Protein AF-0000000067827804 (afdb_homodimer)

Foldseek 3Di:
DLDQAFLQNLLLVQLCVLLVQLVVLLVVVLVVPDLVSLVSNLVSLVLNLLSCLLSVQWFDADPLDDSVVSVVLSVLSVQLNLLVVLLVCLVPVPLVPADPLCNVLSVLLNVVSVVSNVVSSVSSNCCSPDPSNVVVSVSSVVCSVPTGTDPRRRHRCLQCQLVSQVVLLVCLLPQCLLCQQKAFDPPDPPVDRAIAHHDDDLVVLVVSCVVCVVSLVVSLVSLVSNLSNLVSCVVQADDVSVVVSVLSVLSNVLSVQLNSLVVSLVSSCVSVVDDCCVSGVPSVVVSSVSNVVSVVSNRVSSSQSNDPVNSVVNSVRSNDTHPPPPDPPPDDD/DLDQAFLQNLLLVQLCVLLVQLVVLLVVLLVVPDLVSLVSNLVSLVLNLLSCLLSVQWFDADPLDDSVVSVVLSVLSVQLNLLVVLLCCLVPVPLVPADPLCNVLSVLLNVVSVVSNVVSSVSSNCVSPDPSNVVVSVSSVVCSVPTGTDPRRRHRCLQCQLVSQVVLLVCLLPQCLLCQQKDFDPPDPPVDRAIAHHDDDLVVLVVSCVVCVVSLVVSLVSLVSNLSNLVSCVVQADDVSVVVSVLSVLSNVLSVQLNSLVVSLVSSCVSVVDDCCVSGVPSVVVSSVSNVVSVVSNRVSSSQSNDPVNSVVNSVRSNDTHPPPPDPPPDDD

InterPro domains:
  IPR007899 CHAD domain [PF05235] (14-268)
  IPR007899 CHAD domain [PS51708] (4-303)
  IPR007899 CHAD domain [SM00880] (14-303)
  IPR038186 CHAD domain superfamily [G3DSA:1.40.20.10] (1-321)

pLDDT: mean 89.47, std 13.91, range [15.32, 98.38]

Secondary structure (DSSP, 8-state):
-----BHHHHHHHHHHHHHHHHHHHHHHHHHT--HHHHHHHHHHHHHHHHHHHHHGGGB---TT--HHHHHHHHHHHHHHHHHHHHHHIIIIIIGGGS-HHHHHHHHHHHHHHHHHHHHHHHHHHHHHHSHHHHHHHHHHHHHHHS--B-GGGGSBHHHHHHHHHHHHHHHHHT-GGGGTTEEE-TTS-TT---EEE----HHHHHHHHHHTHHHHHHHHHHHHHHHHHHHHTGGGS-HHHHHHHHHHHHHHHHHHHHHHHHHHHHHHHHHHTS-HHHH-HHHHHHHHHHHHHHHHHHHHHHHHHH-HHHHHHHHHHHT--------------/-----BHHHHHHHHHHHHHHHHHHHHHHHHHT--HHHHHHHHHHHHHHHHHHHHHGGGB---TT--HHHHHHHHHHHHHHHHHHHHHHIIIIIIGGGS-H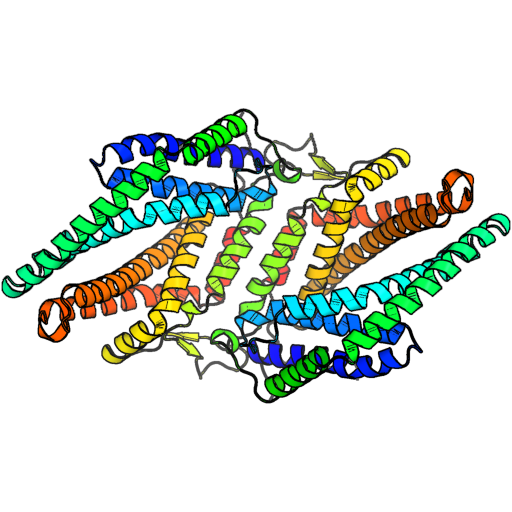HHHHHHHHHHHHHHHHHHHHHHHHHHHHHSHHHHHHHHHHHHHHHS--B-GGGGSBHHHHHHHHHHHHHHHHHT-GGGGTTEEE-TTS-TT---EEE----HHHHHHHHHHTHHHHHHHHHHHHHHHHHHHHTGGGS-HHHHHHHHHHHHHHHHHHHHHHHHHHHHHHHHHHTS-HHHH-HHHHHHHHHHHHHHHHHHHHHHHHHH-HHHHHHHHHHHT--------------

Nearest PDB structures (foldseek):
  3e0s-assembly2_B  TM=7.773E-01  e=2.937E-07  Chlorobaculum tepidum
  6qv7-assembly1_A  TM=6.862E-01  e=3.707E-08  Chlorobaculum tepidum TLS
  6rn5-assembly1_A-2  TM=7.219E-01  e=4.845E-06  Streptomyces chartreusis
  3e0s-assembly2_B  TM=7.773E-01  e=2.449E-07  Chlorobaculum tepidum
  6qv7-assembly1_A  TM=6.862E-01  e=3.684E-08  Chlorobaculum tepidum TLS

Solvent-accessible surface area (backbone atoms only — not comparable to full-atom values): 35340 Å² total; per-residue (Å²): 133,88,72,47,51,27,35,30,53,47,40,53,52,51,48,50,54,23,49,47,38,30,64,62,22,51,66,51,38,69,67,69,76,48,75,62,34,49,50,49,24,44,49,16,39,50,50,36,32,43,46,46,65,71,36,44,73,16,39,57,70,59,92,88,62,44,57,66,57,42,46,49,52,38,53,57,51,40,58,32,47,50,41,53,50,52,51,50,44,44,59,69,69,44,46,79,75,43,55,74,83,39,36,57,57,52,49,54,49,48,54,51,45,52,53,49,32,53,54,34,43,52,53,44,47,49,51,69,69,30,66,67,44,52,49,50,52,47,53,50,54,51,37,73,75,56,72,45,64,38,84,49,10,65,31,30,37,70,70,45,43,33,50,63,48,48,37,48,50,24,53,56,61,67,36,65,41,65,50,63,68,44,43,67,39,79,85,36,50,67,76,44,38,46,69,42,73,58,92,67,52,73,69,53,45,51,55,49,48,68,72,40,46,68,49,41,48,50,40,26,52,43,30,44,53,42,34,51,50,49,58,74,52,46,88,38,42,59,68,69,52,52,50,52,48,48,51,36,45,48,49,23,50,42,42,43,53,48,48,48,53,53,52,49,52,53,45,50,28,63,73,64,70,42,62,46,62,76,75,28,45,65,59,44,50,49,55,52,50,48,47,53,49,38,50,61,63,40,46,63,54,39,52,46,59,67,32,58,68,53,48,50,50,53,56,53,54,54,63,54,48,51,70,80,68,77,70,78,75,76,72,86,126,134,88,73,48,50,27,34,29,52,48,39,52,51,52,48,49,53,22,47,48,40,32,64,64,22,51,68,51,38,70,66,68,78,49,75,63,32,48,50,48,24,43,50,16,38,50,50,35,30,42,46,45,66,71,34,45,74,15,40,56,70,61,93,87,62,44,56,66,58,42,45,50,52,39,54,60,51,39,57,30,47,51,41,54,52,52,50,50,44,45,59,69,70,43,47,79,76,42,55,74,82,41,37,57,58,52,50,53,49,47,53,52,46,52,53,49,32,54,54,34,42,53,54,44,47,50,50,70,69,30,67,68,44,51,49,50,53,47,52,50,54,51,37,72,75,56,71,46,63,38,84,49,10,65,30,32,37,71,68,47,42,32,51,63,47,47,38,49,51,24,53,54,60,67,38,65,41,65,50,62,67,44,42,68,39,79,85,37,49,65,73,44,40,46,70,42,75,57,91,67,51,74,69,54,46,52,55,49,50,68,74,41,43,68,48,42,48,50,41,25,52,42,30,44,53,44,34,51,50,49,58,73,52,46,88,38,42,59,67,69,53,52,50,52,46,48,52,35,44,48,50,22,50,42,42,43,53,47,48,49,54,54,51,49,51,53,46,51,31,62,72,64,70,42,62,47,64,75,74,28,46,66,60,42,49,48,54,52,51,49,47,53,49,39,50,62,63,40,46,64,55,37,54,46,59,67,32,58,68,51,46,51,50,53,56,52,54,54,63,54,50,49,70,79,68,79,72,78,75,76,70,87,126

Sequence (666 aa):
METTHSFGDRAVFAFGKHTGKIFKYAPRVLKDQDPEDLHQLRVGVRRLRTAVIGFMPAVQLPQGITERKIGKIGQQLGVQRDNDVLQEILLHKYLPHLPTSEQGCLEKVLKRLQKERKQAFKATYKLLTHDKFTQFKQSWEIWLEHPHFTSLGGLAIADVLPDLLLPQLSQFFLHPGWLVGTEIDPDTNSSNRQRRCIDLSPTAIETLLDGEESILHDLRKEAKRTRYQMELFSDYFGEEYQQLLAQVKMTQEILGNLQDSFVLRAMVEQYLDVDLKQLCPQWSAIFHGDRLGYWDQWQPLQSQFIDPVYRHHCRQLVQNPLVNSDQPTSSNLMETTHSFGDRAVFAFGKHTGKIFKYAPRVLKDQDPEDLHQLRVGVRRLRTAVIGFMPAVQLPQGITERKIGKIGQQLGVQRDNDVLQEILLHKYLPHLPTSEQGCLEKVLKRLQKERKQAFKATYKLLTHDKFTQFKQSWEIWLEHPHFTSLGGLAIADVLPDLLLPQLSQFFLHPGWLVGTEIDPDTNSSNRQRRCIDLSPTAIETLLDGEESILHDLRKEAKRTRYQMELFSDYFGEEYQQLLAQVKMTQEILGNLQDSFVLRAMVEQYLDVDLKQLCPQWSAIFHGDRLGYWDQWQPLQSQFIDPVYRHHCRQLVQNPLVNSDQPTSSNL

Radius of gyration: 29.4 Å; Cα contacts (8 Å, |Δi|>4): 772; chains: 2; bounding box: 66×93×69 Å

Structure (mmCIF, N/CA/C/O backbone):
data_AF-0000000067827804-model_v1
#
loop_
_entity.id
_entity.type
_entity.pdbx_description
1 polymer 'Slr1444 protein'
#
loop_
_atom_site.group_PDB
_atom_site.id
_atom_site.type_symbol
_atom_site.label_atom_id
_atom_site.label_alt_id
_atom_site.label_comp_id
_atom_site.label_asym_id
_atom_site.label_entity_id
_atom_site.label_seq_id
_atom_site.pdbx_PDB_ins_code
_atom_site.Cartn_x
_atom_site.Cartn_y
_atom_site.Cartn_z
_atom_site.occupancy
_atom_site.B_iso_or_equiv
_atom_site.auth_seq_id
_atom_site.auth_comp_id
_atom_site.auth_asym_id
_atom_site.auth_atom_id
_atom_site.pdbx_PDB_model_num
ATOM 1 N N . MET A 1 1 ? -27.25 -11.258 23.016 1 25.34 1 MET A N 1
ATOM 2 C CA . MET A 1 1 ? -26.5 -12.008 22 1 25.34 1 MET A CA 1
ATOM 3 C C . MET A 1 1 ? -25.422 -11.133 21.375 1 25.34 1 MET A C 1
ATOM 5 O O . MET A 1 1 ? -25.719 -10.234 20.594 1 25.34 1 MET A O 1
ATOM 9 N N . GLU A 1 2 ? -24.344 -10.672 21.938 1 35.5 2 GLU A N 1
ATOM 10 C CA . GLU A 1 2 ? -23.312 -9.641 21.922 1 35.5 2 GLU A CA 1
ATOM 11 C C . GLU A 1 2 ? -22.422 -9.758 20.688 1 35.5 2 GLU A C 1
ATOM 13 O O . GLU A 1 2 ? -21.766 -10.781 20.484 1 35.5 2 GLU A O 1
ATOM 18 N N . THR A 1 3 ? -22.734 -9.445 19.391 1 43.72 3 THR A N 1
ATOM 19 C CA . THR A 1 3 ? -22.656 -9.867 18 1 43.72 3 THR A CA 1
ATOM 20 C C . THR A 1 3 ? -21.234 -9.688 17.453 1 43.72 3 THR A C 1
ATOM 22 O O . THR A 1 3 ? -20.703 -8.578 17.438 1 43.72 3 THR A O 1
ATOM 25 N N . THR A 1 4 ? -20.234 -10.477 17.781 1 53.69 4 THR A N 1
ATOM 26 C CA . THR A 1 4 ? -18.938 -10.602 17.125 1 53.69 4 THR A CA 1
ATOM 27 C C . THR A 1 4 ? -19.016 -10.164 15.672 1 53.69 4 THR A C 1
ATOM 29 O O . THR A 1 4 ? -19.875 -10.656 14.922 1 53.69 4 THR A O 1
ATOM 32 N N . HIS A 1 5 ? -18.562 -8.914 15.305 1 71.56 5 HIS A N 1
ATOM 33 C CA . HIS A 1 5 ? -18.812 -8.297 14 1 71.56 5 HIS A CA 1
ATOM 34 C C . HIS A 1 5 ? -17.828 -8.82 12.953 1 71.56 5 HIS A C 1
ATOM 36 O O . HIS A 1 5 ? -16.641 -9.016 13.25 1 71.56 5 HIS A O 1
ATOM 42 N N . SER A 1 6 ? -18.406 -9.445 12.008 1 85.38 6 SER A N 1
ATOM 43 C CA . SER A 1 6 ? -17.594 -9.797 10.852 1 85.38 6 SER A CA 1
ATOM 44 C C . SER A 1 6 ? -16.969 -8.555 10.219 1 85.38 6 SER A C 1
ATOM 46 O O . SER A 1 6 ? -17.359 -7.43 10.531 1 85.38 6 SER A O 1
ATOM 48 N N . PHE A 1 7 ? -15.922 -8.805 9.609 1 89.44 7 PHE A N 1
ATOM 49 C CA . PHE A 1 7 ? -15.273 -7.762 8.82 1 89.44 7 PHE A CA 1
ATOM 50 C C . PHE A 1 7 ? -16.281 -6.996 7.984 1 89.44 7 PHE A C 1
ATOM 52 O O . PHE A 1 7 ? -16.312 -5.766 7.992 1 89.44 7 PHE A O 1
ATOM 59 N N . GLY A 1 8 ? -17.219 -7.684 7.41 1 90.75 8 GLY A N 1
ATOM 60 C CA . GLY A 1 8 ? -18.281 -7.086 6.605 1 90.75 8 GLY A CA 1
ATOM 61 C C . GLY A 1 8 ? -19.281 -6.305 7.426 1 90.75 8 GLY A C 1
ATOM 62 O O . GLY A 1 8 ? -19.688 -5.207 7.035 1 90.75 8 GLY A O 1
ATOM 63 N N . ASP A 1 9 ? -19.625 -6.84 8.547 1 90.56 9 ASP A N 1
ATOM 64 C CA . ASP A 1 9 ? -20.578 -6.16 9.414 1 90.56 9 ASP A CA 1
ATOM 65 C C . ASP A 1 9 ? -20.031 -4.82 9.898 1 90.56 9 ASP A C 1
ATOM 67 O O . ASP A 1 9 ? -20.766 -3.836 9.992 1 90.56 9 ASP A O 1
ATOM 71 N N . ARG A 1 10 ? -18.812 -4.852 10.156 1 90.75 10 ARG A N 1
ATOM 72 C CA . ARG A 1 10 ? -18.188 -3.609 10.609 1 90.75 10 ARG A CA 1
ATOM 73 C C . ARG A 1 10 ? -18.156 -2.572 9.492 1 90.75 10 ARG A C 1
ATOM 75 O O . ARG A 1 10 ? -18.297 -1.374 9.742 1 90.75 10 ARG A O 1
ATOM 82 N N . ALA A 1 11 ? -18 -3.051 8.312 1 94.12 11 ALA A N 1
ATOM 83 C CA . ALA A 1 11 ? -18.047 -2.156 7.16 1 94.12 11 ALA A CA 1
ATOM 84 C C . ALA A 1 11 ? -19.406 -1.479 7.047 1 94.12 11 ALA A C 1
ATOM 86 O O . ALA A 1 11 ? -19.5 -0.258 6.902 1 94.12 11 ALA A O 1
ATOM 87 N N . VAL A 1 12 ? -20.453 -2.277 7.207 1 94.88 12 VAL A N 1
ATOM 88 C CA . VAL A 1 12 ? -21.812 -1.765 7.102 1 94.88 12 VAL A CA 1
ATOM 89 C C . VAL A 1 12 ? -22.062 -0.72 8.188 1 94.88 12 VAL A C 1
ATOM 91 O O . VAL A 1 12 ? -22.625 0.345 7.918 1 94.88 12 VAL A O 1
ATOM 94 N N . PHE A 1 13 ? -21.609 -1.041 9.312 1 93.12 13 PHE A N 1
ATOM 95 C CA . PHE A 1 13 ? -21.766 -0.124 10.438 1 93.12 13 PHE A CA 1
ATOM 96 C C . PHE A 1 13 ? -21.047 1.189 10.172 1 93.12 13 PHE A C 1
ATOM 98 O O . PHE A 1 13 ? -21.625 2.268 10.336 1 93.12 13 PHE A O 1
ATOM 105 N N . ALA A 1 14 ? -19.797 1.121 9.773 1 93.56 14 ALA A N 1
ATOM 106 C CA . ALA A 1 14 ? -18.984 2.311 9.508 1 93.56 14 ALA A CA 1
ATOM 107 C C . ALA A 1 14 ? -19.594 3.146 8.383 1 93.56 14 ALA A C 1
ATOM 109 O O . ALA A 1 14 ? -19.719 4.367 8.508 1 93.56 14 ALA A O 1
ATOM 110 N N . PHE A 1 15 ? -19.969 2.475 7.281 1 96.19 15 PHE A N 1
ATOM 111 C CA . PHE A 1 15 ? -20.578 3.178 6.152 1 96.19 15 PHE A CA 1
ATOM 112 C C . PHE A 1 15 ? -21.859 3.873 6.57 1 96.19 15 PHE A C 1
ATOM 114 O O . PHE A 1 15 ? -22.094 5.027 6.203 1 96.19 15 PHE A O 1
ATOM 121 N N . GLY A 1 16 ? -22.672 3.146 7.348 1 96.25 16 GLY A N 1
ATOM 122 C CA . GLY A 1 16 ? -23.906 3.73 7.824 1 96.25 16 GLY A CA 1
ATOM 123 C C . GLY A 1 16 ? -23.703 4.961 8.688 1 96.25 16 GLY A C 1
ATOM 124 O O . GLY A 1 16 ? -24.375 5.977 8.5 1 96.25 16 GLY A O 1
ATOM 125 N N . LYS A 1 17 ? -22.766 4.895 9.516 1 95.25 17 LYS A N 1
ATOM 126 C CA . LYS A 1 17 ? -22.453 5.996 10.43 1 95.25 17 LYS A CA 1
ATOM 127 C C . LYS A 1 17 ? -22 7.234 9.664 1 95.25 17 LYS A C 1
ATOM 129 O O . LYS A 1 17 ? -22.531 8.328 9.867 1 95.25 17 LYS A O 1
ATOM 134 N N . HIS A 1 18 ? -21.062 7.062 8.766 1 96.12 18 HIS A N 1
ATOM 135 C CA . HIS A 1 18 ? -20.453 8.203 8.094 1 96.12 18 HIS A CA 1
ATOM 136 C C . HIS A 1 18 ? -21.375 8.766 7.016 1 96.12 18 HIS A C 1
ATOM 138 O O . HIS A 1 18 ? -21.438 9.977 6.805 1 96.12 18 HIS A O 1
ATOM 144 N N . THR A 1 19 ? -22.141 7.871 6.336 1 96.81 19 THR A N 1
ATOM 145 C CA . THR A 1 19 ? -23.125 8.367 5.387 1 96.81 19 THR A CA 1
ATOM 146 C C . THR A 1 19 ? -24.25 9.094 6.113 1 96.81 19 THR A C 1
ATOM 148 O O . THR A 1 19 ? -24.766 10.102 5.617 1 96.81 19 THR A O 1
ATOM 151 N N . GLY A 1 20 ? -24.641 8.555 7.258 1 97.06 20 GLY A N 1
ATOM 152 C CA . GLY A 1 20 ? -25.641 9.234 8.07 1 97.06 20 GLY A CA 1
ATOM 153 C C . GLY A 1 20 ? -25.25 10.664 8.406 1 97.06 20 GLY A C 1
ATOM 154 O O . GLY A 1 20 ? -26.094 11.57 8.336 1 97.06 20 GLY A O 1
ATOM 155 N N . LYS A 1 21 ? -24.016 10.797 8.766 1 96.75 21 LYS A N 1
ATOM 156 C CA . LYS A 1 21 ? -23.516 12.141 9.062 1 96.75 21 LYS A CA 1
ATOM 157 C C . LYS A 1 21 ? -23.578 13.031 7.828 1 96.75 21 LYS A C 1
ATOM 159 O O . LYS A 1 21 ? -23.969 14.203 7.922 1 96.75 21 LYS A O 1
ATOM 164 N N . ILE A 1 22 ? -23.203 12.516 6.691 1 97.25 22 ILE A N 1
ATOM 165 C CA . ILE A 1 22 ? -23.219 13.258 5.438 1 97.25 22 ILE A CA 1
ATOM 166 C C . ILE A 1 22 ? -24.656 13.688 5.117 1 97.25 22 ILE A C 1
ATOM 168 O O . ILE A 1 22 ? -24.906 14.852 4.785 1 97.25 22 ILE A O 1
ATOM 172 N N . PHE A 1 23 ? -25.594 12.805 5.336 1 96.69 23 PHE A N 1
ATOM 173 C CA . PHE A 1 23 ? -27 13.07 5.027 1 96.69 23 PHE A CA 1
ATOM 174 C C . PHE A 1 23 ? -27.578 14.094 5.984 1 96.69 23 PHE A C 1
ATOM 176 O O . PHE A 1 23 ? -28.406 14.914 5.594 1 96.69 23 PHE A O 1
ATOM 183 N N . LYS A 1 24 ? -27.109 14.07 7.152 1 97.12 24 LYS A N 1
ATOM 184 C CA . LYS A 1 24 ? -27.594 14.969 8.188 1 97.12 24 LYS A CA 1
ATOM 185 C C . LYS A 1 24 ? -27.125 16.406 7.941 1 97.12 24 LYS A C 1
ATOM 187 O O . LYS A 1 24 ? -27.906 17.344 8.078 1 97.12 24 LYS A O 1
ATOM 192 N N . TYR A 1 25 ? -25.906 16.547 7.5 1 97.81 25 TYR A N 1
ATOM 193 C CA . TYR A 1 25 ? -25.312 17.891 7.516 1 97.81 25 TYR A CA 1
ATOM 194 C C . TYR A 1 25 ? -25.375 18.531 6.137 1 97.81 25 TYR A C 1
ATOM 196 O O . TYR A 1 25 ? -25.297 19.75 6.012 1 97.81 25 TYR A O 1
ATOM 204 N N . ALA A 1 26 ? -25.609 17.766 5.062 1 96.94 26 ALA A N 1
ATOM 205 C CA . ALA A 1 26 ? -25.641 18.312 3.713 1 96.94 26 ALA A CA 1
ATOM 206 C C . ALA A 1 26 ? -26.719 19.391 3.592 1 96.94 26 ALA A C 1
ATOM 208 O O . ALA A 1 26 ? -26.453 20.516 3.16 1 96.94 26 ALA A O 1
ATOM 209 N N . PRO A 1 27 ? -27.953 19.172 4.09 1 96.5 27 PRO A N 1
ATOM 210 C CA . PRO A 1 27 ? -28.969 20.219 3.982 1 96.5 27 PRO A CA 1
ATOM 211 C C . PRO A 1 27 ? -28.672 21.422 4.871 1 96.5 27 PRO A C 1
ATOM 213 O O . PRO A 1 27 ? -29.062 22.547 4.539 1 96.5 27 PRO A O 1
ATOM 216 N N . ARG A 1 28 ? -27.953 21.188 5.945 1 97.19 28 ARG A N 1
ATOM 217 C CA . ARG A 1 28 ? -27.625 22.281 6.852 1 97.19 28 ARG A CA 1
ATOM 218 C C . ARG A 1 28 ? -26.594 23.219 6.219 1 97.19 28 ARG A C 1
ATOM 220 O O . ARG A 1 28 ? -26.625 24.422 6.453 1 97.19 28 ARG A O 1
ATOM 227 N N . VAL A 1 29 ? -25.734 22.594 5.465 1 97.12 29 VAL A N 1
ATOM 228 C CA . VAL A 1 29 ? -24.688 23.375 4.812 1 97.12 29 VAL A CA 1
ATOM 229 C C . VAL A 1 29 ? -25.312 24.328 3.787 1 97.12 29 VAL A C 1
ATOM 231 O O . VAL A 1 29 ? -24.812 25.438 3.578 1 97.12 29 VAL A O 1
ATOM 234 N N . LEU A 1 30 ? -26.438 23.969 3.205 1 96.06 30 LEU A N 1
ATOM 235 C CA . LEU A 1 30 ? -27.109 24.766 2.168 1 96.06 30 LEU A CA 1
ATOM 236 C C . LEU A 1 30 ? -27.672 26.047 2.744 1 96.06 30 LEU A C 1
ATOM 238 O O . LEU A 1 30 ? -27.859 27.031 2.02 1 96.06 30 LEU A O 1
ATOM 242 N N . LYS A 1 31 ? -27.906 26.078 4.055 1 94.69 31 LYS A N 1
ATOM 243 C CA . LYS A 1 31 ? -28.438 27.266 4.711 1 94.69 31 LYS A CA 1
ATOM 244 C C . LYS A 1 31 ? -27.344 28.297 4.957 1 94.69 31 LYS A C 1
ATOM 246 O O . LYS A 1 31 ? -27.625 29.484 5.191 1 94.69 31 LYS A O 1
ATOM 251 N N . ASP A 1 32 ? -26.156 27.844 4.953 1 93.06 32 ASP A N 1
ATOM 252 C CA . ASP A 1 32 ? -24.969 28.672 5.129 1 93.06 32 ASP A CA 1
ATOM 253 C C . ASP A 1 32 ? -25.062 29.5 6.406 1 93.06 32 ASP A C 1
ATOM 255 O O . ASP A 1 32 ? -24.766 30.703 6.398 1 93.06 32 ASP A O 1
ATOM 259 N N . GLN A 1 33 ? -25.422 28.906 7.504 1 91.56 33 GLN A N 1
ATOM 260 C CA . GLN A 1 33 ? -25.625 29.625 8.75 1 91.56 33 GLN A CA 1
ATOM 261 C C . GLN A 1 33 ? -24.5 29.375 9.742 1 91.56 33 GLN A C 1
ATOM 263 O O . GLN A 1 33 ? -24.156 30.234 10.555 1 91.56 33 GLN A O 1
ATOM 268 N N . ASP A 1 34 ? -23.969 28.25 9.703 1 92.75 34 ASP A N 1
ATOM 269 C CA . ASP A 1 34 ? -22.953 27.828 10.664 1 92.75 34 ASP A CA 1
ATOM 270 C C . ASP A 1 34 ? -21.812 27.094 9.969 1 92.75 34 ASP A C 1
ATOM 272 O O . ASP A 1 34 ? -22 25.984 9.445 1 92.75 34 ASP A O 1
ATOM 276 N N . PRO A 1 35 ? -20.625 27.672 10.07 1 93.38 35 PRO A N 1
ATOM 277 C CA . PRO A 1 35 ? -19.484 27 9.453 1 93.38 35 PRO A CA 1
ATOM 278 C C . PRO A 1 35 ? -19.25 25.594 10 1 93.38 35 PRO A C 1
ATOM 280 O O . PRO A 1 35 ? -18.594 24.766 9.352 1 93.38 35 PRO A O 1
ATOM 283 N N . GLU A 1 36 ? -19.734 25.312 11.148 1 95.25 36 GLU A N 1
ATOM 284 C CA . GLU A 1 36 ? -19.562 24 11.773 1 95.25 36 GLU A CA 1
ATOM 285 C C . GLU A 1 36 ? -20.297 22.922 10.992 1 95.25 36 GLU A C 1
ATOM 287 O O . GLU A 1 36 ? -19.859 21.766 10.969 1 95.25 36 GLU A O 1
ATOM 292 N N . ASP A 1 37 ? -21.359 23.328 10.359 1 96.69 37 ASP A N 1
ATOM 293 C CA . ASP A 1 37 ? -22.094 22.359 9.547 1 96.69 37 ASP A CA 1
ATOM 294 C C . ASP A 1 37 ? -21.219 21.828 8.414 1 96.69 37 ASP A C 1
ATOM 296 O O . ASP A 1 37 ? -21.156 20.609 8.188 1 96.69 37 ASP A O 1
ATOM 300 N N . LEU A 1 38 ? -20.578 22.75 7.699 1 97 38 LEU A N 1
ATOM 301 C CA . LEU A 1 38 ? -19.672 22.328 6.641 1 97 38 LEU A CA 1
ATOM 302 C C . LEU A 1 38 ? -18.531 21.469 7.199 1 97 38 LEU A C 1
ATOM 304 O O . LEU A 1 38 ? -18.141 20.484 6.578 1 97 38 LEU A O 1
ATOM 308 N N . HIS A 1 39 ? -18.047 21.828 8.336 1 95.38 39 HIS A N 1
ATOM 309 C CA . HIS A 1 39 ? -16.984 21.062 8.992 1 95.38 39 HIS A CA 1
ATOM 310 C C . HIS A 1 39 ? -17.438 19.625 9.242 1 95.38 39 HIS A C 1
ATOM 312 O O . HIS A 1 39 ? -16.734 18.688 8.875 1 95.38 39 HIS A O 1
ATOM 318 N N . GLN A 1 40 ? -18.594 19.469 9.758 1 96.44 40 GLN A N 1
ATOM 319 C CA . GLN A 1 40 ? -19.109 18.141 10.078 1 96.44 40 GLN A CA 1
ATOM 320 C C . GLN A 1 40 ? -19.391 17.344 8.812 1 96.44 40 GLN A C 1
ATOM 322 O O . GLN A 1 40 ? -19.156 16.125 8.781 1 96.44 40 GLN A O 1
ATOM 327 N N . LEU A 1 41 ? -19.875 18.016 7.836 1 97.5 41 LEU A N 1
ATOM 328 C CA . LEU A 1 41 ? -20.078 17.344 6.551 1 97.5 41 LEU A CA 1
ATOM 329 C C . LEU A 1 41 ? -18.75 16.828 6.008 1 97.5 41 LEU A C 1
ATOM 331 O O . LEU A 1 41 ? -18.656 15.664 5.594 1 97.5 41 LEU A O 1
ATOM 335 N N . ARG A 1 42 ? -17.688 17.625 6.055 1 95.5 42 ARG A N 1
ATOM 336 C CA . ARG A 1 42 ? -16.375 17.219 5.574 1 95.5 42 ARG A CA 1
ATOM 337 C C . ARG A 1 42 ? -15.82 16.062 6.395 1 95.5 42 ARG A C 1
ATOM 339 O O . ARG A 1 42 ? -15.211 15.141 5.844 1 95.5 42 ARG A O 1
ATOM 346 N N . VAL A 1 43 ? -16.016 16.125 7.637 1 93.56 43 VAL A N 1
ATOM 347 C CA . VAL A 1 43 ? -15.586 15.031 8.5 1 93.56 43 VAL A CA 1
ATOM 348 C C . VAL A 1 43 ? -16.281 13.742 8.07 1 93.56 43 VAL A C 1
ATOM 350 O O . VAL A 1 43 ? -15.625 12.695 7.949 1 93.56 43 VAL A O 1
ATOM 353 N N . GLY A 1 44 ? -17.562 13.859 7.863 1 95.88 44 GLY A N 1
ATOM 354 C CA . GLY A 1 44 ? -18.297 12.695 7.395 1 95.88 44 GLY A CA 1
ATOM 355 C C . GLY A 1 44 ? -17.75 12.133 6.094 1 95.88 44 GLY A C 1
ATOM 356 O O . GLY A 1 44 ? -17.578 10.922 5.961 1 95.88 44 GLY A O 1
ATOM 357 N N . VAL A 1 45 ? -17.469 13 5.16 1 96.56 45 VAL A N 1
ATOM 358 C CA . VAL A 1 45 ? -16.953 12.609 3.854 1 96.56 45 VAL A CA 1
ATOM 359 C C . VAL A 1 45 ? -15.578 11.969 4.008 1 96.56 45 VAL A C 1
ATOM 361 O O . VAL A 1 45 ? -15.312 10.914 3.439 1 96.56 45 VAL A O 1
ATOM 364 N N . ARG A 1 46 ? -14.727 12.57 4.793 1 93.31 46 ARG A N 1
ATOM 365 C CA . ARG A 1 46 ? -13.367 12.078 4.984 1 93.31 46 ARG A CA 1
ATOM 366 C C . ARG A 1 46 ? -13.367 10.719 5.664 1 93.31 46 ARG A C 1
ATOM 368 O O . ARG A 1 46 ? -12.617 9.82 5.273 1 93.31 46 ARG A O 1
ATOM 375 N N . ARG A 1 47 ? -14.172 10.602 6.609 1 94 47 ARG A N 1
ATOM 376 C CA . ARG A 1 47 ? -14.25 9.328 7.328 1 94 47 ARG A CA 1
ATOM 377 C C . ARG A 1 47 ? -14.852 8.242 6.445 1 94 47 ARG A C 1
ATOM 379 O O . ARG A 1 47 ? -14.453 7.074 6.531 1 94 47 ARG A O 1
ATOM 386 N N . LEU A 1 48 ? -15.852 8.617 5.648 1 96.5 48 LEU A N 1
ATOM 387 C CA . LEU A 1 48 ? -16.391 7.66 4.695 1 96.5 48 LEU A CA 1
ATOM 388 C C . LEU A 1 48 ? -15.32 7.176 3.73 1 96.5 48 LEU A C 1
ATOM 390 O O . LEU A 1 48 ? -15.219 5.98 3.453 1 96.5 48 LEU A O 1
ATOM 394 N N . ARG A 1 49 ? -14.492 8.102 3.268 1 95.56 49 ARG A N 1
ATOM 395 C CA . ARG A 1 49 ? -13.414 7.746 2.355 1 95.56 49 ARG A CA 1
ATOM 396 C C . ARG A 1 49 ? -12.453 6.754 3.004 1 95.56 49 ARG A C 1
ATOM 398 O O . ARG A 1 49 ? -12.086 5.746 2.395 1 95.56 49 ARG A O 1
ATOM 405 N N . THR A 1 50 ? -12.102 7.035 4.23 1 94.06 50 THR A N 1
ATOM 406 C CA . THR A 1 50 ? -11.195 6.172 4.98 1 94.06 50 THR A CA 1
ATOM 407 C C . THR A 1 50 ? -11.82 4.793 5.195 1 94.06 50 THR A C 1
ATOM 409 O O . THR A 1 50 ? -11.133 3.773 5.074 1 94.06 50 THR A O 1
ATOM 412 N N . ALA A 1 51 ? -13.055 4.84 5.504 1 94.88 51 ALA A N 1
ATOM 413 C CA . ALA A 1 51 ? -13.758 3.574 5.711 1 94.88 51 ALA A CA 1
ATOM 414 C C . ALA A 1 51 ? -13.773 2.742 4.43 1 94.88 51 ALA A C 1
ATOM 416 O O . ALA A 1 51 ? -13.57 1.526 4.469 1 94.88 51 ALA A O 1
ATOM 417 N N . VAL A 1 52 ? -14.031 3.408 3.355 1 95.62 52 VAL A N 1
ATOM 418 C CA . VAL A 1 52 ? -14.062 2.707 2.078 1 95.62 52 VAL A CA 1
ATOM 419 C C . VAL A 1 52 ? -12.703 2.074 1.799 1 95.62 52 VAL A C 1
ATOM 421 O O . VAL A 1 52 ? -12.617 0.903 1.42 1 95.62 52 VAL A O 1
ATOM 424 N N . ILE A 1 53 ? -11.664 2.762 2.08 1 91.56 53 ILE A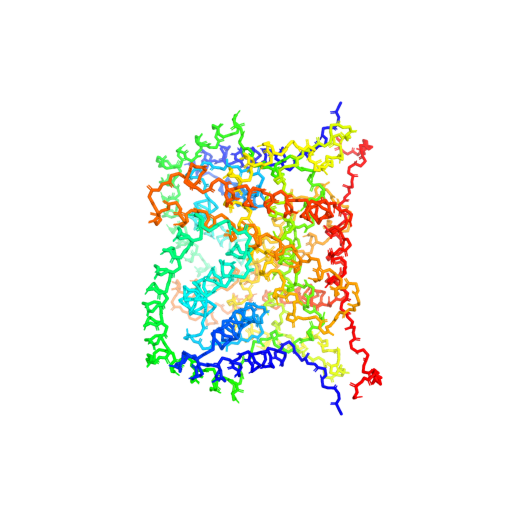 N 1
ATOM 425 C CA . ILE A 1 53 ? -10.312 2.244 1.872 1 91.56 53 ILE A CA 1
ATOM 426 C C . ILE A 1 53 ? -10.062 1.069 2.814 1 91.56 53 ILE A C 1
ATOM 428 O O . ILE A 1 53 ? -9.578 0.017 2.389 1 91.56 53 ILE A O 1
ATOM 432 N N . GLY A 1 54 ? -10.43 1.237 4 1 90.44 54 GLY A N 1
ATOM 433 C CA . GLY A 1 54 ? -10.148 0.236 5.02 1 90.44 54 GLY A CA 1
ATOM 434 C C . GLY A 1 54 ? -10.961 -1.032 4.844 1 90.44 54 GLY A C 1
ATOM 435 O O . GLY A 1 54 ? -10.484 -2.129 5.141 1 90.44 54 GLY A O 1
ATOM 436 N N . PHE A 1 55 ? -12.188 -0.911 4.293 1 94 55 PHE A N 1
ATOM 437 C CA . PHE A 1 55 ? -13.094 -2.059 4.277 1 94 55 PHE A CA 1
ATOM 438 C C . PHE A 1 55 ? -13.289 -2.574 2.857 1 94 55 PHE A C 1
ATOM 440 O O . PHE A 1 55 ? -14.047 -3.523 2.637 1 94 55 PHE A O 1
ATOM 447 N N . MET A 1 56 ? -12.617 -2.018 1.932 1 91.62 56 MET A N 1
ATOM 448 C CA . MET A 1 56 ? -12.758 -2.371 0.522 1 91.62 56 MET A CA 1
ATOM 449 C C . MET A 1 56 ? -12.562 -3.867 0.313 1 91.62 56 MET A C 1
ATOM 451 O O . MET A 1 56 ? -13.297 -4.492 -0.455 1 91.62 56 MET A O 1
ATOM 455 N N . PRO A 1 57 ? -11.664 -4.531 1.012 1 90.5 57 PRO A N 1
ATOM 456 C CA . PRO A 1 57 ? -11.484 -5.969 0.796 1 90.5 57 PRO A CA 1
ATOM 457 C C . PRO A 1 57 ? -12.703 -6.785 1.2 1 90.5 57 PRO A C 1
ATOM 459 O O . PRO A 1 57 ? -12.906 -7.895 0.695 1 90.5 57 PRO A O 1
ATOM 462 N N . ALA A 1 58 ? -13.539 -6.238 1.995 1 93.62 58 ALA A N 1
ATOM 463 C CA . ALA A 1 58 ? -14.625 -7.016 2.592 1 93.62 58 ALA A CA 1
ATOM 464 C C . ALA A 1 58 ? -15.93 -6.805 1.837 1 93.62 58 ALA A C 1
ATOM 466 O O . ALA A 1 58 ? -16.891 -7.555 2.029 1 93.62 58 ALA A O 1
ATOM 467 N N . VAL A 1 59 ? -15.984 -5.773 0.993 1 94.94 59 VAL A N 1
ATOM 468 C CA . VAL A 1 59 ? -17.281 -5.395 0.458 1 94.94 59 VAL A CA 1
ATOM 469 C C . VAL A 1 59 ? -17.188 -5.199 -1.053 1 94.94 59 VAL A C 1
ATOM 471 O O . VAL A 1 59 ? -16.094 -4.973 -1.587 1 94.94 59 VAL A O 1
ATOM 474 N N . GLN A 1 60 ? -18.281 -5.41 -1.692 1 94.56 60 GLN A N 1
ATOM 475 C CA . GLN A 1 60 ? -18.453 -5.043 -3.094 1 94.56 60 GLN A CA 1
ATOM 476 C C . GLN A 1 60 ? -19.328 -3.795 -3.229 1 94.56 60 GLN A C 1
ATOM 478 O O . GLN A 1 60 ? -20.531 -3.832 -2.949 1 94.56 60 GLN A O 1
ATOM 483 N N . LEU A 1 61 ? -18.734 -2.785 -3.629 1 94.06 61 LEU A N 1
ATOM 484 C CA . LEU A 1 61 ? -19.453 -1.527 -3.783 1 94.06 61 LEU A CA 1
ATOM 485 C C . LEU A 1 61 ? -19.906 -1.339 -5.227 1 94.06 61 LEU A C 1
ATOM 487 O O . LEU A 1 61 ? -19.297 -1.879 -6.152 1 94.06 61 LEU A O 1
ATOM 491 N N . PRO A 1 62 ? -20.953 -0.638 -5.387 1 89 62 PRO A N 1
ATOM 492 C CA . PRO A 1 62 ? -21.406 -0.386 -6.754 1 89 62 PRO A CA 1
ATOM 493 C C . PRO A 1 62 ? -20.422 0.443 -7.57 1 89 62 PRO A C 1
ATOM 495 O O . PRO A 1 62 ? -19.578 1.14 -7 1 89 62 PRO A O 1
ATOM 498 N N . GLN A 1 63 ? -20.375 0.408 -8.883 1 81.88 63 GLN A N 1
ATOM 499 C CA . GLN A 1 63 ? -19.453 1.043 -9.812 1 81.88 63 GLN A CA 1
ATOM 500 C C . GLN A 1 63 ? -19.406 2.555 -9.602 1 81.88 63 GLN A C 1
ATOM 502 O O . GLN A 1 63 ? -18.375 3.184 -9.773 1 81.88 63 GLN A O 1
ATOM 507 N N . GLY A 1 64 ? -20.391 3.17 -9.086 1 80.56 64 GLY A N 1
ATOM 508 C CA . GLY A 1 64 ? -20.422 4.617 -8.938 1 80.56 64 GLY A CA 1
ATOM 509 C C . GLY A 1 64 ? -19.859 5.094 -7.613 1 80.56 64 GLY A C 1
ATOM 510 O O . GLY A 1 64 ? -19.625 6.289 -7.426 1 80.56 64 GLY A O 1
ATOM 511 N N . ILE A 1 65 ? -19.453 4.219 -6.785 1 88.38 65 ILE A N 1
ATOM 512 C CA . ILE A 1 65 ? -18.906 4.578 -5.48 1 88.38 65 ILE A CA 1
ATOM 513 C C . ILE A 1 65 ? -17.453 4.156 -5.402 1 88.38 65 ILE A C 1
ATOM 515 O O . ILE A 1 65 ? -17.141 2.967 -5.27 1 88.38 65 ILE A O 1
ATOM 519 N N . THR A 1 66 ? -16.594 5.129 -5.531 1 91.12 66 THR A N 1
ATOM 520 C CA . THR A 1 66 ? -15.156 4.883 -5.422 1 91.12 66 THR A CA 1
ATOM 521 C C . THR A 1 66 ? -14.508 5.855 -4.441 1 91.12 66 THR A C 1
ATOM 523 O O . THR A 1 66 ? -15.047 6.938 -4.184 1 91.12 66 THR A O 1
ATOM 526 N N . GLU A 1 67 ? -13.438 5.363 -3.877 1 92.94 67 GLU A N 1
ATOM 527 C CA . GLU A 1 67 ? -12.68 6.23 -2.98 1 92.94 67 GLU A CA 1
ATOM 528 C C . GLU A 1 67 ? -12.305 7.543 -3.668 1 92.94 67 GLU A C 1
ATOM 530 O O . GLU A 1 67 ? -12.32 8.602 -3.043 1 92.94 67 GLU A O 1
ATOM 535 N N . ARG A 1 68 ? -11.992 7.516 -4.965 1 92.5 68 ARG A N 1
ATOM 536 C CA . ARG A 1 68 ? -11.602 8.695 -5.734 1 92.5 68 ARG A CA 1
ATOM 537 C C . ARG A 1 68 ? -12.75 9.695 -5.816 1 92.5 68 ARG A C 1
ATOM 539 O O . ARG A 1 68 ? -12.547 10.898 -5.641 1 92.5 68 ARG A O 1
ATOM 546 N N . LYS A 1 69 ? -13.914 9.188 -6.043 1 93.69 69 LYS A N 1
ATOM 547 C CA . LYS A 1 69 ? -15.078 10.055 -6.148 1 93.69 69 LYS A CA 1
ATOM 548 C C . LYS A 1 69 ? -15.406 10.711 -4.805 1 93.69 69 LYS A C 1
ATOM 550 O O . LYS A 1 69 ? -15.727 11.898 -4.746 1 93.69 69 LYS A O 1
ATOM 555 N N . ILE A 1 70 ? -15.32 9.93 -3.758 1 96.19 70 ILE A N 1
ATOM 556 C CA . ILE A 1 70 ? -15.555 10.469 -2.422 1 96.19 70 ILE A CA 1
ATOM 557 C C . ILE A 1 70 ? -14.508 11.523 -2.098 1 96.19 70 ILE A C 1
ATOM 559 O O . ILE A 1 70 ? -14.828 12.578 -1.541 1 96.19 70 ILE A O 1
ATOM 563 N N . GLY A 1 71 ? -13.305 11.203 -2.502 1 95.44 71 GLY A N 1
ATOM 564 C CA . GLY A 1 71 ? -12.219 12.156 -2.316 1 95.44 71 GLY A CA 1
ATOM 565 C C . GLY A 1 71 ? -12.453 13.469 -3.043 1 95.44 71 GLY A C 1
ATOM 566 O O . GLY A 1 71 ? -12.141 14.539 -2.518 1 95.44 71 GLY A O 1
ATOM 567 N N . LYS A 1 72 ? -12.977 13.43 -4.223 1 95.19 72 LYS A N 1
ATOM 568 C CA . LYS A 1 72 ? -13.266 14.625 -5.004 1 95.19 72 LYS A CA 1
ATOM 569 C C . LYS A 1 72 ? -14.32 15.492 -4.309 1 95.19 72 LYS A C 1
ATOM 571 O O . LYS A 1 72 ? -14.211 16.719 -4.305 1 95.19 72 LYS A O 1
ATOM 576 N N . ILE A 1 73 ? -15.289 14.836 -3.74 1 95.94 73 ILE A N 1
ATOM 577 C CA . ILE A 1 73 ? -16.297 15.562 -2.982 1 95.94 73 ILE A CA 1
ATOM 578 C C . ILE A 1 73 ? -15.641 16.297 -1.812 1 95.94 73 ILE A C 1
ATOM 580 O O . ILE A 1 73 ? -15.898 17.484 -1.596 1 95.94 73 ILE A O 1
ATOM 584 N N . GLY A 1 74 ? -14.789 15.57 -1.117 1 96 74 GLY A N 1
ATOM 585 C CA . GLY A 1 74 ? -14.078 16.172 -0.002 1 96 74 GLY A CA 1
ATOM 586 C C . GLY A 1 74 ? -13.227 17.359 -0.41 1 96 74 GLY A C 1
ATOM 587 O O . GLY A 1 74 ? -13.188 18.375 0.292 1 96 74 GLY A O 1
ATOM 588 N N . GLN A 1 75 ? -12.617 17.219 -1.534 1 95.19 75 GLN A N 1
ATOM 589 C CA . GLN A 1 75 ? -11.75 18.281 -2.039 1 95.19 75 GLN A CA 1
ATOM 590 C C . GLN A 1 75 ? -12.555 19.531 -2.375 1 95.19 75 GLN A C 1
ATOM 592 O O . GLN A 1 75 ? -12.141 20.641 -2.051 1 95.19 75 GLN A O 1
ATOM 597 N N . GLN A 1 76 ? -13.625 19.344 -2.982 1 95.25 76 GLN A N 1
ATOM 598 C CA . GLN A 1 76 ? -14.469 20.469 -3.367 1 95.25 76 GLN A CA 1
ATOM 599 C C . GLN A 1 76 ? -15.031 21.188 -2.141 1 95.25 76 GLN A C 1
ATOM 601 O O . GLN A 1 76 ? -15.07 22.406 -2.088 1 95.25 76 GLN A O 1
ATOM 606 N N . LEU A 1 77 ? -15.414 20.422 -1.16 1 96.19 77 LEU A N 1
ATOM 607 C CA . LEU A 1 77 ? -15.922 21 0.079 1 96.19 77 LEU A CA 1
ATOM 608 C C . LEU A 1 77 ? -14.805 21.703 0.847 1 96.19 77 LEU A C 1
ATOM 610 O O . LEU A 1 77 ? -15.07 22.594 1.654 1 96.19 77 LEU A O 1
ATOM 614 N N . GLY A 1 78 ? -13.617 21.297 0.575 1 95.25 78 GLY A N 1
ATOM 615 C CA . GLY A 1 78 ? -12.461 21.781 1.303 1 95.25 78 GLY A CA 1
ATOM 616 C C . GLY A 1 78 ? -12.125 23.234 0.99 1 95.25 78 GLY A C 1
ATOM 617 O O . GLY A 1 78 ? -11.609 23.953 1.846 1 95.25 78 GLY A O 1
ATOM 618 N N . VAL A 1 79 ? -12.484 23.672 -0.158 1 92.69 79 VAL A N 1
ATOM 619 C CA . VAL A 1 79 ? -12.172 25.031 -0.582 1 92.69 79 VAL A CA 1
ATOM 620 C C . VAL A 1 79 ? -12.891 26.031 0.313 1 92.69 79 VAL A C 1
ATOM 622 O O . VAL A 1 79 ? -12.281 26.969 0.824 1 92.69 79 VAL A O 1
ATOM 625 N N . GLN A 1 80 ? -14.109 25.828 0.508 1 94.38 80 GLN A N 1
ATOM 626 C CA . GLN A 1 80 ? -14.883 26.703 1.389 1 94.38 80 GLN A CA 1
ATOM 627 C C . GLN A 1 80 ? -14.414 26.578 2.834 1 94.38 80 GLN A C 1
ATOM 629 O O . GLN A 1 80 ? -14.25 27.594 3.523 1 94.38 80 GLN A O 1
ATOM 634 N N . ARG A 1 81 ? -14.141 25.328 3.174 1 93.12 81 ARG A N 1
ATOM 635 C CA . ARG A 1 81 ? -13.75 25.094 4.559 1 93.12 81 ARG A CA 1
ATOM 636 C C . ARG A 1 81 ? -12.414 25.766 4.871 1 93.12 81 ARG A C 1
ATOM 638 O O . ARG A 1 81 ? -12.219 26.281 5.973 1 93.12 81 ARG A O 1
ATOM 645 N N . ASP A 1 82 ? -11.578 25.734 3.982 1 91.81 82 ASP A N 1
ATOM 646 C CA . ASP A 1 82 ? -10.273 26.375 4.176 1 91.81 82 ASP A CA 1
ATOM 647 C C . ASP A 1 82 ? -10.422 27.859 4.434 1 91.81 82 ASP A C 1
ATOM 649 O O . ASP A 1 82 ? -9.742 28.422 5.293 1 91.81 82 ASP A O 1
ATOM 653 N N . ASN A 1 83 ? -11.312 28.469 3.699 1 92 83 ASN A N 1
ATOM 654 C CA . ASN A 1 83 ? -11.594 29.891 3.912 1 92 83 ASN A CA 1
ATOM 655 C C . ASN A 1 83 ? -12.141 30.141 5.312 1 92 83 ASN A C 1
ATOM 657 O O . ASN A 1 83 ? -11.719 31.078 5.988 1 92 83 ASN A O 1
ATOM 661 N N . ASP A 1 84 ? -13 29.266 5.75 1 93.81 84 ASP A N 1
ATOM 662 C CA . ASP A 1 84 ? -13.578 29.391 7.082 1 93.81 84 ASP A CA 1
ATOM 663 C C . ASP A 1 84 ? -12.5 29.328 8.164 1 93.81 84 ASP A C 1
ATOM 665 O O . ASP A 1 84 ? -12.5 30.125 9.102 1 93.81 84 ASP A O 1
ATOM 669 N N . VAL A 1 85 ? -11.633 28.422 7.965 1 91.75 85 VAL A N 1
ATOM 670 C CA . VAL A 1 85 ? -10.586 28.188 8.953 1 91.75 85 VAL A CA 1
ATOM 671 C C . VAL A 1 85 ? -9.633 29.375 8.977 1 91.75 85 VAL A C 1
ATOM 673 O O . VAL A 1 85 ? -9.258 29.859 10.047 1 91.75 85 VAL A O 1
ATOM 676 N N . LEU A 1 86 ? -9.258 29.891 7.852 1 91.38 86 LEU A N 1
ATOM 677 C CA . LEU A 1 86 ? -8.336 31.016 7.77 1 91.38 86 LEU A CA 1
ATOM 678 C C . LEU A 1 86 ? -8.945 32.281 8.391 1 91.38 86 LEU A C 1
ATOM 680 O O . LEU A 1 86 ? -8.266 33.031 9.102 1 91.38 86 LEU A O 1
ATOM 684 N N . GLN A 1 87 ? -10.203 32.469 8.109 1 92.31 87 GLN A N 1
ATOM 685 C CA . GLN A 1 87 ? -10.891 33.625 8.695 1 92.31 87 GLN A CA 1
ATOM 686 C C . GLN A 1 87 ? -10.922 33.531 10.219 1 92.31 87 GLN A C 1
ATOM 688 O O . GLN A 1 87 ? -10.68 34.531 10.914 1 92.31 87 GLN A O 1
ATOM 693 N N . GLU A 1 88 ? -11.211 32.312 10.641 1 93.12 88 GLU A N 1
ATOM 694 C CA . GLU A 1 88 ? -11.266 32.094 12.086 1 93.12 88 GLU A CA 1
ATOM 695 C C . GLU A 1 88 ? -9.914 32.375 12.734 1 93.12 88 GLU A C 1
ATOM 697 O O . GLU A 1 88 ? -9.852 33.031 13.789 1 93.12 88 GLU A O 1
ATOM 702 N N . ILE A 1 89 ? -8.867 31.953 12.125 1 92.19 89 ILE A N 1
ATOM 703 C CA . ILE A 1 89 ? -7.52 32.156 12.648 1 92.19 89 ILE A CA 1
ATOM 704 C C . ILE A 1 89 ? -7.18 33.625 12.664 1 92.19 89 ILE A C 1
ATOM 706 O O . ILE A 1 89 ? -6.668 34.156 13.656 1 92.19 89 ILE A O 1
ATOM 710 N N . LEU A 1 90 ? -7.504 34.375 11.609 1 91.69 90 LEU A N 1
ATOM 711 C CA . LEU A 1 90 ? -7.215 35.781 11.5 1 91.69 90 LEU A CA 1
ATOM 712 C C . LEU A 1 90 ? -7.965 36.594 12.562 1 91.69 90 LEU A C 1
ATOM 714 O O . LEU A 1 90 ? -7.383 37.438 13.227 1 91.69 90 LEU A O 1
ATOM 718 N N . LEU A 1 91 ? -9.164 36.219 12.773 1 92.69 91 LEU A N 1
ATOM 719 C CA . LEU A 1 91 ? -10.039 36.969 13.656 1 92.69 91 LEU A CA 1
ATOM 720 C C . LEU A 1 91 ? -9.695 36.719 15.117 1 92.69 91 LEU A C 1
ATOM 722 O O . LEU A 1 91 ? -9.688 37.656 15.93 1 92.69 91 LEU A O 1
ATOM 726 N N . HIS A 1 92 ? -9.383 35.469 15.445 1 92.25 92 HIS A N 1
ATOM 727 C CA . HIS A 1 92 ? -9.297 35.125 16.859 1 92.25 92 HIS A CA 1
ATOM 728 C C . HIS A 1 92 ? -7.848 35 17.312 1 92.25 92 HIS A C 1
ATOM 730 O O . HIS A 1 92 ? -7.531 35.312 18.469 1 92.25 92 HIS A O 1
ATOM 736 N N . LYS A 1 93 ? -7.02 34.625 16.438 1 90.25 93 LYS A N 1
ATOM 737 C CA . LYS A 1 93 ? -5.641 34.375 16.844 1 90.25 93 LYS A CA 1
ATOM 738 C C . LYS A 1 93 ? -4.773 35.625 16.578 1 90.25 93 LYS A C 1
ATOM 740 O O . LYS A 1 93 ? -3.855 35.906 17.359 1 90.25 93 LYS A O 1
ATOM 745 N N . TYR A 1 94 ? -5.047 36.438 15.5 1 90.19 94 TYR A N 1
ATOM 746 C CA . TYR A 1 94 ? -4.082 37.469 15.102 1 90.19 94 TYR A CA 1
ATOM 747 C C . TYR A 1 94 ? -4.633 38.875 15.352 1 90.19 94 TYR A C 1
ATOM 749 O O . TYR A 1 94 ? -3.949 39.719 15.93 1 90.19 94 TYR A O 1
ATOM 757 N N . LEU A 1 95 ? -5.84 39.125 15.023 1 90.88 95 LEU A N 1
ATOM 758 C CA . LEU A 1 95 ? -6.414 40.469 15.039 1 90.88 95 LEU A CA 1
ATOM 759 C C . LEU A 1 95 ? -6.27 41.094 16.422 1 90.88 95 LEU A C 1
ATOM 761 O O . LEU A 1 95 ? -5.797 42.219 16.547 1 90.88 95 LEU A O 1
ATOM 765 N N . PRO A 1 96 ? -6.566 40.281 17.469 1 91.5 96 PRO A N 1
ATOM 766 C CA . PRO A 1 96 ? -6.516 40.906 18.797 1 91.5 96 PRO A CA 1
ATOM 767 C C . PRO A 1 96 ? -5.094 41.281 19.234 1 91.5 96 PRO A C 1
ATOM 769 O O . PRO A 1 96 ? -4.91 42.062 20.156 1 91.5 96 PRO A O 1
ATOM 772 N N . HIS A 1 97 ? -4.102 40.781 18.594 1 91.06 97 HIS A N 1
ATOM 773 C CA . HIS A 1 97 ? -2.725 40.938 19.031 1 91.06 97 HIS A CA 1
ATOM 774 C C . HIS A 1 97 ? -1.974 41.906 18.141 1 91.06 97 HIS A C 1
ATOM 776 O O . HIS A 1 97 ? -0.778 42.156 18.328 1 91.06 97 HIS A O 1
ATOM 782 N N . LEU A 1 98 ? -2.66 42.469 17.203 1 91.69 98 LEU A N 1
ATOM 783 C CA . LEU A 1 98 ? -2.027 43.406 16.266 1 91.69 98 LEU A CA 1
ATOM 784 C C . LEU A 1 98 ? -2.33 44.844 16.656 1 91.69 98 LEU A C 1
ATOM 786 O O . LEU A 1 98 ? -3.428 45.156 17.141 1 91.69 98 LEU A O 1
ATOM 790 N N . PRO A 1 99 ? -1.348 45.688 16.438 1 92.25 99 PRO A N 1
ATOM 791 C CA . PRO A 1 99 ? -1.617 47.094 16.641 1 92.25 99 PRO A CA 1
ATOM 792 C C . PRO A 1 99 ? -2.623 47.656 15.633 1 92.25 99 PRO A C 1
ATOM 794 O O . PRO A 1 99 ? -2.836 47.062 14.57 1 92.25 99 PRO A O 1
ATOM 797 N N . THR A 1 100 ? -3.209 48.75 16.016 1 89.5 100 THR A N 1
ATOM 798 C CA . THR A 1 100 ? -4.262 49.375 15.219 1 89.5 100 THR A CA 1
ATOM 799 C C . THR A 1 100 ? -3.781 49.625 13.789 1 89.5 100 THR A C 1
ATOM 801 O O . THR A 1 100 ? -4.543 49.469 12.836 1 89.5 100 THR A O 1
ATOM 804 N N . SER A 1 101 ? -2.533 49.969 13.656 1 85.25 101 SER A N 1
ATOM 805 C CA . SER A 1 101 ? -1.975 50.281 12.352 1 85.25 101 SER A CA 1
ATOM 806 C C . SER A 1 101 ? -1.953 49.062 11.445 1 85.25 101 SER A C 1
ATOM 808 O O . SER A 1 101 ? -2.068 49.156 10.227 1 85.25 101 SER A O 1
ATOM 810 N N . GLU A 1 102 ? -1.868 47.938 12.039 1 90.25 102 GLU A N 1
ATOM 811 C CA . GLU A 1 102 ? -1.769 46.719 11.266 1 90.25 102 GLU A CA 1
ATOM 812 C C . GLU A 1 102 ? -3.119 46 11.172 1 90.25 102 GLU A C 1
ATOM 814 O O . GLU A 1 102 ? -3.316 45.125 10.32 1 90.25 102 GLU A O 1
ATOM 819 N N . GLN A 1 103 ? -4.047 46.375 12.016 1 91.56 103 GLN A N 1
ATOM 820 C CA . GLN A 1 103 ? -5.387 45.781 11.977 1 91.56 103 GLN A CA 1
ATOM 821 C C . GLN A 1 103 ? -6.094 46.125 10.664 1 91.56 103 GLN A C 1
ATOM 823 O O . GLN A 1 103 ? -6.867 45.312 10.148 1 91.56 103 GLN A O 1
ATOM 828 N N . GLY A 1 104 ? -5.789 47.312 10.234 1 87.81 104 GLY A N 1
ATOM 829 C CA . GLY A 1 104 ? -6.363 47.688 8.961 1 87.81 104 GLY A CA 1
ATOM 830 C C . GLY A 1 104 ? -5.977 46.781 7.824 1 87.81 104 GLY A C 1
ATOM 831 O O . GLY A 1 104 ? -6.809 46.438 6.977 1 87.81 104 GLY A O 1
ATOM 832 N N . CYS A 1 105 ? -4.738 46.406 7.797 1 86.81 105 CYS A N 1
ATOM 833 C CA . CYS A 1 105 ? -4.254 45.469 6.777 1 86.81 105 CYS A CA 1
ATOM 834 C C . CYS A 1 105 ? -4.949 44.125 6.891 1 86.81 105 CYS A C 1
ATOM 836 O O . CYS A 1 105 ? -5.344 43.531 5.879 1 86.81 105 CYS A O 1
ATOM 838 N N . LEU A 1 106 ? -5.07 43.625 8.102 1 89.75 106 LEU A N 1
ATOM 839 C CA . LEU A 1 106 ? -5.73 42.344 8.344 1 89.75 106 LEU A CA 1
ATOM 840 C C . LEU A 1 106 ? -7.195 42.406 7.91 1 89.75 106 LEU A C 1
ATOM 842 O O . LEU A 1 106 ? -7.715 41.438 7.344 1 89.75 106 LEU A O 1
ATOM 846 N N . GLU A 1 107 ? -7.809 43.531 8.133 1 90.5 107 GLU A N 1
ATOM 847 C CA . GLU A 1 107 ? -9.211 43.688 7.758 1 90.5 107 GLU A CA 1
ATOM 848 C C . GLU A 1 107 ? -9.383 43.625 6.246 1 90.5 107 GLU A C 1
ATOM 850 O O . GLU A 1 107 ? -10.391 43.125 5.754 1 90.5 107 GLU A O 1
ATOM 855 N N . LYS A 1 108 ? -8.438 44.156 5.574 1 89.19 108 LYS A N 1
ATOM 856 C CA . LYS A 1 108 ? -8.469 44.062 4.117 1 89.19 108 LYS A CA 1
ATOM 857 C C . LYS A 1 108 ? -8.383 42.625 3.652 1 89.19 108 LYS A C 1
ATOM 859 O O . LYS A 1 108 ? -9.086 42.219 2.723 1 89.19 108 LYS A O 1
ATOM 864 N N . VAL A 1 109 ? -7.531 41.906 4.262 1 90.5 109 VAL A N 1
ATOM 865 C CA . VAL A 1 109 ? -7.375 40.469 3.938 1 90.5 109 VAL A CA 1
ATOM 866 C C . VAL A 1 109 ? -8.672 39.75 4.246 1 90.5 109 VAL A C 1
ATOM 868 O O . VAL A 1 109 ? -9.117 38.906 3.453 1 90.5 109 VAL A O 1
ATOM 871 N N . LEU A 1 110 ? -9.266 40.062 5.352 1 92.44 110 LEU A N 1
ATOM 872 C CA . LEU A 1 110 ? -10.508 39.438 5.773 1 92.44 110 LEU A CA 1
ATOM 873 C C . LEU A 1 110 ? -11.625 39.688 4.766 1 92.44 110 LEU A C 1
ATOM 875 O O . LEU A 1 110 ? -12.414 38.781 4.461 1 92.44 110 LEU A O 1
ATOM 879 N N . LYS A 1 111 ? -11.688 40.844 4.289 1 92.56 111 LYS A N 1
ATOM 880 C CA . LYS A 1 111 ? -12.703 41.219 3.303 1 92.56 111 LYS A CA 1
ATOM 881 C C . LYS A 1 111 ? -12.531 40.406 2.021 1 92.56 111 LYS A C 1
ATOM 883 O O . LYS A 1 111 ? -13.516 39.969 1.417 1 92.56 111 LYS A O 1
ATOM 888 N N . ARG A 1 112 ? -11.367 40.25 1.668 1 91.25 112 ARG A N 1
ATOM 889 C CA . ARG A 1 112 ? -11.086 39.438 0.473 1 91.25 112 ARG A CA 1
ATOM 890 C C . ARG A 1 112 ? -11.469 38 0.686 1 91.25 112 ARG A C 1
ATOM 892 O O . ARG A 1 112 ? -12.039 37.344 -0.203 1 91.25 112 ARG A O 1
ATOM 899 N N . LEU A 1 113 ? -11.094 37.469 1.842 1 92.38 113 LEU A N 1
ATOM 900 C CA . LEU A 1 113 ? -11.43 36.094 2.176 1 92.38 113 LEU A CA 1
ATOM 901 C C . LEU A 1 113 ? -12.938 35.875 2.197 1 92.38 113 LEU A C 1
ATOM 903 O O . LEU A 1 113 ? -13.43 34.812 1.794 1 92.38 113 LEU A O 1
ATOM 907 N N . GLN A 1 114 ? -13.633 36.844 2.652 1 92.69 114 GLN A N 1
ATOM 908 C CA . GLN A 1 114 ? -15.086 36.781 2.709 1 92.69 114 GLN A CA 1
ATOM 909 C C . GLN A 1 114 ? -15.688 36.719 1.307 1 92.69 114 GLN A C 1
ATOM 911 O O . GLN A 1 114 ? -16.656 36 1.071 1 92.69 114 GLN A O 1
ATOM 916 N N . LYS A 1 115 ? -15.102 37.438 0.431 1 93.25 115 LYS A N 1
ATOM 917 C CA . LYS A 1 115 ? -15.547 37.406 -0.96 1 93.25 115 LYS A CA 1
ATOM 918 C C . LYS A 1 115 ? -15.289 36.062 -1.588 1 93.25 115 LYS A C 1
ATOM 920 O O . LYS A 1 115 ? -16.141 35.5 -2.285 1 93.25 115 LYS A O 1
ATOM 925 N N . GLU A 1 116 ? -14.156 35.562 -1.32 1 93 116 GLU A N 1
ATOM 926 C CA . GLU A 1 116 ? -13.797 34.25 -1.843 1 93 116 GLU A CA 1
ATOM 927 C C . GLU A 1 116 ? -14.688 33.156 -1.25 1 93 116 GLU A C 1
ATOM 929 O O . GLU A 1 116 ? -15.031 32.188 -1.934 1 93 116 GLU A O 1
ATOM 934 N N . ARG A 1 117 ? -14.961 33.281 0.037 1 94 117 ARG A N 1
ATOM 935 C CA . ARG A 1 117 ? -15.82 32.344 0.716 1 94 117 ARG A CA 1
ATOM 936 C C . ARG A 1 117 ? -17.203 32.25 0.061 1 94 117 ARG A C 1
ATOM 938 O O . ARG A 1 117 ? -17.766 31.188 -0.079 1 94 117 ARG A O 1
ATOM 945 N N . LYS A 1 118 ? -17.703 33.406 -0.344 1 93.69 118 LYS A N 1
ATOM 946 C CA . LYS A 1 118 ? -19 33.469 -1.018 1 93.69 118 LYS A CA 1
ATOM 947 C C . LYS A 1 118 ? -18.969 32.719 -2.348 1 93.69 118 LYS A C 1
ATOM 949 O O . LYS A 1 118 ? -19.922 32.031 -2.701 1 93.69 118 LYS A O 1
ATOM 954 N N . GLN A 1 119 ? -17.906 32.906 -3.01 1 95 119 GLN A N 1
ATOM 955 C CA . GLN A 1 119 ? -17.734 32.188 -4.27 1 95 119 GLN A CA 1
ATOM 956 C C . GLN A 1 119 ? -17.609 30.672 -4.031 1 95 119 GLN A C 1
ATOM 958 O O . GLN A 1 119 ? -18.188 29.875 -4.773 1 95 119 GLN A O 1
ATOM 963 N N . ALA A 1 120 ? -16.828 30.328 -3.057 1 95.44 120 ALA A N 1
ATOM 964 C CA . ALA A 1 120 ? -16.641 28.922 -2.711 1 95.44 120 ALA A CA 1
ATOM 965 C C . ALA A 1 120 ? -17.969 28.281 -2.297 1 95.44 120 ALA A C 1
ATOM 967 O O . ALA A 1 120 ? -18.219 27.109 -2.596 1 95.44 120 ALA A O 1
ATOM 968 N N . PHE A 1 121 ? -18.797 29.062 -1.639 1 96.12 121 PHE A N 1
ATOM 969 C CA . PHE A 1 121 ? -20.109 28.547 -1.222 1 96.12 121 PHE A CA 1
ATOM 970 C C . PHE A 1 121 ? -20.984 28.25 -2.432 1 96.12 121 PHE A C 1
ATOM 972 O O . PHE A 1 121 ? -21.734 27.266 -2.43 1 96.12 121 PHE A O 1
ATOM 979 N N . LYS A 1 122 ? -20.875 29.031 -3.432 1 96.44 122 LYS A N 1
ATOM 980 C CA . LYS A 1 122 ? -21.641 28.781 -4.648 1 96.44 122 LYS A CA 1
ATOM 981 C C . LYS A 1 122 ? -21.281 27.422 -5.246 1 96.44 122 LYS A C 1
ATOM 983 O O . LYS A 1 122 ? -22.156 26.672 -5.695 1 96.44 122 LYS A O 1
ATOM 988 N N . ALA A 1 123 ? -20.031 27.156 -5.219 1 96.19 123 ALA A N 1
ATOM 989 C CA . ALA A 1 123 ? -19.578 25.875 -5.723 1 96.19 123 ALA A CA 1
ATOM 990 C C . ALA A 1 123 ? -20.062 24.734 -4.836 1 96.19 123 ALA A C 1
ATOM 992 O O . ALA A 1 123 ? -20.469 23.672 -5.34 1 96.19 123 ALA A O 1
ATOM 993 N N . THR A 1 124 ? -19.984 24.938 -3.527 1 97.06 124 THR A N 1
ATOM 994 C CA . THR A 1 124 ? -20.484 23.953 -2.572 1 97.06 124 THR A CA 1
ATOM 995 C C . THR A 1 124 ? -21.969 23.719 -2.764 1 97.06 124 THR A C 1
ATOM 997 O O . THR A 1 124 ? -22.422 22.578 -2.785 1 97.06 124 THR A O 1
ATOM 1000 N N . TYR A 1 125 ? -22.672 24.797 -2.975 1 96.75 125 TYR A N 1
ATOM 1001 C CA . TYR A 1 125 ? -24.109 24.734 -3.197 1 96.75 125 TYR A CA 1
ATOM 1002 C C . TYR A 1 125 ? -24.438 23.922 -4.453 1 96.75 125 TYR A C 1
ATOM 1004 O O . TYR A 1 125 ? -25.312 23.047 -4.434 1 96.75 125 TYR A O 1
ATOM 1012 N N . LYS A 1 126 ? -23.719 24.172 -5.484 1 97.12 126 LYS A N 1
ATOM 1013 C CA . LYS A 1 126 ? -23.906 23.453 -6.742 1 97.12 126 LYS A CA 1
ATOM 1014 C C . LYS A 1 126 ? -23.609 21.969 -6.586 1 97.12 126 LYS A C 1
ATOM 1016 O O . LYS A 1 126 ? -24.328 21.125 -7.113 1 97.12 126 LYS A O 1
ATOM 1021 N N . LEU A 1 127 ? -22.578 21.656 -5.883 1 96.69 127 LEU A N 1
ATOM 1022 C CA . LEU A 1 127 ? -22.172 20.266 -5.648 1 96.69 127 LEU A CA 1
ATOM 1023 C C . LEU A 1 127 ? -23.266 19.5 -4.914 1 96.69 127 LEU A C 1
ATOM 1025 O O . LEU A 1 127 ? -23.656 18.406 -5.328 1 96.69 127 LEU A O 1
ATOM 1029 N N . LEU A 1 128 ? -23.859 20.125 -3.879 1 97.06 128 LEU A N 1
ATOM 1030 C CA . LEU A 1 128 ? -24.766 19.438 -2.979 1 97.06 128 LEU A CA 1
ATOM 1031 C C . LEU A 1 128 ? -26.172 19.375 -3.576 1 97.06 128 LEU A C 1
ATOM 1033 O O . LEU A 1 128 ? -27 18.578 -3.127 1 97.06 128 LEU A O 1
ATOM 1037 N N . THR A 1 129 ? -26.422 20.203 -4.574 1 96.44 129 THR A N 1
ATOM 1038 C CA . THR A 1 129 ? -27.734 20.203 -5.188 1 96.44 129 THR A CA 1
ATOM 1039 C C . THR A 1 129 ? -27.703 19.516 -6.551 1 96.44 129 THR A C 1
ATOM 1041 O O . THR A 1 129 ? -28.75 19.359 -7.195 1 96.44 129 THR A O 1
ATOM 1044 N N . HIS A 1 130 ? -26.547 19.156 -6.949 1 94.5 130 HIS A N 1
ATOM 1045 C CA . HIS A 1 130 ? -26.391 18.5 -8.234 1 94.5 130 HIS A CA 1
ATOM 1046 C C . HIS A 1 130 ? -26.953 17.078 -8.203 1 94.5 130 HIS A C 1
ATOM 1048 O O . HIS A 1 130 ? -26.969 16.438 -7.148 1 94.5 130 HIS A O 1
ATOM 1054 N N . ASP A 1 131 ? -27.203 16.531 -9.344 1 93.19 131 ASP A N 1
ATOM 1055 C CA . ASP A 1 131 ? -27.766 15.188 -9.484 1 93.19 131 ASP A CA 1
ATOM 1056 C C . ASP A 1 131 ? -26.766 14.117 -9.062 1 93.19 131 ASP A C 1
ATOM 1058 O O . ASP A 1 131 ? -27.156 13.094 -8.492 1 93.19 131 ASP A O 1
ATOM 1062 N N . LYS A 1 132 ? -25.594 14.406 -9.328 1 92.06 132 LYS A N 1
ATOM 1063 C CA . LYS A 1 132 ? -24.547 13.43 -9.008 1 92.06 132 LYS A CA 1
ATOM 1064 C C . LYS A 1 132 ? -24.469 13.195 -7.5 1 92.06 132 LYS A C 1
ATOM 1066 O O . LYS A 1 132 ? -24.203 12.07 -7.059 1 92.06 132 LYS A O 1
ATOM 1071 N N . PHE A 1 133 ? -24.688 14.258 -6.746 1 94.94 133 PHE A N 1
ATOM 1072 C CA . PHE A 1 133 ? -24.656 14.109 -5.297 1 94.94 133 PHE A CA 1
ATOM 1073 C C . PHE A 1 133 ? -25.891 13.359 -4.801 1 94.94 133 PHE A C 1
ATOM 1075 O O . PHE A 1 133 ? -25.797 12.547 -3.881 1 94.94 133 PHE A O 1
ATOM 1082 N N . THR A 1 134 ? -27 13.586 -5.41 1 94.19 134 THR A N 1
ATOM 1083 C CA . THR A 1 134 ? -28.219 12.859 -5.086 1 94.19 134 THR A CA 1
ATOM 1084 C C . THR A 1 134 ? -28.062 11.375 -5.406 1 94.19 134 THR A C 1
ATOM 1086 O O . THR A 1 134 ? -28.469 10.523 -4.617 1 94.19 134 THR A O 1
ATOM 1089 N N . GLN A 1 135 ? -27.5 11.141 -6.523 1 94.38 135 GLN A N 1
ATOM 1090 C CA . GLN A 1 135 ? -27.25 9.758 -6.914 1 94.38 135 GLN A CA 1
ATOM 1091 C C . GLN A 1 135 ? -26.281 9.086 -5.953 1 94.38 135 GLN A C 1
ATOM 1093 O O . GLN A 1 135 ? -26.438 7.906 -5.629 1 94.38 135 GLN A O 1
ATOM 1098 N N . PHE A 1 136 ? -25.344 9.859 -5.598 1 94.75 136 PHE A N 1
ATOM 1099 C CA . PHE A 1 136 ? -24.375 9.391 -4.617 1 94.75 136 PHE A CA 1
ATOM 1100 C C . PHE A 1 136 ? -25.062 8.961 -3.328 1 94.75 136 PHE A C 1
ATOM 1102 O O . PHE A 1 136 ? -24.828 7.863 -2.824 1 94.75 136 PHE A O 1
ATOM 1109 N N . LYS A 1 137 ? -25.953 9.758 -2.822 1 94.38 137 LYS A N 1
ATOM 1110 C CA . LYS A 1 137 ? -26.703 9.461 -1.601 1 94.38 137 LYS A CA 1
ATOM 1111 C C . LYS A 1 137 ? -27.594 8.234 -1.785 1 94.38 137 LYS A C 1
ATOM 1113 O O . LYS A 1 137 ? -27.609 7.34 -0.934 1 94.38 137 LYS A O 1
ATOM 1118 N N . GLN A 1 138 ? -28.172 8.125 -2.918 1 94.75 138 GLN A N 1
ATOM 1119 C CA . GLN A 1 138 ? -29.094 7.023 -3.205 1 94.75 138 GLN A CA 1
ATOM 1120 C C . GLN A 1 138 ? -28.344 5.695 -3.307 1 94.75 138 GLN A C 1
ATOM 1122 O O . GLN A 1 138 ? -28.828 4.668 -2.836 1 94.75 138 GLN A O 1
ATOM 1127 N N . SER A 1 139 ? -27.219 5.77 -3.924 1 95.38 139 SER A N 1
ATOM 1128 C CA . SER A 1 139 ? -26.422 4.559 -4.078 1 95.38 139 SER A CA 1
ATOM 1129 C C . SER A 1 139 ? -26.031 3.98 -2.723 1 95.38 139 SER A C 1
ATOM 1131 O O . SER A 1 139 ? -26.031 2.762 -2.537 1 95.38 139 SER A O 1
ATOM 1133 N N . TRP A 1 140 ? -25.703 4.871 -1.806 1 95.5 140 TRP A N 1
ATOM 1134 C CA . TRP A 1 140 ? -25.344 4.414 -0.469 1 95.5 140 TRP A CA 1
ATOM 1135 C C . TRP A 1 140 ? -26.547 3.863 0.27 1 95.5 140 TRP A C 1
ATOM 1137 O O . TRP A 1 140 ? -26.453 2.846 0.959 1 95.5 140 TRP A O 1
ATOM 1147 N N . GLU A 1 141 ? -27.703 4.523 0.114 1 95.06 141 GLU A N 1
ATOM 1148 C CA . GLU A 1 141 ? -28.922 4.055 0.755 1 95.06 141 GLU A CA 1
ATOM 1149 C C . GLU A 1 141 ? -29.297 2.65 0.282 1 95.06 141 GLU A C 1
ATOM 1151 O O . GLU A 1 141 ? -29.609 1.778 1.095 1 95.06 141 GLU A O 1
ATOM 1156 N N . ILE A 1 142 ? -29.172 2.449 -0.962 1 95.44 142 ILE A N 1
ATOM 1157 C CA . ILE A 1 142 ? -29.5 1.155 -1.548 1 95.44 142 ILE A CA 1
ATOM 1158 C C . ILE A 1 142 ? -28.516 0.099 -1.063 1 95.44 142 ILE A C 1
ATOM 1160 O O . ILE A 1 142 ? -28.906 -1.002 -0.674 1 95.44 142 ILE A O 1
ATOM 1164 N N . TRP A 1 143 ? -27.25 0.451 -1.12 1 96 143 TRP A N 1
ATOM 1165 C CA . TRP A 1 143 ? -26.234 -0.514 -0.713 1 96 143 TRP A CA 1
ATOM 1166 C C . TRP A 1 143 ? -26.406 -0.887 0.757 1 96 143 TRP A C 1
ATOM 1168 O O . TRP A 1 143 ? -26.25 -2.055 1.128 1 96 143 TRP A O 1
ATOM 1178 N N . LEU A 1 144 ? -26.703 0.111 1.627 1 95.56 144 LEU A N 1
ATOM 1179 C CA . LEU A 1 144 ? -26.828 -0.13 3.061 1 95.56 144 LEU A CA 1
ATOM 1180 C C . LEU A 1 144 ? -28.047 -1.011 3.355 1 95.56 144 LEU A C 1
ATOM 1182 O O . LEU A 1 144 ? -28.047 -1.743 4.348 1 95.56 144 LEU A O 1
ATOM 1186 N N . GLU A 1 145 ? -29 -1.021 2.49 1 95.56 145 GLU A N 1
ATOM 1187 C CA . GLU A 1 145 ? -30.172 -1.886 2.623 1 95.56 145 GLU A CA 1
ATOM 1188 C C . GLU A 1 145 ? -29.844 -3.312 2.188 1 95.56 145 GLU A C 1
ATOM 1190 O O . GLU A 1 145 ? -30.406 -4.273 2.732 1 95.56 145 GLU A O 1
ATOM 1195 N N . HIS A 1 146 ? -28.969 -3.357 1.196 1 95.69 146 HIS A N 1
ATOM 1196 C CA . HIS A 1 146 ? -28.594 -4.66 0.663 1 95.69 146 HIS A CA 1
ATOM 1197 C C . HIS A 1 146 ? -27.078 -4.758 0.487 1 95.69 146 HIS A C 1
ATOM 1199 O O . HIS A 1 146 ? -26.578 -4.863 -0.639 1 95.69 146 HIS A O 1
ATOM 1205 N N . PRO A 1 147 ? -26.406 -4.875 1.607 1 95.56 147 PRO A N 1
ATOM 1206 C CA . PRO A 1 147 ? -24.953 -4.906 1.493 1 95.56 147 PRO A CA 1
ATOM 1207 C C . PRO A 1 147 ? -24.438 -6.152 0.774 1 95.56 147 PRO A C 1
ATOM 1209 O O . PRO A 1 147 ? -25.047 -7.223 0.886 1 95.56 147 PRO A O 1
ATOM 1212 N N . HIS A 1 148 ? -23.484 -5.961 -0.033 1 95.06 148 HIS A N 1
ATOM 1213 C CA . HIS A 1 148 ? -22.812 -7.059 -0.722 1 95.06 148 HIS A CA 1
ATOM 1214 C C . HIS A 1 148 ? -21.391 -7.25 -0.201 1 95.06 148 HIS A C 1
ATOM 1216 O O . HIS A 1 148 ? -20.609 -6.297 -0.147 1 95.06 148 HIS A O 1
ATOM 1222 N N . PHE A 1 149 ? -21.078 -8.508 0.138 1 93.38 149 PHE A N 1
ATOM 1223 C CA . PHE A 1 149 ? -19.797 -8.797 0.761 1 93.38 149 PHE A CA 1
ATOM 1224 C C . PHE A 1 149 ? -18.922 -9.641 -0.157 1 93.38 149 PHE A C 1
ATOM 1226 O O . PHE A 1 149 ? -19.438 -10.352 -1.026 1 93.38 149 PHE A O 1
ATOM 1233 N N . THR A 1 150 ? -17.609 -9.445 -0.031 1 92.38 150 THR A N 1
ATOM 1234 C CA . THR A 1 150 ? -16.672 -10.398 -0.607 1 92.38 150 THR A CA 1
ATOM 1235 C C . THR A 1 150 ? -16.484 -11.602 0.319 1 92.38 150 THR A C 1
ATOM 1237 O O . THR A 1 150 ? -17.094 -11.664 1.391 1 92.38 150 THR A O 1
ATOM 1240 N N . SER A 1 151 ? -15.648 -12.508 -0.086 1 88.44 151 SER A N 1
ATOM 1241 C CA . SER A 1 151 ? -15.359 -13.68 0.741 1 88.44 151 SER A CA 1
ATOM 1242 C C . SER A 1 151 ? -14.672 -13.273 2.043 1 88.44 151 SER A C 1
ATOM 1244 O O . SER A 1 151 ? -14.828 -13.945 3.064 1 88.44 151 SER A O 1
ATOM 1246 N N . LEU A 1 152 ? -14.047 -12.117 2.027 1 90.62 152 LEU A N 1
ATOM 1247 C CA . LEU A 1 152 ? -13.312 -11.664 3.205 1 90.62 152 LEU A CA 1
ATOM 1248 C C . LEU A 1 152 ? -14.266 -11.062 4.238 1 90.62 152 LEU A C 1
ATOM 1250 O O . LEU A 1 152 ? -13.906 -10.922 5.41 1 90.62 152 LEU A O 1
ATOM 1254 N N . GLY A 1 153 ? -15.43 -10.688 3.746 1 90.44 153 GLY A N 1
ATOM 1255 C CA . GLY A 1 153 ? -16.391 -10.055 4.625 1 90.44 153 GLY A CA 1
ATOM 1256 C C . GLY A 1 153 ? -16.797 -10.922 5.805 1 90.44 153 GLY A C 1
ATOM 1257 O O . GLY A 1 153 ? -17.172 -10.414 6.859 1 90.44 153 GLY A O 1
ATOM 1258 N N . GLY A 1 154 ? -16.641 -12.227 5.664 1 86.88 154 GLY A N 1
ATOM 1259 C CA . GLY A 1 154 ? -17.047 -13.156 6.699 1 86.88 154 GLY A CA 1
ATOM 1260 C C . GLY A 1 154 ? -15.977 -13.398 7.75 1 86.88 154 GLY A C 1
ATOM 1261 O O . GLY A 1 154 ? -16.234 -14.039 8.766 1 86.88 154 GLY A O 1
ATOM 1262 N N . LEU A 1 155 ? -14.828 -12.867 7.609 1 87.25 155 LEU A N 1
ATOM 1263 C CA . LEU A 1 155 ? -13.734 -13.062 8.555 1 87.25 155 LEU A CA 1
ATOM 1264 C C . LEU A 1 155 ? -13.969 -12.25 9.828 1 87.25 155 LEU A C 1
ATOM 1266 O O . LEU A 1 155 ? -14.688 -11.25 9.805 1 87.25 155 LEU A O 1
ATOM 1270 N N . ALA A 1 156 ? -13.344 -12.758 10.891 1 86.56 156 ALA A N 1
ATOM 1271 C CA . ALA A 1 156 ? -13.359 -11.969 12.125 1 86.56 156 ALA A CA 1
ATOM 1272 C C . ALA A 1 156 ? -12.523 -10.703 11.969 1 86.56 156 ALA A C 1
ATOM 1274 O O . ALA A 1 156 ? -11.383 -10.766 11.508 1 86.56 156 ALA A O 1
ATOM 1275 N N . ILE A 1 157 ? -13.078 -9.633 12.367 1 87.44 157 ILE A N 1
ATOM 1276 C CA . ILE A 1 157 ? -12.414 -8.344 12.18 1 87.44 157 ILE A CA 1
ATOM 1277 C C . ILE A 1 157 ? -11.078 -8.344 12.922 1 87.44 157 ILE A C 1
ATOM 1279 O O . ILE A 1 157 ? -10.094 -7.793 12.438 1 87.44 157 ILE A O 1
ATOM 1283 N N . ALA A 1 158 ? -10.938 -8.922 14.078 1 85.5 158 ALA A N 1
ATOM 1284 C CA . ALA A 1 158 ? -9.727 -8.938 14.891 1 85.5 158 ALA A CA 1
ATOM 1285 C C . ALA A 1 158 ? -8.578 -9.617 14.156 1 85.5 158 ALA A C 1
ATOM 1287 O O . ALA A 1 158 ? -7.414 -9.242 14.328 1 85.5 158 ALA A O 1
ATOM 1288 N N . ASP A 1 159 ? -8.953 -10.578 13.273 1 87.12 159 ASP A N 1
ATOM 1289 C CA . ASP A 1 159 ? -7.941 -11.367 12.578 1 87.12 159 ASP A CA 1
ATOM 1290 C C . ASP A 1 159 ? -7.371 -10.594 11.383 1 87.12 159 ASP A C 1
ATOM 1292 O O . ASP A 1 159 ? -6.297 -10.93 10.883 1 87.12 159 ASP A O 1
ATOM 1296 N N . VAL A 1 160 ? -8.094 -9.594 10.977 1 90.69 160 VAL A N 1
ATOM 1297 C CA . VAL A 1 160 ? -7.672 -8.906 9.758 1 90.69 160 VAL A CA 1
ATOM 1298 C C . VAL A 1 160 ? -7.098 -7.539 10.117 1 90.69 160 VAL A C 1
ATOM 1300 O O . VAL A 1 160 ? -6.418 -6.914 9.297 1 90.69 160 VAL A O 1
ATOM 1303 N N . LEU A 1 161 ? -7.297 -7.051 11.328 1 92.69 161 LEU A N 1
ATOM 1304 C CA . LEU A 1 161 ? -6.969 -5.691 11.75 1 92.69 161 LEU A CA 1
ATOM 1305 C C . LEU A 1 161 ? -5.48 -5.414 11.57 1 92.69 161 LEU A C 1
ATOM 1307 O O . LEU A 1 161 ? -5.102 -4.363 11.055 1 92.69 161 LEU A O 1
ATOM 1311 N N . PRO A 1 162 ? -4.59 -6.402 11.969 1 94.69 162 PRO A N 1
ATOM 1312 C CA . PRO A 1 162 ? -3.162 -6.117 11.789 1 94.69 162 PRO A CA 1
ATOM 1313 C C . PRO A 1 162 ? -2.793 -5.832 10.336 1 94.69 162 PRO A C 1
ATOM 1315 O O . PRO A 1 162 ? -2.045 -4.891 10.062 1 94.69 162 PRO A O 1
ATOM 1318 N N . ASP A 1 163 ? -3.416 -6.559 9.477 1 95.12 163 ASP A N 1
ATOM 1319 C CA . ASP A 1 163 ? -3.072 -6.438 8.062 1 95.12 163 ASP A CA 1
ATOM 1320 C C . ASP A 1 163 ? -3.699 -5.188 7.445 1 95.12 163 ASP A C 1
ATOM 1322 O O . ASP A 1 163 ? -3.285 -4.742 6.375 1 95.12 163 ASP A O 1
ATOM 1326 N N . LEU A 1 164 ? -4.668 -4.617 8.094 1 93.88 164 LEU A N 1
ATOM 1327 C CA . LEU A 1 164 ? -5.289 -3.379 7.633 1 93.88 164 LEU A CA 1
ATOM 1328 C C . LEU A 1 164 ? -4.508 -2.166 8.125 1 93.88 164 LEU A C 1
ATOM 1330 O O . LEU A 1 164 ? -4.438 -1.146 7.438 1 93.88 164 LEU A O 1
ATOM 1334 N N . LEU A 1 165 ? -3.889 -2.27 9.281 1 96.31 165 LEU A N 1
ATOM 1335 C CA . LEU A 1 165 ? -3.309 -1.105 9.938 1 96.31 165 LEU A CA 1
ATOM 1336 C C . LEU A 1 165 ? -1.812 -1.016 9.664 1 96.31 165 LEU A C 1
ATOM 1338 O O . LEU A 1 165 ? -1.266 0.082 9.523 1 96.31 165 LEU A O 1
ATOM 1342 N N . LEU A 1 166 ? -1.121 -2.16 9.531 1 96.81 166 LEU A N 1
ATOM 1343 C CA . LEU A 1 166 ? 0.335 -2.188 9.445 1 96.81 166 LEU A CA 1
ATOM 1344 C C . LEU A 1 166 ? 0.82 -1.466 8.195 1 96.81 166 LEU A C 1
ATOM 1346 O O . LEU A 1 166 ? 1.784 -0.7 8.25 1 96.81 166 LEU A O 1
ATOM 1350 N N . PRO A 1 167 ? 0.143 -1.661 7.07 1 95.94 167 PRO A N 1
ATOM 1351 C CA . PRO A 1 167 ? 0.625 -0.965 5.875 1 95.94 167 PRO A CA 1
ATOM 1352 C C . PRO A 1 167 ? 0.584 0.554 6.02 1 95.94 167 PRO A C 1
ATOM 1354 O O . PRO A 1 167 ? 1.523 1.242 5.609 1 95.94 167 PRO A O 1
ATOM 1357 N N . GLN A 1 168 ? -0.472 1.035 6.586 1 95.56 168 GLN A N 1
ATOM 1358 C CA . GLN A 1 168 ? -0.587 2.477 6.781 1 95.56 168 GLN A CA 1
ATOM 1359 C C . GLN A 1 168 ? 0.463 2.984 7.766 1 95.56 168 GLN A C 1
ATOM 1361 O O . GLN A 1 168 ? 1.06 4.043 7.555 1 95.56 168 GLN A O 1
ATOM 1366 N N . LEU A 1 169 ? 0.691 2.275 8.828 1 96.81 169 LEU A N 1
ATOM 1367 C CA . LEU A 1 169 ? 1.709 2.65 9.805 1 96.81 169 LEU A CA 1
ATOM 1368 C C . LEU A 1 169 ? 3.092 2.676 9.164 1 96.81 169 LEU A C 1
ATOM 1370 O O . LEU A 1 169 ? 3.893 3.572 9.445 1 96.81 169 LEU A O 1
ATOM 1374 N N . SER A 1 170 ? 3.314 1.692 8.352 1 96.31 170 SER A N 1
ATOM 1375 C CA . SER A 1 170 ? 4.594 1.626 7.656 1 96.31 170 SER A CA 1
ATOM 1376 C C . SER A 1 170 ? 4.816 2.861 6.793 1 96.31 170 SER A C 1
ATOM 1378 O O . SER A 1 170 ? 5.902 3.443 6.801 1 96.31 170 SER A O 1
ATOM 1380 N N . GLN A 1 171 ? 3.793 3.246 6.059 1 95.31 171 GLN A N 1
ATOM 1381 C CA . GLN A 1 171 ? 3.879 4.445 5.23 1 95.31 171 GLN A CA 1
ATOM 1382 C C . GLN A 1 171 ? 4.141 5.684 6.082 1 95.31 171 GLN A C 1
ATOM 1384 O O . GLN A 1 171 ? 4.949 6.535 5.715 1 95.31 171 GLN A O 1
ATOM 1389 N N . PHE A 1 172 ? 3.473 5.734 7.223 1 97.94 172 PHE A N 1
ATOM 1390 C CA . PHE A 1 172 ? 3.635 6.848 8.148 1 97.94 172 PHE A CA 1
ATOM 1391 C C . PHE A 1 172 ? 5.066 6.914 8.672 1 97.94 172 PHE A C 1
ATOM 1393 O O . PHE A 1 172 ? 5.672 7.988 8.703 1 97.94 172 PHE A O 1
ATOM 1400 N N . PHE A 1 173 ? 5.656 5.77 8.961 1 96.69 173 PHE A N 1
ATOM 1401 C CA . PHE A 1 173 ? 6.984 5.707 9.562 1 96.69 173 PHE A CA 1
ATOM 1402 C C . PHE A 1 173 ? 8.062 6.023 8.531 1 96.69 173 PHE A C 1
ATOM 1404 O O . PHE A 1 173 ? 9.07 6.652 8.852 1 96.69 173 PHE A O 1
ATOM 1411 N N . LEU A 1 174 ? 7.828 5.656 7.293 1 94.56 174 LEU A N 1
ATOM 1412 C CA . LEU A 1 174 ? 8.859 5.793 6.273 1 94.56 174 LEU A CA 1
ATOM 1413 C C . LEU A 1 174 ? 8.75 7.137 5.562 1 94.56 174 LEU A C 1
ATOM 1415 O O . LEU A 1 174 ? 9.477 7.402 4.602 1 94.56 174 LEU A O 1
ATOM 1419 N N . HIS A 1 175 ? 7.832 7.965 5.953 1 96.69 175 HIS A N 1
ATOM 1420 C CA . HIS A 1 175 ? 7.699 9.266 5.312 1 96.69 175 HIS A CA 1
ATOM 1421 C C . HIS A 1 175 ? 8.945 10.125 5.531 1 96.69 175 HIS A C 1
ATOM 1423 O O . HIS A 1 175 ? 9.391 10.289 6.668 1 96.69 175 HIS A O 1
ATOM 1429 N N . PRO A 1 176 ? 9.461 10.719 4.5 1 95.19 176 PRO A N 1
ATOM 1430 C CA . PRO A 1 176 ? 10.727 11.445 4.617 1 95.19 176 PRO A CA 1
ATOM 1431 C C . PRO A 1 176 ? 10.602 12.703 5.477 1 95.19 176 PRO A C 1
ATOM 1433 O O . PRO A 1 176 ? 11.609 13.211 5.98 1 95.19 176 PRO A O 1
ATOM 1436 N N . GLY A 1 177 ? 9.359 13.172 5.645 1 96.88 177 GLY A N 1
ATOM 1437 C CA . GLY A 1 177 ? 9.141 14.359 6.457 1 96.88 177 GLY A CA 1
ATOM 1438 C C . GLY A 1 177 ? 9.641 14.203 7.883 1 96.88 177 GLY A C 1
ATOM 1439 O O . GLY A 1 177 ? 9.961 15.195 8.547 1 96.88 177 GLY A O 1
ATOM 1440 N N . TRP A 1 178 ? 9.711 12.984 8.375 1 96.69 178 TRP A N 1
ATOM 1441 C CA . TRP A 1 178 ? 10.172 12.727 9.734 1 96.69 178 TRP A CA 1
ATOM 1442 C C . TRP A 1 178 ? 11.641 13.102 9.891 1 96.69 178 TRP A C 1
ATOM 1444 O O . TRP A 1 178 ? 12.125 13.289 11.008 1 96.69 178 TRP A O 1
ATOM 1454 N N . LEU A 1 179 ? 12.312 13.195 8.789 1 94.62 179 LEU A N 1
ATOM 1455 C CA . LEU A 1 179 ? 13.758 13.344 8.875 1 94.62 179 LEU A CA 1
ATOM 1456 C C . LEU A 1 179 ? 14.172 14.797 8.672 1 94.62 179 LEU A C 1
ATOM 1458 O O . LEU A 1 179 ? 15.367 15.117 8.703 1 94.62 179 LEU A O 1
ATOM 1462 N N . VAL A 1 180 ? 13.195 15.664 8.492 1 96.06 180 VAL A N 1
ATOM 1463 C CA . VAL A 1 180 ? 13.484 17.094 8.359 1 96.06 180 VAL A CA 1
ATOM 1464 C C . VAL A 1 180 ? 14.172 17.594 9.625 1 96.06 180 VAL A C 1
ATOM 1466 O O . VAL A 1 180 ? 13.688 17.375 10.734 1 96.06 180 VAL A O 1
ATOM 1469 N N . GLY A 1 181 ? 15.266 18.297 9.477 1 95.12 181 GLY A N 1
ATOM 1470 C CA . GLY A 1 181 ? 15.984 18.859 10.609 1 95.12 181 GLY A CA 1
ATOM 1471 C C . GLY A 1 181 ? 16.641 17.797 11.484 1 95.12 181 GLY A C 1
ATOM 1472 O O . GLY A 1 181 ? 16.719 17.969 12.703 1 95.12 181 GLY A O 1
ATOM 1473 N N . THR A 1 182 ? 16.938 16.625 10.898 1 93.56 182 THR A N 1
ATOM 1474 C CA . THR A 1 182 ? 17.609 15.555 11.625 1 93.56 182 THR A CA 1
ATOM 1475 C C . THR A 1 182 ? 18.953 15.219 10.977 1 93.56 182 THR A C 1
ATOM 1477 O O . THR A 1 182 ? 19.203 15.617 9.836 1 93.56 182 THR A O 1
ATOM 1480 N N . GLU A 1 183 ? 19.766 14.625 11.742 1 88.19 183 GLU A N 1
ATOM 1481 C CA . GLU A 1 183 ? 21.062 14.148 11.25 1 88.19 183 GLU A CA 1
ATOM 1482 C C . GLU A 1 183 ? 21.406 12.781 11.836 1 88.19 183 GLU A C 1
ATOM 1484 O O . GLU A 1 183 ? 20.828 12.375 12.852 1 88.19 183 GLU A O 1
ATOM 1489 N N . ILE A 1 184 ? 22.219 12.039 11.094 1 81.56 184 ILE A N 1
ATOM 1490 C CA . ILE A 1 184 ? 22.719 10.766 11.609 1 81.56 184 ILE A CA 1
ATOM 1491 C C . ILE A 1 184 ? 23.734 11.023 12.711 1 81.56 184 ILE A C 1
ATOM 1493 O O . ILE A 1 184 ? 24.656 11.836 12.539 1 81.56 184 ILE A O 1
ATOM 1497 N N . ASP A 1 185 ? 23.469 10.391 13.844 1 75.88 185 ASP A N 1
ATOM 1498 C CA . ASP A 1 185 ? 24.406 10.531 14.961 1 75.88 185 ASP A CA 1
ATOM 1499 C C . ASP A 1 185 ? 25.766 9.953 14.602 1 75.88 185 ASP A C 1
ATOM 1501 O O . ASP A 1 185 ? 25.906 8.758 14.336 1 75.88 185 ASP A O 1
ATOM 1505 N N . PRO A 1 186 ? 26.625 10.891 14.516 1 63.38 186 PRO A N 1
ATOM 1506 C CA . PRO A 1 186 ? 27.969 10.453 14.125 1 63.38 186 PRO A CA 1
ATOM 1507 C C . PRO A 1 186 ? 28.562 9.414 15.086 1 63.38 186 PRO A C 1
ATOM 1509 O O . PRO A 1 186 ? 29.484 8.68 14.719 1 63.38 186 PRO A O 1
ATOM 1512 N N . ASP A 1 187 ? 28.094 9.484 16.312 1 62.94 187 ASP A N 1
ATOM 1513 C CA . ASP A 1 187 ? 28.672 8.609 17.328 1 62.94 187 ASP A CA 1
ATOM 1514 C C . ASP A 1 187 ? 28.125 7.188 17.203 1 62.94 187 ASP A C 1
ATOM 1516 O O . ASP A 1 187 ? 28.547 6.289 17.922 1 62.94 187 ASP A O 1
ATOM 1520 N N . THR A 1 188 ? 27.188 7.117 16.391 1 61 188 THR A N 1
ATOM 1521 C CA . THR A 1 188 ? 26.625 5.777 16.25 1 61 188 THR A CA 1
ATOM 1522 C C . THR A 1 188 ? 27.422 4.969 15.227 1 61 188 THR A C 1
ATOM 1524 O O . THR A 1 188 ? 28.047 5.535 14.328 1 61 188 THR A O 1
ATOM 1527 N N . ASN A 1 189 ? 27.734 3.795 15.695 1 57.19 189 ASN A N 1
ATOM 1528 C CA . ASN A 1 189 ? 28.453 2.898 14.789 1 57.19 189 ASN A CA 1
ATOM 1529 C C . ASN A 1 189 ? 27.609 2.539 13.57 1 57.19 189 ASN A C 1
ATOM 1531 O O . ASN A 1 189 ? 26.406 2.828 13.531 1 57.19 189 ASN A O 1
ATOM 1535 N N . SER A 1 190 ? 28.375 2.219 12.555 1 52.59 190 SER A N 1
ATOM 1536 C CA . SER A 1 190 ? 27.828 1.944 11.227 1 52.59 190 SER A CA 1
ATOM 1537 C C . SER A 1 190 ? 26.594 1.066 11.305 1 52.59 190 SER A C 1
ATOM 1539 O O . SER A 1 190 ? 25.719 1.141 10.438 1 52.59 190 SER A O 1
ATOM 1541 N N . SER A 1 191 ? 26.531 0.351 12.477 1 55.34 191 SER A N 1
ATOM 1542 C CA . SER A 1 191 ? 25.453 -0.639 12.562 1 55.34 191 SER A CA 1
ATOM 1543 C C . SER A 1 191 ? 24.172 -0.023 13.117 1 55.34 191 SER A C 1
ATOM 1545 O O . SER A 1 191 ? 23.078 -0.555 12.906 1 55.34 191 SER A O 1
ATOM 1547 N N . ASN A 1 192 ? 24.5 1.147 13.797 1 62.31 192 ASN A N 1
ATOM 1548 C CA . ASN A 1 192 ? 23.359 1.812 14.406 1 62.31 192 ASN A CA 1
ATOM 1549 C C . ASN A 1 192 ? 23.266 3.271 13.977 1 62.31 192 ASN A C 1
ATOM 1551 O O . ASN A 1 192 ? 23.781 4.16 14.648 1 62.31 192 ASN A O 1
ATOM 1555 N N . ARG A 1 193 ? 22.891 3.504 12.82 1 69.25 193 ARG A N 1
ATOM 1556 C CA . ARG A 1 193 ? 22.75 4.855 12.281 1 69.25 193 ARG A CA 1
ATOM 1557 C C . ARG A 1 193 ? 21.5 5.539 12.828 1 69.25 193 ARG A C 1
ATOM 1559 O O . ARG A 1 193 ? 20.562 5.82 12.078 1 69.25 193 ARG A O 1
ATOM 1566 N N . GLN A 1 194 ? 21.656 5.816 14.125 1 76 194 GLN A N 1
ATOM 1567 C CA . GLN A 1 194 ? 20.5 6.449 14.766 1 76 194 GLN A CA 1
ATOM 1568 C C . GLN A 1 194 ? 20.406 7.922 14.391 1 76 194 GLN A C 1
ATOM 1570 O O . GLN A 1 194 ? 21.422 8.617 14.281 1 76 194 GLN A O 1
ATOM 1575 N N . ARG A 1 195 ? 19.25 8.336 14.062 1 84.69 195 ARG A N 1
ATOM 1576 C CA . ARG A 1 195 ? 18.984 9.734 13.727 1 84.69 195 ARG A CA 1
ATOM 1577 C C . ARG A 1 195 ? 18.547 10.516 14.961 1 84.69 195 ARG A C 1
ATOM 1579 O O . ARG A 1 195 ? 17.875 9.977 15.836 1 84.69 195 ARG A O 1
ATOM 1586 N N . ARG A 1 196 ? 19.016 11.75 15.016 1 87.12 196 ARG A N 1
ATOM 1587 C CA . ARG A 1 196 ? 18.594 12.656 16.078 1 87.12 196 ARG A CA 1
ATOM 1588 C C . ARG A 1 196 ? 18.234 14.031 15.531 1 87.12 196 ARG A C 1
ATOM 1590 O O . ARG A 1 196 ? 18.719 14.422 14.469 1 87.12 196 ARG A O 1
ATOM 1597 N N . CYS A 1 197 ? 17.344 14.742 16.25 1 91.5 197 CYS A N 1
ATOM 1598 C CA . CYS A 1 197 ? 17 16.109 15.875 1 91.5 197 CYS A CA 1
ATOM 1599 C C . CYS A 1 197 ? 18.172 17.047 16.094 1 91.5 197 CYS A C 1
ATOM 1601 O O . CYS A 1 197 ? 18.875 16.953 17.094 1 91.5 197 CYS A O 1
ATOM 1603 N N . ILE A 1 198 ? 18.297 17.922 15.164 1 89.69 198 ILE A N 1
ATOM 1604 C CA . ILE A 1 198 ? 19.391 18.875 15.234 1 89.69 198 ILE A CA 1
ATOM 1605 C C . ILE A 1 198 ? 18.953 20.109 16.031 1 89.69 198 ILE A C 1
ATOM 1607 O O . ILE A 1 198 ? 17.812 20.547 15.922 1 89.69 198 ILE A O 1
ATOM 1611 N N . ASP A 1 199 ? 19.891 20.578 16.828 1 90.75 199 ASP A N 1
ATOM 1612 C CA . ASP A 1 199 ? 19.672 21.859 17.484 1 90.75 199 ASP A CA 1
ATOM 1613 C C . ASP A 1 199 ? 19.922 23.031 16.531 1 90.75 199 ASP A C 1
ATOM 1615 O O . ASP A 1 199 ? 21.062 23.266 16.109 1 90.75 199 ASP A O 1
ATOM 1619 N N . LEU A 1 200 ? 18.906 23.688 16.203 1 93.5 200 LEU A N 1
ATOM 1620 C CA . LEU A 1 200 ? 19.016 24.766 15.211 1 93.5 200 LEU A CA 1
ATOM 1621 C C . LEU A 1 200 ? 18.688 26.109 15.844 1 93.5 200 LEU A C 1
ATOM 1623 O O . LEU A 1 200 ? 17.875 26.188 16.766 1 93.5 200 LEU A O 1
ATOM 1627 N N . SER A 1 201 ? 19.328 27.141 15.289 1 94.62 201 SER A N 1
ATOM 1628 C CA . SER A 1 201 ? 18.953 28.5 15.664 1 94.62 201 SER A CA 1
ATOM 1629 C C . SER A 1 201 ? 17.594 28.891 15.094 1 94.62 201 SER A C 1
ATOM 1631 O O . SER A 1 201 ? 17.125 28.281 14.133 1 94.62 201 SER A O 1
ATOM 1633 N N . PRO A 1 202 ? 17 29.875 15.695 1 93.81 202 PRO A N 1
ATOM 1634 C CA . PRO A 1 202 ? 15.703 30.328 15.188 1 93.81 202 PRO A CA 1
ATOM 1635 C C . PRO A 1 202 ? 15.742 30.688 13.711 1 93.81 202 PRO A C 1
ATOM 1637 O O . PRO A 1 202 ? 14.828 30.328 12.961 1 93.81 202 PRO A O 1
ATOM 1640 N N . THR A 1 203 ? 16.797 31.328 13.297 1 93.06 203 THR A N 1
ATOM 1641 C CA . THR A 1 203 ? 16.922 31.719 11.898 1 93.06 203 THR A CA 1
ATOM 1642 C C . THR A 1 203 ? 17.078 30.5 11 1 93.06 203 THR A C 1
ATOM 1644 O O . THR A 1 203 ? 16.531 30.453 9.898 1 93.06 203 THR A O 1
ATOM 1647 N N . ALA A 1 204 ? 17.797 29.562 11.477 1 94.81 204 ALA A N 1
ATOM 1648 C CA . ALA A 1 204 ? 18.016 28.328 10.711 1 94.81 204 ALA A CA 1
ATOM 1649 C C . ALA A 1 204 ? 16.719 27.531 10.602 1 94.81 204 ALA A C 1
ATOM 1651 O O . ALA A 1 204 ? 16.453 26.906 9.57 1 94.81 204 ALA A O 1
ATOM 1652 N N . ILE A 1 205 ? 15.961 27.562 11.664 1 95.12 205 ILE A N 1
ATOM 1653 C CA . ILE A 1 205 ? 14.68 26.859 11.68 1 95.12 205 ILE A CA 1
ATOM 1654 C C . ILE A 1 205 ? 13.75 27.469 10.625 1 95.12 205 ILE A C 1
ATOM 1656 O O . ILE A 1 205 ? 13.117 26.75 9.859 1 95.12 205 ILE A O 1
ATOM 1660 N N . GLU A 1 206 ? 13.734 28.719 10.594 1 91.56 206 GLU A N 1
ATOM 1661 C CA . GLU A 1 206 ? 12.891 29.422 9.625 1 91.56 206 GLU A CA 1
ATOM 1662 C C . GLU A 1 206 ? 13.273 29.062 8.195 1 91.56 206 GLU A C 1
ATOM 1664 O O . GLU A 1 206 ? 12.406 28.781 7.363 1 91.56 206 GLU A O 1
ATOM 1669 N N . THR A 1 207 ? 14.562 29.141 7.922 1 93.75 207 THR A N 1
ATOM 1670 C CA . THR A 1 207 ? 15.062 28.812 6.594 1 93.75 207 THR A CA 1
ATOM 1671 C C . THR A 1 207 ? 14.719 27.359 6.234 1 93.75 207 THR A C 1
ATOM 1673 O O . THR A 1 207 ? 14.297 27.078 5.109 1 93.75 207 THR A O 1
ATOM 1676 N N . LEU A 1 208 ? 14.898 26.5 7.18 1 95.38 208 LEU A N 1
ATOM 1677 C CA . LEU A 1 208 ? 14.602 25.094 6.98 1 95.38 208 LEU A CA 1
ATOM 1678 C C . LEU A 1 208 ? 13.117 24.891 6.699 1 95.38 208 LEU A C 1
ATOM 1680 O O . LEU A 1 208 ? 12.75 24.172 5.758 1 95.38 208 LEU A O 1
ATOM 1684 N N . LEU A 1 209 ? 12.266 25.5 7.484 1 94.44 209 LEU A N 1
ATOM 1685 C CA . LEU A 1 209 ? 10.828 25.344 7.344 1 94.44 209 LEU A CA 1
ATOM 1686 C C . LEU A 1 209 ? 10.352 25.859 5.992 1 94.44 209 LEU A C 1
ATOM 1688 O O . LEU A 1 209 ? 9.5 25.25 5.348 1 94.44 209 LEU A O 1
ATOM 1692 N N . ASP A 1 210 ? 10.898 26.938 5.555 1 92.19 210 ASP A N 1
ATOM 1693 C CA . ASP A 1 210 ? 10.539 27.5 4.254 1 92.19 210 ASP A CA 1
ATOM 1694 C C . ASP A 1 210 ? 10.93 26.547 3.125 1 92.19 210 ASP A C 1
ATOM 1696 O O . ASP A 1 210 ? 10.18 26.375 2.16 1 92.19 210 ASP A O 1
ATOM 1700 N N . GLY A 1 211 ? 12.047 25.953 3.287 1 93.56 211 GLY A N 1
ATOM 1701 C CA . GLY A 1 211 ? 12.539 25.047 2.264 1 93.56 211 GLY A CA 1
ATOM 1702 C C . GLY A 1 211 ? 11.852 23.688 2.271 1 93.56 211 GLY A C 1
ATOM 1703 O O . GLY A 1 211 ? 11.82 23 1.254 1 93.56 211 GLY A O 1
ATOM 1704 N N . GLU A 1 212 ? 11.281 23.312 3.404 1 95.19 212 GLU A N 1
ATOM 1705 C CA . GLU A 1 212 ? 10.727 21.969 3.57 1 95.19 212 GLU A CA 1
ATOM 1706 C C . GLU A 1 212 ? 9.211 22.016 3.719 1 95.19 212 GLU A C 1
ATOM 1708 O O . GLU A 1 212 ? 8.602 21.078 4.23 1 95.19 212 GLU A O 1
ATOM 1713 N N . GLU A 1 213 ? 8.602 23.078 3.307 1 94.44 213 GLU A N 1
ATOM 1714 C CA . GLU A 1 213 ? 7.164 23.25 3.463 1 94.44 213 GLU A CA 1
ATOM 1715 C C . GLU A 1 213 ? 6.395 22.125 2.795 1 94.44 213 GLU A C 1
ATOM 1717 O O . GLU A 1 213 ? 5.484 21.547 3.395 1 94.44 213 GLU A O 1
ATOM 1722 N N . SER A 1 214 ? 6.785 21.766 1.615 1 95.12 214 SER A N 1
ATOM 1723 C CA . SER A 1 214 ? 6.066 20.766 0.83 1 95.12 214 SER A CA 1
ATOM 1724 C C . SER A 1 214 ? 6.129 19.391 1.489 1 95.12 214 SER A C 1
ATOM 1726 O O . SER A 1 214 ? 5.117 18.703 1.592 1 95.12 214 SER A O 1
ATOM 1728 N N . ILE A 1 215 ? 7.266 18.953 1.913 1 96.06 215 ILE A N 1
ATOM 1729 C CA . ILE A 1 215 ? 7.441 17.625 2.498 1 96.06 215 ILE A CA 1
ATOM 1730 C C . ILE A 1 215 ? 6.73 17.562 3.85 1 96.06 215 ILE A C 1
ATOM 1732 O O . ILE A 1 215 ? 6.168 16.531 4.211 1 96.06 215 ILE A O 1
ATOM 1736 N N . LEU A 1 216 ? 6.758 18.641 4.598 1 97.06 216 LEU A N 1
ATOM 1737 C CA . LEU A 1 216 ? 6.062 18.672 5.879 1 97.06 216 LEU A CA 1
ATOM 1738 C C . LEU A 1 216 ? 4.555 18.656 5.68 1 97.06 216 LEU A C 1
ATOM 1740 O O . LEU A 1 216 ? 3.826 18.031 6.453 1 97.06 216 LEU A O 1
ATOM 1744 N N . HIS A 1 217 ? 4.176 19.344 4.703 1 95.25 217 HIS A N 1
ATOM 1745 C CA . HIS A 1 217 ? 2.762 19.281 4.348 1 95.25 217 HIS A CA 1
ATOM 1746 C C . HIS A 1 217 ? 2.336 17.859 3.984 1 95.25 217 HIS A C 1
ATOM 1748 O O . HIS A 1 217 ? 1.25 17.422 4.363 1 95.25 217 HIS A O 1
ATOM 1754 N N . ASP A 1 218 ? 3.145 17.219 3.246 1 97 218 ASP A N 1
ATOM 1755 C CA . ASP A 1 218 ? 2.869 15.844 2.857 1 97 218 ASP A CA 1
ATOM 1756 C C . ASP A 1 218 ? 2.846 14.922 4.078 1 97 218 ASP A C 1
ATOM 1758 O O . ASP A 1 218 ? 2.025 14.008 4.156 1 97 218 ASP A O 1
ATOM 1762 N N . LEU A 1 219 ? 3.732 15.133 4.992 1 97.88 219 LEU A N 1
ATOM 1763 C CA . LEU A 1 219 ? 3.723 14.375 6.234 1 97.88 219 LEU A CA 1
ATOM 1764 C C . LEU A 1 219 ? 2.428 14.602 7.008 1 97.88 219 LEU A C 1
ATOM 1766 O O . LEU A 1 219 ? 1.863 13.672 7.578 1 97.88 219 LEU A O 1
ATOM 1770 N N . ARG A 1 220 ? 1.995 15.82 7.043 1 96.88 220 ARG A N 1
ATOM 1771 C CA . ARG A 1 220 ? 0.716 16.125 7.676 1 96.88 220 ARG A CA 1
ATOM 1772 C C . ARG A 1 220 ? -0.412 15.312 7.047 1 96.88 220 ARG A C 1
ATOM 1774 O O . ARG A 1 220 ? -1.252 14.758 7.758 1 96.88 220 ARG A O 1
ATOM 1781 N N . LYS A 1 221 ? -0.455 15.234 5.777 1 93.88 221 LYS A N 1
ATOM 1782 C CA . LYS A 1 221 ? -1.478 14.453 5.086 1 93.88 221 LYS A CA 1
ATOM 1783 C C . LYS A 1 221 ? -1.404 12.984 5.477 1 93.88 221 LYS A C 1
ATOM 1785 O O . LYS A 1 221 ? -2.436 12.336 5.688 1 93.88 221 LYS A O 1
ATOM 1790 N N . GLU A 1 222 ? -0.198 12.492 5.52 1 96.94 222 GLU A N 1
ATOM 1791 C CA . GLU A 1 222 ? -0.003 11.102 5.922 1 96.94 222 GLU A CA 1
ATOM 1792 C C . GLU A 1 222 ? -0.457 10.875 7.363 1 96.94 222 GLU A C 1
ATOM 1794 O O . GLU A 1 222 ? -1.05 9.844 7.676 1 96.94 222 GLU A O 1
ATOM 1799 N N . ALA A 1 223 ? -0.128 11.812 8.242 1 97.81 223 ALA A N 1
ATOM 1800 C CA . ALA A 1 223 ? -0.57 11.734 9.625 1 97.81 223 ALA A CA 1
ATOM 1801 C C . ALA A 1 223 ? -2.094 11.711 9.719 1 97.81 223 ALA A C 1
ATOM 1803 O O . ALA A 1 223 ? -2.664 10.938 10.5 1 97.81 223 ALA A O 1
ATOM 1804 N N . LYS A 1 224 ? -2.67 12.492 8.93 1 93.25 224 LYS A N 1
ATOM 1805 C CA . LYS A 1 224 ? -4.129 12.539 8.883 1 93.25 224 LYS A CA 1
ATOM 1806 C C . LYS A 1 224 ? -4.703 11.195 8.43 1 93.25 224 LYS A C 1
ATOM 1808 O O . LYS A 1 224 ? -5.617 10.664 9.055 1 93.25 224 LYS A O 1
ATOM 1813 N N . ARG A 1 225 ? -4.227 10.695 7.363 1 93.19 225 ARG A N 1
ATOM 1814 C CA . ARG A 1 225 ? -4.672 9.406 6.859 1 93.19 225 ARG A CA 1
ATOM 1815 C C . ARG A 1 225 ? -4.5 8.312 7.91 1 93.19 225 ARG A C 1
ATOM 1817 O O . ARG A 1 225 ? -5.402 7.5 8.125 1 93.19 225 ARG A O 1
ATOM 1824 N N . THR A 1 226 ? -3.344 8.344 8.523 1 97.12 226 THR A N 1
ATOM 1825 C CA . THR A 1 226 ? -3.049 7.359 9.562 1 97.12 226 THR A CA 1
ATOM 1826 C C . THR A 1 226 ? -4.02 7.496 10.727 1 97.12 226 THR A C 1
ATOM 1828 O O . THR A 1 226 ? -4.574 6.5 11.203 1 97.12 226 THR A O 1
ATOM 1831 N N . ARG A 1 227 ? -4.258 8.727 11.141 1 96.62 227 ARG A N 1
ATOM 1832 C CA . ARG A 1 227 ? -5.18 8.984 12.242 1 96.62 227 ARG A CA 1
ATOM 1833 C C . ARG A 1 227 ? -6.562 8.414 11.945 1 96.62 227 ARG A C 1
ATOM 1835 O O . ARG A 1 227 ? -7.133 7.688 12.758 1 96.62 227 ARG A O 1
ATOM 1842 N N . TYR A 1 228 ? -7.031 8.695 10.781 1 91.94 228 TYR A N 1
ATOM 1843 C CA . TYR A 1 228 ? -8.391 8.312 10.438 1 91.94 228 TYR A CA 1
ATOM 1844 C C . TYR A 1 228 ? -8.523 6.797 10.352 1 91.94 228 TYR A C 1
ATOM 1846 O O . TYR A 1 228 ? -9.531 6.227 10.789 1 91.94 228 TYR A O 1
ATOM 1854 N N . GLN A 1 229 ? -7.59 6.254 9.797 1 93.44 229 GLN A N 1
ATOM 1855 C CA . GLN A 1 229 ? -7.633 4.797 9.734 1 93.44 229 GLN A CA 1
ATOM 1856 C C . GLN A 1 229 ? -7.578 4.176 11.125 1 93.44 229 GLN A C 1
ATOM 1858 O O . GLN A 1 229 ? -8.328 3.246 11.43 1 93.44 229 GLN A O 1
ATOM 1863 N N . MET A 1 230 ? -6.711 4.711 11.93 1 95.69 230 MET A N 1
ATOM 1864 C CA . MET A 1 230 ? -6.59 4.203 13.297 1 95.69 230 MET A CA 1
ATOM 1865 C C . MET A 1 230 ? -7.875 4.445 14.078 1 95.69 230 MET A C 1
ATOM 1867 O O . MET A 1 230 ? -8.305 3.588 14.852 1 95.69 230 MET A O 1
ATOM 1871 N N . GLU A 1 231 ? -8.438 5.574 13.867 1 94 231 GLU A N 1
ATOM 1872 C CA . GLU A 1 231 ? -9.672 5.91 14.57 1 94 231 GLU A CA 1
ATOM 1873 C C . GLU A 1 231 ? -10.797 4.949 14.203 1 94 231 GLU A C 1
ATOM 1875 O O . GLU A 1 231 ? -11.641 4.609 15.047 1 94 231 GLU A O 1
ATOM 1880 N N . LEU A 1 232 ? -10.812 4.566 12.969 1 89.88 232 LEU A N 1
ATOM 1881 C CA . LEU A 1 232 ? -11.844 3.664 12.461 1 89.88 232 LEU A CA 1
ATOM 1882 C C . LEU A 1 232 ? -11.906 2.387 13.297 1 89.88 232 LEU A C 1
ATOM 1884 O O . LEU A 1 232 ? -12.977 1.808 13.469 1 89.88 232 LEU A O 1
ATOM 1888 N N . PHE A 1 233 ? -10.812 1.95 13.906 1 91 233 PHE A N 1
ATOM 1889 C CA . PHE A 1 233 ? -10.758 0.65 14.562 1 91 233 PHE A CA 1
ATOM 1890 C C . PHE A 1 233 ? -10.367 0.801 16.031 1 91 233 PHE A C 1
ATOM 1892 O O . PHE A 1 233 ? -9.953 -0.167 16.672 1 91 233 PHE A O 1
ATOM 1899 N N . SER A 1 234 ? -10.469 1.985 16.562 1 91.88 234 SER A N 1
ATOM 1900 C CA . SER A 1 234 ? -9.977 2.301 17.906 1 91.88 234 SER A CA 1
ATOM 1901 C C . SER A 1 234 ? -10.672 1.453 18.969 1 91.88 234 SER A C 1
ATOM 1903 O O . SER A 1 234 ? -10.078 1.118 19.984 1 91.88 234 SER A O 1
ATOM 1905 N N . ASP A 1 235 ? -11.883 0.929 18.672 1 88.38 235 ASP A N 1
ATOM 1906 C CA . ASP A 1 235 ? -12.68 0.168 19.641 1 88.38 235 ASP A CA 1
ATOM 1907 C C . ASP A 1 235 ? -12.07 -1.211 19.891 1 88.38 235 ASP A C 1
ATOM 1909 O O . ASP A 1 235 ? -12.414 -1.884 20.859 1 88.38 235 ASP A O 1
ATOM 1913 N N . TYR A 1 236 ? -11.18 -1.589 19.078 1 90.06 236 TYR A N 1
ATOM 1914 C CA . TYR A 1 236 ? -10.633 -2.938 19.172 1 90.06 236 TYR A CA 1
ATOM 1915 C C . TYR A 1 236 ? -9.281 -2.932 19.891 1 90.06 236 TYR A C 1
ATOM 1917 O O . TYR A 1 236 ? -8.602 -3.955 19.938 1 90.06 236 TYR A O 1
ATOM 1925 N N . PHE A 1 237 ? -8.898 -1.782 20.422 1 94.06 237 PHE A N 1
ATOM 1926 C CA . PHE A 1 237 ? -7.582 -1.673 21.047 1 94.06 237 PHE A CA 1
ATOM 1927 C C . PHE A 1 237 ? -7.676 -0.978 22.406 1 94.06 237 PHE A C 1
ATOM 1929 O O . PHE A 1 237 ? -8.688 -0.344 22.703 1 94.06 237 PHE A O 1
ATOM 1936 N N . GLY A 1 238 ? -6.66 -1.146 23.219 1 93.31 238 GLY A N 1
ATOM 1937 C CA . GLY A 1 238 ? -6.652 -0.631 24.578 1 93.31 238 GLY A CA 1
ATOM 1938 C C . GLY A 1 238 ? -6.012 0.738 24.703 1 93.31 238 GLY A C 1
ATOM 1939 O O . GLY A 1 238 ? -5.957 1.49 23.734 1 93.31 238 GLY A O 1
ATOM 1940 N N . GLU A 1 239 ? -5.551 1.039 25.859 1 94.88 239 GLU A N 1
ATOM 1941 C CA . GLU A 1 239 ? -5.094 2.377 26.219 1 94.88 239 GLU A CA 1
ATOM 1942 C C . GLU A 1 239 ? -3.84 2.768 25.453 1 94.88 239 GLU A C 1
ATOM 1944 O O . GLU A 1 239 ? -3.688 3.922 25.047 1 94.88 239 GLU A O 1
ATOM 1949 N N . GLU A 1 240 ? -2.949 1.852 25.281 1 96.06 240 GLU A N 1
ATOM 1950 C CA . GLU A 1 240 ? -1.704 2.162 24.594 1 96.06 240 GLU A CA 1
ATOM 1951 C C . GLU A 1 240 ? -1.972 2.588 23.141 1 96.06 240 GLU A C 1
ATOM 1953 O O . GLU A 1 240 ? -1.292 3.471 22.625 1 96.06 240 GLU A O 1
ATOM 1958 N N . TYR A 1 241 ? -2.914 1.945 22.578 1 96.25 241 TYR A N 1
ATOM 1959 C CA . TYR A 1 241 ? -3.328 2.324 21.219 1 96.25 241 TYR A CA 1
ATOM 1960 C C . TYR A 1 241 ? -3.922 3.729 21.203 1 96.25 241 TYR A C 1
ATOM 1962 O O . TYR A 1 241 ? -3.631 4.523 20.312 1 96.25 241 TYR A O 1
ATOM 1970 N N . GLN A 1 242 ? -4.688 4.031 22.203 1 96.31 242 GLN A N 1
ATOM 1971 C CA . GLN A 1 242 ? -5.277 5.359 22.297 1 96.31 242 GLN A CA 1
ATOM 1972 C C . GLN A 1 242 ? -4.203 6.43 22.469 1 96.31 242 GLN A C 1
ATOM 1974 O O . GLN A 1 242 ? -4.328 7.531 21.938 1 96.31 242 GLN A O 1
ATOM 1979 N N . GLN A 1 243 ? -3.242 6.059 23.188 1 97.5 243 GLN A N 1
ATOM 1980 C CA . GLN A 1 243 ? -2.131 6.988 23.359 1 97.5 243 GLN A CA 1
ATOM 1981 C C . GLN A 1 243 ? -1.4 7.227 22.031 1 97.5 243 GLN A C 1
ATOM 1983 O O . GLN A 1 243 ? -1.058 8.367 21.703 1 97.5 243 GLN A O 1
ATOM 1988 N N . LEU A 1 244 ? -1.116 6.121 21.312 1 97.75 244 LEU A N 1
ATOM 1989 C CA . LEU A 1 244 ? -0.496 6.258 20 1 97.75 244 LEU A CA 1
ATOM 1990 C C . LEU A 1 244 ? -1.356 7.117 19.078 1 97.75 244 LEU A C 1
ATOM 1992 O O . LEU A 1 244 ? -0.845 8.008 18.406 1 97.75 244 LEU A O 1
ATOM 1996 N N . LEU A 1 245 ? -2.631 6.895 19.062 1 97.81 245 LEU A N 1
ATOM 1997 C CA . LEU A 1 245 ? -3.578 7.66 18.266 1 97.81 245 LEU A CA 1
ATOM 1998 C C . LEU A 1 245 ? -3.525 9.141 18.625 1 97.81 245 LEU A C 1
ATOM 2000 O O . LEU A 1 245 ? -3.539 10 17.75 1 97.81 245 LEU A O 1
ATOM 2004 N N . ALA A 1 246 ? -3.412 9.43 19.875 1 98 246 ALA A N 1
ATOM 2005 C CA . ALA A 1 246 ? -3.32 10.805 20.359 1 98 246 ALA A CA 1
ATOM 2006 C C . ALA A 1 246 ? -2.049 11.477 19.844 1 98 246 ALA A C 1
ATOM 2008 O O . ALA A 1 246 ? -2.066 12.656 19.469 1 98 246 ALA A O 1
ATOM 2009 N N . GLN A 1 247 ? -1.008 10.719 19.844 1 98.19 247 GLN A N 1
ATOM 2010 C CA . GLN A 1 247 ? 0.25 11.258 19.344 1 98.19 247 GLN A CA 1
ATOM 2011 C C . GLN A 1 247 ? 0.173 11.539 17.844 1 98.19 247 GLN A C 1
ATOM 2013 O O . GLN A 1 247 ? 0.694 12.555 17.375 1 98.19 247 GLN A O 1
ATOM 2018 N N . VAL A 1 248 ? -0.432 10.648 17.094 1 98.38 248 VAL A N 1
ATOM 2019 C CA . VAL A 1 248 ? -0.621 10.852 15.672 1 98.38 248 VAL A CA 1
ATOM 2020 C C . VAL A 1 248 ? -1.493 12.086 15.43 1 98.38 248 VAL A C 1
ATOM 2022 O O . VAL A 1 248 ? -1.188 12.914 14.57 1 98.38 248 VAL A O 1
ATOM 2025 N N . LYS A 1 249 ? -2.494 12.25 16.234 1 97.62 249 LYS A N 1
ATOM 2026 C CA . LYS A 1 249 ? -3.377 13.406 16.156 1 97.62 249 LYS A CA 1
ATOM 2027 C C . LYS A 1 249 ? -2.617 14.695 16.453 1 97.62 249 LYS A C 1
ATOM 2029 O O . LYS A 1 249 ? -2.785 15.695 15.75 1 97.62 249 LYS A O 1
ATOM 2034 N N . MET A 1 250 ? -1.871 14.625 17.469 1 98.12 250 MET A N 1
ATOM 2035 C CA . MET A 1 250 ? -1.074 15.789 17.828 1 98.12 250 MET A CA 1
ATOM 2036 C C . MET A 1 250 ? -0.127 16.172 16.688 1 98.12 250 MET A C 1
ATOM 2038 O O . MET A 1 250 ? 0.037 17.359 16.391 1 98.12 250 MET A O 1
ATOM 2042 N N . THR A 1 251 ? 0.503 15.164 16.078 1 98.25 251 THR A N 1
ATOM 2043 C CA . THR A 1 251 ? 1.377 15.414 14.945 1 98.25 251 THR A CA 1
ATOM 2044 C C . THR A 1 251 ? 0.617 16.109 13.82 1 98.25 251 THR A C 1
ATOM 2046 O O . THR A 1 251 ? 1.074 17.125 13.297 1 98.25 251 THR A O 1
ATOM 2049 N N . GLN A 1 252 ? -0.528 15.609 13.508 1 97.25 252 GLN A N 1
ATOM 2050 C CA . GLN A 1 252 ? -1.368 16.188 12.469 1 97.25 252 GLN A CA 1
ATOM 2051 C C . GLN A 1 252 ? -1.736 17.625 12.797 1 97.25 252 GLN A C 1
ATOM 2053 O O . GLN A 1 252 ? -1.693 18.5 11.922 1 97.25 252 GLN A O 1
ATOM 2058 N N . GLU A 1 253 ? -2.07 17.906 14.008 1 96.94 253 GLU A N 1
ATOM 2059 C CA . GLU A 1 253 ? -2.508 19.234 14.438 1 96.94 253 GLU A CA 1
ATOM 2060 C C . GLU A 1 253 ? -1.36 20.234 14.375 1 96.94 253 GLU A C 1
ATOM 2062 O O . GLU A 1 253 ? -1.519 21.344 13.844 1 96.94 253 GLU A O 1
ATOM 2067 N N . ILE A 1 254 ? -0.269 19.844 14.906 1 97.94 254 ILE A N 1
ATOM 2068 C CA . ILE A 1 254 ? 0.885 20.734 14.93 1 97.94 254 ILE A CA 1
ATOM 2069 C C . ILE A 1 254 ? 1.319 21.062 13.5 1 97.94 254 ILE A C 1
ATOM 2071 O O . ILE A 1 254 ? 1.512 22.234 13.156 1 97.94 254 ILE A O 1
ATOM 2075 N N . LEU A 1 255 ? 1.475 20.016 12.672 1 97.56 255 LEU A N 1
ATOM 2076 C CA . LEU A 1 255 ? 1.872 20.234 11.289 1 97.56 255 LEU A CA 1
ATOM 2077 C C . LEU A 1 255 ? 0.792 20.984 10.523 1 97.56 255 LEU A C 1
ATOM 2079 O O . LEU A 1 255 ? 1.096 21.734 9.594 1 97.56 255 LEU A O 1
ATOM 2083 N N . GLY A 1 256 ? -0.44 20.797 10.938 1 95.69 256 GLY A N 1
ATOM 2084 C CA . GLY A 1 256 ? -1.535 21.562 10.375 1 95.69 256 GLY A CA 1
ATOM 2085 C C . GLY A 1 256 ? -1.441 23.047 10.68 1 95.69 256 GLY A C 1
ATOM 2086 O O . GLY A 1 256 ? -1.635 23.875 9.797 1 95.69 256 GLY A O 1
ATOM 2087 N N . ASN A 1 257 ? -1.165 23.344 11.922 1 94.69 257 ASN A N 1
ATOM 2088 C CA . ASN A 1 257 ? -0.972 24.734 12.32 1 94.69 257 ASN A CA 1
ATOM 2089 C C . ASN A 1 257 ? 0.196 25.375 11.57 1 94.69 257 ASN A C 1
ATOM 2091 O O . ASN A 1 257 ? 0.11 26.516 11.148 1 94.69 257 ASN A O 1
ATOM 2095 N N . LEU A 1 258 ? 1.202 24.594 11.438 1 95 258 LEU A N 1
ATOM 2096 C CA . LEU A 1 258 ? 2.355 25.062 10.68 1 95 258 LEU A CA 1
ATOM 2097 C C . LEU A 1 258 ? 1.971 25.359 9.234 1 95 258 LEU A C 1
ATOM 2099 O O . LEU A 1 258 ? 2.326 26.422 8.695 1 95 258 LEU A O 1
ATOM 2103 N N . GLN A 1 259 ? 1.25 24.469 8.648 1 92.56 259 GLN A N 1
ATOM 2104 C CA . GLN A 1 259 ? 0.789 24.656 7.273 1 92.56 259 GLN A CA 1
ATOM 2105 C C . GLN A 1 259 ? -0.095 25.891 7.145 1 92.56 259 GLN A C 1
ATOM 2107 O O . GLN A 1 259 ? 0.03 26.641 6.18 1 92.56 259 GLN A O 1
ATOM 2112 N N . ASP A 1 260 ? -0.941 26.109 8.094 1 91.06 260 ASP A N 1
ATOM 2113 C CA . ASP A 1 260 ? -1.809 27.281 8.094 1 91.06 260 ASP A CA 1
ATOM 2114 C C . ASP A 1 260 ? -0.99 28.578 8.117 1 91.06 260 ASP A C 1
ATOM 2116 O O . ASP A 1 260 ? -1.343 29.547 7.457 1 91.06 260 ASP A O 1
ATOM 2120 N N . SER A 1 261 ? 0.01 28.562 8.883 1 90.25 261 SER A N 1
ATOM 2121 C CA . SER A 1 261 ? 0.865 29.734 8.969 1 90.25 261 SER A CA 1
ATOM 2122 C C . SER A 1 261 ? 1.501 30.062 7.621 1 90.25 261 SER A C 1
ATOM 2124 O O . SER A 1 261 ? 1.624 31.219 7.25 1 90.25 261 SER A O 1
ATOM 2126 N N . PHE A 1 262 ? 1.895 29.016 6.844 1 89.75 262 PHE A N 1
ATOM 2127 C CA . PHE A 1 262 ? 2.465 29.219 5.516 1 89.75 262 PHE A CA 1
ATOM 2128 C C . PHE A 1 262 ? 1.423 29.781 4.559 1 89.75 262 PHE A C 1
ATOM 2130 O O . PHE A 1 262 ? 1.691 30.75 3.84 1 89.75 262 PHE A O 1
ATOM 2137 N N . VAL A 1 263 ? 0.314 29.219 4.625 1 89.06 263 VAL A N 1
ATOM 2138 C CA . VAL A 1 263 ? -0.753 29.594 3.707 1 89.06 263 VAL A CA 1
ATOM 2139 C C . VAL A 1 263 ? -1.19 31.031 3.99 1 89.06 263 VAL A C 1
ATOM 2141 O O . VAL A 1 263 ? -1.358 31.828 3.064 1 89.06 263 VAL A O 1
ATOM 2144 N N . LEU A 1 264 ? -1.317 31.375 5.242 1 88.06 264 LEU A N 1
ATOM 2145 C CA . LEU A 1 264 ? -1.755 32.719 5.641 1 88.06 264 LEU A CA 1
ATOM 2146 C C . LEU A 1 264 ? -0.729 33.75 5.234 1 88.06 264 LEU A C 1
ATOM 2148 O O . LEU A 1 264 ? -1.09 34.812 4.711 1 88.06 264 LEU A O 1
ATOM 2152 N N . ARG A 1 265 ? 0.451 33.438 5.484 1 85.81 265 ARG A N 1
ATOM 2153 C CA . ARG A 1 265 ? 1.497 34.375 5.109 1 85.81 265 ARG A CA 1
ATOM 2154 C C . ARG A 1 265 ? 1.505 34.625 3.604 1 85.81 265 ARG A C 1
ATOM 2156 O O . ARG A 1 265 ? 1.561 35.781 3.154 1 85.81 265 ARG A O 1
ATOM 2163 N N . ALA A 1 266 ? 1.462 33.562 2.885 1 86.12 266 ALA A N 1
ATOM 2164 C CA . ALA A 1 266 ? 1.455 33.656 1.428 1 86.12 266 ALA A CA 1
ATOM 2165 C C . ALA A 1 266 ? 0.237 34.438 0.942 1 86.12 266 ALA A C 1
ATOM 2167 O O . ALA A 1 266 ? 0.342 35.25 0.025 1 86.12 266 ALA A O 1
ATOM 2168 N N . MET A 1 267 ? -0.83 34.25 1.542 1 86.19 267 MET A N 1
ATOM 2169 C CA . MET A 1 267 ? -2.078 34.906 1.173 1 86.19 267 MET A CA 1
ATOM 2170 C C . MET A 1 267 ? -2.018 36.375 1.487 1 86.19 267 MET A C 1
ATOM 2172 O O . MET A 1 267 ? -2.445 37.219 0.68 1 86.19 267 MET A O 1
ATOM 2176 N N . VAL A 1 268 ? -1.544 36.719 2.645 1 84.12 268 VAL A N 1
ATOM 2177 C CA . VAL A 1 268 ? -1.441 38.094 3.062 1 84.12 268 VAL A CA 1
ATOM 2178 C C . VAL A 1 268 ? -0.51 38.875 2.117 1 84.12 268 VAL A C 1
ATOM 2180 O O . VAL A 1 268 ? -0.826 39.969 1.68 1 84.12 268 VAL A O 1
ATOM 2183 N N . GLU A 1 269 ? 0.523 38.219 1.771 1 85.75 269 GLU A N 1
ATOM 2184 C CA . GLU A 1 269 ? 1.476 38.844 0.864 1 85.75 269 GLU A CA 1
ATOM 2185 C C . GLU A 1 269 ? 0.879 39.031 -0.531 1 85.75 269 GLU A C 1
ATOM 2187 O O . GLU A 1 269 ? 1.115 40.031 -1.192 1 85.75 269 GLU A O 1
ATOM 2192 N N . GLN A 1 270 ? 0.164 38.062 -0.908 1 85.94 270 GLN A N 1
ATOM 2193 C CA . GLN A 1 270 ? -0.475 38.125 -2.219 1 85.94 270 GLN A CA 1
ATOM 2194 C C . GLN A 1 270 ? -1.562 39.188 -2.256 1 85.94 270 GLN A C 1
ATOM 2196 O O . GLN A 1 270 ? -1.651 39.969 -3.217 1 85.94 270 GLN A O 1
ATOM 2201 N N . TYR A 1 271 ? -2.338 39.281 -1.209 1 84.81 271 TYR A N 1
ATOM 2202 C CA . TYR A 1 271 ? -3.502 40.156 -1.198 1 84.81 271 TYR A CA 1
ATOM 2203 C C . TYR A 1 271 ? -3.09 41.625 -0.96 1 84.81 271 TYR A C 1
ATOM 2205 O O . TYR A 1 271 ? -3.717 42.531 -1.481 1 84.81 271 TYR A O 1
ATOM 2213 N N . LEU A 1 272 ? -2.09 41.781 -0.215 1 82.19 272 LEU A N 1
ATOM 2214 C CA . LEU A 1 272 ? -1.669 43.156 0.11 1 82.19 272 LEU A CA 1
ATOM 2215 C C . LEU A 1 272 ? -0.577 43.625 -0.844 1 82.19 272 LEU A C 1
ATOM 2217 O O . LEU A 1 272 ? -0.237 44.812 -0.867 1 82.19 272 LEU A O 1
ATOM 2221 N N . ASP A 1 273 ? -0.132 42.719 -1.697 1 78.25 273 ASP A N 1
ATOM 2222 C CA . ASP A 1 273 ? 0.917 43 -2.668 1 78.25 273 ASP A CA 1
ATOM 2223 C C . ASP A 1 273 ? 2.111 43.688 -1.999 1 78.25 273 ASP A C 1
ATOM 2225 O O . ASP A 1 273 ? 2.566 44.75 -2.451 1 78.25 273 ASP A O 1
ATOM 2229 N N . VAL A 1 274 ? 2.381 43.375 -0.774 1 74.75 274 VAL A N 1
ATOM 2230 C CA . VAL A 1 274 ? 3.49 43.969 -0.044 1 74.75 274 VAL A CA 1
ATOM 2231 C C . VAL A 1 274 ? 4.27 42.906 0.7 1 74.75 274 VAL A C 1
ATOM 2233 O O . VAL A 1 274 ? 3.775 41.781 0.88 1 74.75 274 VAL A O 1
ATOM 2236 N N . ASP A 1 275 ? 5.504 43.312 0.961 1 77.38 275 ASP A N 1
ATOM 2237 C CA . ASP A 1 275 ? 6.289 42.5 1.889 1 77.38 275 ASP A CA 1
ATOM 2238 C C . ASP A 1 275 ? 5.797 42.688 3.322 1 77.38 275 ASP A C 1
ATOM 2240 O O . ASP A 1 275 ? 5.812 43.781 3.859 1 77.38 275 ASP A O 1
ATOM 2244 N N . LEU A 1 276 ? 5.305 41.656 3.896 1 79.06 276 LEU A N 1
ATOM 2245 C CA . LEU A 1 276 ? 4.668 41.688 5.207 1 79.06 276 LEU A CA 1
ATOM 2246 C C . LEU A 1 276 ? 5.613 42.25 6.258 1 79.06 276 LEU A C 1
ATOM 2248 O O . LEU A 1 276 ? 5.18 42.969 7.164 1 79.06 276 LEU A O 1
ATOM 2252 N N . LYS A 1 277 ? 6.867 41.906 6.125 1 80.12 277 LYS A N 1
ATOM 2253 C CA . LYS A 1 277 ? 7.844 42.344 7.109 1 80.12 277 LYS A CA 1
ATOM 2254 C C . LYS A 1 277 ? 7.906 43.875 7.164 1 80.12 277 LYS A C 1
ATOM 2256 O O . LYS A 1 277 ? 8.125 44.469 8.234 1 80.12 277 LYS A O 1
ATOM 2261 N N . GLN A 1 278 ? 7.66 44.438 6.121 1 82.88 278 GLN A N 1
ATOM 2262 C CA . GLN A 1 278 ? 7.758 45.906 6.043 1 82.88 278 GLN A CA 1
ATOM 2263 C C . GLN A 1 278 ? 6.445 46.562 6.438 1 82.88 278 GLN A C 1
ATOM 2265 O O . GLN A 1 278 ? 6.434 47.531 7.195 1 82.88 278 GLN A O 1
ATOM 2270 N N . LEU A 1 279 ? 5.402 46.031 6.012 1 82.5 279 LEU A N 1
ATOM 2271 C CA . LEU A 1 279 ? 4.105 46.688 6.191 1 82.5 279 LEU A CA 1
ATOM 2272 C C . LEU A 1 279 ? 3.502 46.344 7.547 1 82.5 279 LEU A C 1
ATOM 2274 O O . LEU A 1 279 ? 2.848 47.156 8.172 1 82.5 279 LEU A O 1
ATOM 2278 N N . CYS A 1 280 ? 3.752 45.125 7.93 1 87.5 280 CYS A N 1
ATOM 2279 C CA . CYS A 1 280 ? 3.178 44.625 9.18 1 87.5 280 CYS A CA 1
ATOM 2280 C C . CYS A 1 280 ? 4.219 43.875 10 1 87.5 280 CYS A C 1
ATOM 2282 O O . CYS A 1 280 ? 4.125 42.656 10.164 1 87.5 280 CYS A O 1
ATOM 2284 N N . PRO A 1 281 ? 5.145 44.594 10.531 1 88.62 281 PRO A N 1
ATOM 2285 C CA . PRO A 1 281 ? 6.254 43.969 11.242 1 88.62 281 PRO A CA 1
ATOM 2286 C C . PRO A 1 281 ? 5.793 43.156 12.445 1 88.62 281 PRO A C 1
ATOM 2288 O O . PRO A 1 281 ? 6.375 42.094 12.742 1 88.62 281 PRO A O 1
ATOM 2291 N N . GLN A 1 282 ? 4.859 43.594 13.148 1 90.31 282 GLN A N 1
ATOM 2292 C CA . GLN A 1 282 ? 4.379 42.844 14.297 1 90.31 282 GLN A CA 1
ATOM 2293 C C . GLN A 1 282 ? 3.719 41.531 13.867 1 90.31 282 GLN A C 1
ATOM 2295 O O . GLN A 1 282 ? 3.92 40.5 14.492 1 90.31 282 GLN A O 1
ATOM 2300 N N . TRP A 1 283 ? 2.904 41.656 12.883 1 88.5 283 TRP A N 1
ATOM 2301 C CA . TRP A 1 283 ? 2.275 40.438 12.352 1 88.5 283 TRP A CA 1
ATOM 2302 C C . TRP A 1 283 ? 3.326 39.438 11.898 1 88.5 283 TRP A C 1
ATOM 2304 O O . TRP A 1 283 ? 3.215 38.25 12.188 1 88.5 283 TRP A O 1
ATOM 2314 N N . SER A 1 284 ? 4.312 39.875 11.211 1 88.38 284 SER A N 1
ATOM 2315 C CA . SER A 1 284 ? 5.418 39.031 10.766 1 88.38 284 SER A CA 1
ATOM 2316 C C . SER A 1 284 ? 6.129 38.375 11.945 1 88.38 284 SER A C 1
ATOM 2318 O O . SER A 1 284 ? 6.496 37.219 11.883 1 88.38 284 SER A O 1
ATOM 2320 N N . ALA A 1 285 ? 6.309 39.156 12.953 1 89.69 285 ALA A N 1
ATOM 2321 C CA . ALA A 1 285 ? 6.969 38.656 14.148 1 89.69 285 ALA A CA 1
ATOM 2322 C C . ALA A 1 285 ? 6.133 37.562 14.812 1 89.69 285 ALA A C 1
ATOM 2324 O O . ALA A 1 285 ? 6.676 36.562 15.336 1 89.69 285 ALA A O 1
ATOM 2325 N N . ILE A 1 286 ? 4.863 37.719 14.812 1 89.69 286 ILE A N 1
ATOM 2326 C CA . ILE A 1 286 ? 3.969 36.719 15.398 1 89.69 286 ILE A CA 1
ATOM 2327 C C . ILE A 1 286 ? 4.031 35.438 14.586 1 89.69 286 ILE A C 1
ATOM 2329 O O . ILE A 1 286 ? 4.105 34.344 15.148 1 89.69 286 ILE A O 1
ATOM 2333 N N . PHE A 1 287 ? 4.016 35.531 13.25 1 88.62 287 PHE A N 1
ATOM 2334 C CA . PHE A 1 287 ? 4.152 34.375 12.391 1 88.62 287 PHE A CA 1
ATOM 2335 C C . PHE A 1 287 ? 5.43 33.625 12.719 1 88.62 287 PHE A C 1
ATOM 2337 O O . PHE A 1 287 ? 5.418 32.375 12.82 1 88.62 287 PHE A O 1
ATOM 2344 N N . HIS A 1 288 ? 6.48 34.344 12.844 1 89.62 288 HIS A N 1
ATOM 2345 C CA . HIS A 1 288 ? 7.773 33.75 13.141 1 89.62 288 HIS A CA 1
ATOM 2346 C C . HIS A 1 288 ? 7.758 33.031 14.492 1 89.62 288 HIS A C 1
ATOM 2348 O O . HIS A 1 288 ? 8.242 31.922 14.609 1 89.62 288 HIS A O 1
ATOM 2354 N N . GLY A 1 289 ? 7.23 33.719 15.477 1 92.56 289 GLY A N 1
ATOM 2355 C CA . GLY A 1 289 ? 7.121 33.125 16.797 1 92.56 289 GLY A CA 1
ATOM 2356 C C . GLY A 1 289 ? 6.27 31.859 16.812 1 92.56 289 GLY A C 1
ATOM 2357 O O . GLY A 1 289 ? 6.605 30.875 17.469 1 92.56 289 GLY A O 1
ATOM 2358 N N . ASP A 1 290 ? 5.164 31.891 16.125 1 92.75 290 ASP A N 1
ATOM 2359 C CA . ASP A 1 290 ? 4.281 30.734 16.016 1 92.75 290 ASP A CA 1
ATOM 2360 C C . ASP A 1 290 ? 5.02 29.531 15.43 1 92.75 290 ASP A C 1
ATOM 2362 O O . ASP A 1 290 ? 4.922 28.422 15.953 1 92.75 290 ASP A O 1
ATOM 2366 N N . ARG A 1 291 ? 5.684 29.75 14.359 1 93.94 291 ARG A N 1
ATOM 2367 C CA . ARG A 1 291 ? 6.383 28.688 13.664 1 93.94 291 ARG A CA 1
ATOM 2368 C C . ARG A 1 2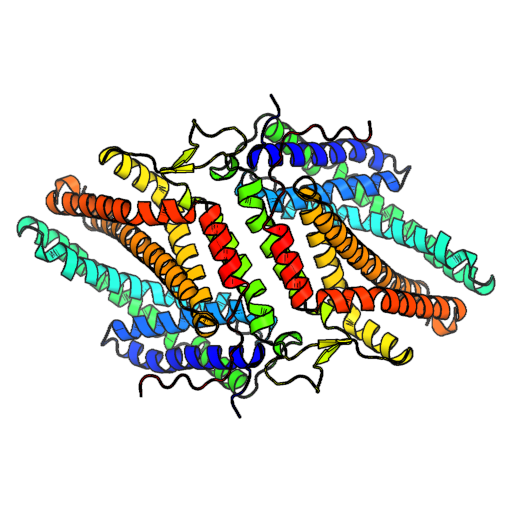91 ? 7.438 28.047 14.555 1 93.94 291 ARG A C 1
ATOM 2370 O O . ARG A 1 291 ? 7.578 26.812 14.578 1 93.94 291 ARG A O 1
ATOM 2377 N N . LEU A 1 292 ? 8.172 28.906 15.258 1 95.31 292 LEU A N 1
ATOM 2378 C CA . LEU A 1 292 ? 9.156 28.391 16.203 1 95.31 292 LEU A CA 1
ATOM 2379 C C . LEU A 1 292 ? 8.484 27.562 17.281 1 95.31 292 LEU A C 1
ATOM 2381 O O . LEU A 1 292 ? 9.008 26.516 17.688 1 95.31 292 LEU A O 1
ATOM 2385 N N . GLY A 1 293 ? 7.352 28.062 17.734 1 95.94 293 GLY A N 1
ATOM 2386 C CA . GLY A 1 293 ? 6.59 27.312 18.719 1 95.94 293 GLY A CA 1
ATOM 2387 C C . GLY A 1 293 ? 6.117 25.969 18.219 1 95.94 293 GLY A C 1
ATOM 2388 O O . GLY A 1 293 ? 6.215 24.953 18.938 1 95.94 293 GLY A O 1
ATOM 2389 N N . TYR A 1 294 ? 5.547 25.922 17.047 1 96.31 294 TYR A N 1
ATOM 2390 C CA . TYR A 1 294 ? 5.098 24.672 16.453 1 96.31 294 TYR A CA 1
ATOM 2391 C C . TYR A 1 294 ? 6.262 23.703 16.266 1 96.31 294 TYR A C 1
ATOM 2393 O O . TYR A 1 294 ? 6.121 22.5 16.516 1 96.31 294 TYR A O 1
ATOM 2401 N N . TRP A 1 295 ? 7.395 24.234 15.789 1 96 295 TRP A N 1
ATOM 2402 C CA . TRP A 1 295 ? 8.594 23.422 15.633 1 96 295 TRP A CA 1
ATOM 2403 C C . TRP A 1 295 ? 8.992 22.781 16.953 1 96 295 TRP A C 1
ATOM 2405 O O . TRP A 1 295 ? 9.25 21.562 17.016 1 96 295 TRP A O 1
ATOM 2415 N N . ASP A 1 296 ? 8.953 23.562 18 1 96.12 296 ASP A N 1
ATOM 2416 C CA . ASP A 1 296 ? 9.336 23.094 19.328 1 96.12 296 ASP A CA 1
ATOM 2417 C C . ASP A 1 296 ? 8.375 22 19.812 1 96.12 296 ASP A C 1
ATOM 2419 O O . ASP A 1 296 ? 8.789 21.062 20.484 1 96.12 296 ASP A O 1
ATOM 2423 N N . GLN A 1 297 ? 7.16 22.203 19.516 1 96.88 297 GLN A N 1
ATOM 2424 C CA . GLN A 1 297 ? 6.152 21.234 19.922 1 96.88 297 GLN A CA 1
ATOM 2425 C C . GLN A 1 297 ? 6.281 19.938 19.109 1 96.88 297 GLN A C 1
ATOM 2427 O O . GLN A 1 297 ? 5.965 18.859 19.609 1 96.88 297 GLN A O 1
ATOM 2432 N N . TRP A 1 298 ? 6.723 20.031 17.891 1 96.69 298 TRP A N 1
ATOM 2433 C CA . TRP A 1 298 ? 6.781 18.906 16.953 1 96.69 298 TRP A CA 1
ATOM 2434 C C . TRP A 1 298 ? 7.988 18.031 17.25 1 96.69 298 TRP A C 1
ATOM 2436 O O . TRP A 1 298 ? 7.91 16.797 17.109 1 96.69 298 TRP A O 1
ATOM 2446 N N . GLN A 1 299 ? 9.102 18.547 17.688 1 95.81 299 GLN A N 1
ATOM 2447 C CA . GLN A 1 299 ? 10.391 17.859 17.75 1 95.81 299 GLN A CA 1
ATOM 2448 C C . GLN A 1 299 ? 10.32 16.656 18.672 1 95.81 299 GLN A C 1
ATOM 2450 O O . GLN A 1 299 ? 10.852 15.586 18.359 1 95.81 299 GLN A O 1
ATOM 2455 N N . PRO A 1 300 ? 9.625 16.844 19.891 1 96.44 300 PRO A N 1
ATOM 2456 C CA . PRO A 1 300 ? 9.531 15.641 20.734 1 96.44 300 PRO A CA 1
ATOM 2457 C C . PRO A 1 300 ? 8.789 14.5 20.047 1 96.44 300 PRO A C 1
ATOM 2459 O O . PRO A 1 300 ? 9.164 13.336 20.188 1 96.44 300 PRO A O 1
ATOM 2462 N N . LEU A 1 301 ? 7.75 14.797 19.328 1 97.38 301 LEU A N 1
ATOM 2463 C CA . LEU A 1 301 ? 7.02 13.781 18.578 1 97.38 301 LEU A CA 1
ATOM 2464 C C . LEU A 1 301 ? 7.875 13.211 17.453 1 97.38 301 LEU A C 1
ATOM 2466 O O . LEU A 1 301 ? 7.891 11.992 17.234 1 97.38 301 LEU A O 1
ATOM 2470 N N . GLN A 1 302 ? 8.555 14.125 16.734 1 96.94 302 GLN A N 1
ATOM 2471 C CA . GLN A 1 302 ? 9.477 13.703 15.688 1 96.94 302 GLN A CA 1
ATOM 2472 C C . GLN A 1 302 ? 10.508 12.719 16.219 1 96.94 302 GLN A C 1
ATOM 2474 O O . GLN A 1 302 ? 10.711 11.648 15.633 1 96.94 302 GLN A O 1
ATOM 2479 N N . SER A 1 303 ? 11.148 13.07 17.328 1 95.5 303 SER A N 1
ATOM 2480 C CA . SER A 1 303 ? 12.164 12.219 17.953 1 95.5 303 SER A CA 1
ATOM 2481 C C . SER A 1 303 ? 11.586 10.852 18.312 1 95.5 303 SER A C 1
ATOM 2483 O O . SER A 1 303 ? 12.258 9.828 18.141 1 95.5 303 SER A O 1
ATOM 2485 N N . GLN A 1 304 ? 10.406 10.852 18.781 1 96 304 GLN A N 1
ATOM 2486 C CA . GLN A 1 304 ? 9.75 9.609 19.156 1 96 304 GLN A CA 1
ATOM 2487 C C . GLN A 1 304 ? 9.484 8.727 17.938 1 96 304 GLN A C 1
ATOM 2489 O O . GLN A 1 304 ? 9.773 7.531 17.953 1 96 304 GLN A O 1
ATOM 2494 N N . PHE A 1 305 ? 9.008 9.289 16.844 1 96.62 305 PHE A N 1
ATOM 2495 C CA . PHE A 1 305 ? 8.555 8.508 15.703 1 96.62 305 PHE A CA 1
ATOM 2496 C C . PHE A 1 305 ? 9.727 8.109 14.812 1 96.62 305 PHE A C 1
ATOM 2498 O O . PHE A 1 305 ? 9.586 7.266 13.93 1 96.62 305 PHE A O 1
ATOM 2505 N N . ILE A 1 306 ? 10.914 8.719 14.992 1 93.88 306 ILE A N 1
ATOM 2506 C CA . ILE A 1 306 ? 12.07 8.289 14.219 1 93.88 306 ILE A CA 1
ATOM 2507 C C . ILE A 1 306 ? 12.828 7.199 14.984 1 93.88 306 ILE A C 1
ATOM 2509 O O . ILE A 1 306 ? 13.719 6.547 14.438 1 93.88 306 ILE A O 1
ATOM 2513 N N . ASP A 1 307 ? 12.5 7 16.266 1 92.81 307 ASP A N 1
ATOM 2514 C CA . ASP A 1 307 ? 13.117 5.977 17.109 1 92.81 307 ASP A CA 1
ATOM 2515 C C . ASP A 1 307 ? 12.648 4.582 16.703 1 92.81 307 ASP A C 1
ATOM 2517 O O . ASP A 1 307 ? 11.469 4.254 16.828 1 92.81 307 ASP A O 1
ATOM 2521 N N . PRO A 1 308 ? 13.578 3.709 16.25 1 90.19 308 PRO A N 1
ATOM 2522 C CA . PRO A 1 308 ? 13.203 2.369 15.805 1 90.19 308 PRO A CA 1
ATOM 2523 C C . PRO A 1 308 ? 12.547 1.537 16.906 1 90.19 308 PRO A C 1
ATOM 2525 O O . PRO A 1 308 ? 11.688 0.698 16.625 1 90.19 308 PRO A O 1
ATOM 2528 N N . VAL A 1 309 ? 12.938 1.763 18.141 1 92.56 309 VAL A N 1
ATOM 2529 C CA . VAL A 1 309 ? 12.375 1.01 19.25 1 92.56 309 VAL A CA 1
ATOM 2530 C C . VAL A 1 309 ? 10.906 1.379 19.438 1 92.56 309 VAL A C 1
ATOM 2532 O O . VAL A 1 309 ? 10.055 0.503 19.625 1 92.56 309 VAL A O 1
ATOM 2535 N N . TYR A 1 310 ? 10.656 2.646 19.391 1 95.44 310 TYR A N 1
ATOM 2536 C CA . TYR A 1 310 ? 9.273 3.09 19.5 1 95.44 310 TYR A CA 1
ATOM 2537 C C . TYR A 1 310 ? 8.43 2.582 18.344 1 95.44 310 TYR A C 1
ATOM 2539 O O . TYR A 1 310 ? 7.289 2.152 18.531 1 95.44 310 TYR A O 1
ATOM 2547 N N . ARG A 1 311 ? 8.961 2.619 17.125 1 95.5 311 ARG A N 1
ATOM 2548 C CA . ARG A 1 311 ? 8.25 2.119 15.953 1 95.5 311 ARG A CA 1
ATOM 2549 C C . ARG A 1 311 ? 7.914 0.64 16.109 1 95.5 311 ARG A C 1
ATOM 2551 O O . ARG A 1 311 ? 6.82 0.204 15.734 1 95.5 311 ARG A O 1
ATOM 2558 N N . HIS A 1 312 ? 8.875 -0.088 16.609 1 94.88 312 HIS A N 1
ATOM 2559 C CA . HIS A 1 312 ? 8.633 -1.505 16.859 1 94.88 312 HIS A CA 1
ATOM 2560 C C . HIS A 1 312 ? 7.469 -1.707 17.828 1 94.88 312 HIS A C 1
ATOM 2562 O O . HIS A 1 312 ? 6.598 -2.545 17.578 1 94.88 312 HIS A O 1
ATOM 2568 N N . HIS A 1 313 ? 7.484 -0.937 18.875 1 95.75 313 HIS A N 1
ATOM 2569 C CA . HIS A 1 313 ? 6.406 -1.001 19.844 1 95.75 313 HIS A CA 1
ATOM 2570 C C . HIS A 1 313 ? 5.059 -0.701 19.203 1 95.75 313 HIS A C 1
ATOM 2572 O O . HIS A 1 313 ? 4.074 -1.402 19.453 1 95.75 313 HIS A O 1
ATOM 2578 N N . CYS A 1 314 ? 5.008 0.304 18.375 1 97.19 314 CYS A N 1
ATOM 2579 C CA . CYS A 1 314 ? 3.773 0.682 17.703 1 97.19 314 CYS A CA 1
ATOM 2580 C C . CYS A 1 314 ? 3.271 -0.449 16.812 1 97.19 314 CYS A C 1
ATOM 2582 O O . CYS A 1 314 ? 2.076 -0.748 16.797 1 97.19 314 CYS A O 1
ATOM 2584 N N . ARG A 1 315 ? 4.18 -1.079 16.062 1 96.12 315 ARG A N 1
ATOM 2585 C CA . ARG A 1 315 ? 3.803 -2.197 15.203 1 96.12 315 ARG A CA 1
ATOM 2586 C C . ARG A 1 315 ? 3.227 -3.346 16.016 1 96.12 315 ARG A C 1
ATOM 2588 O O . ARG A 1 315 ? 2.248 -3.977 15.617 1 96.12 315 ARG A O 1
ATOM 2595 N N . GLN A 1 316 ? 3.83 -3.615 17.156 1 94.38 316 GLN A N 1
ATOM 2596 C CA . GLN A 1 316 ? 3.342 -4.68 18.031 1 94.38 316 GLN A CA 1
ATOM 2597 C C . GLN A 1 316 ? 1.943 -4.367 18.547 1 94.38 316 GLN A C 1
ATOM 2599 O O . GLN A 1 316 ? 1.093 -5.258 18.641 1 94.38 316 GLN A O 1
ATOM 2604 N N . LEU A 1 317 ? 1.788 -3.168 18.859 1 94.69 317 LEU A N 1
ATOM 2605 C CA . LEU A 1 317 ? 0.516 -2.729 19.422 1 94.69 317 LEU A CA 1
ATOM 2606 C C . LEU A 1 317 ? -0.634 -3.035 18.469 1 94.69 317 LEU A C 1
ATOM 2608 O O . LEU A 1 317 ? -1.672 -3.555 18.891 1 94.69 317 LEU A O 1
ATOM 2612 N N . VAL A 1 318 ? -0.475 -2.816 17.172 1 94.94 318 VAL A N 1
ATOM 2613 C CA . VAL A 1 318 ? -1.584 -2.928 16.234 1 94.94 318 VAL A CA 1
ATOM 2614 C C . VAL A 1 318 ? -1.787 -4.391 15.844 1 94.94 318 VAL A C 1
ATOM 2616 O O . VAL A 1 318 ? -2.752 -4.73 15.148 1 94.94 318 VAL A O 1
ATOM 2619 N N . GLN A 1 319 ? -0.852 -5.258 16.25 1 93.44 319 GLN A N 1
ATOM 2620 C CA . GLN A 1 319 ? -0.969 -6.68 15.938 1 93.44 319 GLN A CA 1
ATOM 2621 C C . GLN A 1 319 ? -1.683 -7.43 17.062 1 93.44 319 GLN A C 1
ATOM 2623 O O . GLN A 1 319 ? -1.9 -8.641 16.969 1 93.44 319 GLN A O 1
ATOM 2628 N N . ASN A 1 320 ? -2.07 -6.695 18.094 1 90.38 320 ASN A N 1
ATOM 2629 C CA . ASN A 1 320 ? -2.693 -7.348 19.234 1 90.38 320 ASN A CA 1
ATOM 2630 C C . ASN A 1 320 ? -4.023 -6.691 19.594 1 90.38 320 ASN A C 1
ATOM 2632 O O . ASN A 1 320 ? -4.16 -6.113 20.672 1 90.38 320 ASN A O 1
ATOM 2636 N N . PRO A 1 321 ? -4.961 -6.84 18.719 1 88.94 321 PRO A N 1
ATOM 2637 C CA . PRO A 1 321 ? -6.285 -6.312 19.062 1 88.94 321 PRO A CA 1
ATOM 2638 C C . PRO A 1 321 ? -6.918 -7.027 20.25 1 88.94 321 PRO A C 1
ATOM 2640 O O . PRO A 1 321 ? -6.562 -8.172 20.547 1 88.94 321 PRO A O 1
ATOM 2643 N N . LEU A 1 322 ? -7.676 -6.246 21 1 79.81 322 LEU A N 1
ATOM 2644 C CA . LEU A 1 322 ? -8.391 -6.824 22.141 1 79.81 322 LEU A CA 1
ATOM 2645 C C . LEU A 1 322 ? -9.484 -7.777 21.656 1 79.81 322 LEU A C 1
ATOM 2647 O O . LEU A 1 322 ? -10.156 -7.512 20.672 1 79.81 322 LEU A O 1
ATOM 2651 N N . VAL A 1 323 ? -9.164 -8.961 21.922 1 60.34 323 VAL A N 1
ATOM 2652 C CA . VAL A 1 323 ? -10.219 -9.906 21.578 1 60.34 323 VAL A CA 1
ATOM 2653 C C . VAL A 1 323 ? -11.469 -9.609 22.406 1 60.34 323 VAL A C 1
ATOM 2655 O O . VAL A 1 323 ? -11.383 -9.367 23.609 1 60.34 323 VAL A O 1
ATOM 2658 N N . ASN A 1 324 ? -12.391 -8.836 21.953 1 49.31 324 ASN A N 1
ATOM 2659 C CA . ASN A 1 324 ? -13.625 -8.531 22.688 1 49.31 324 ASN A CA 1
ATOM 2660 C C . ASN A 1 324 ? -14 -9.648 23.641 1 49.31 324 ASN A C 1
ATOM 2662 O O . ASN A 1 324 ? -14.289 -10.773 23.219 1 49.31 324 ASN A O 1
ATOM 2666 N N . SER A 1 325 ? -13.281 -9.875 24.781 1 39.84 325 SER A N 1
ATOM 2667 C CA . SER A 1 325 ? -14.109 -10.406 25.859 1 39.84 325 SER A CA 1
ATOM 2668 C C . SER A 1 325 ? -15.359 -9.562 26.062 1 39.84 325 SER A C 1
ATOM 2670 O O . SER A 1 325 ? -15.297 -8.328 26 1 39.84 325 SER A O 1
ATOM 2672 N N . ASP A 1 326 ? -16.516 -9.977 25.703 1 35.34 326 ASP A N 1
ATOM 2673 C CA . ASP A 1 326 ? -17.828 -9.516 26.125 1 35.34 326 ASP A CA 1
ATOM 2674 C C . ASP A 1 326 ? -17.812 -9.062 27.594 1 35.34 326 ASP A C 1
ATOM 2676 O O . ASP A 1 326 ? -18.859 -9.008 28.234 1 35.34 326 ASP A O 1
ATOM 2680 N N . GLN A 1 327 ? -16.891 -9.023 28.5 1 33.44 327 GLN A N 1
ATOM 2681 C CA . GLN A 1 327 ? -17.422 -8.555 29.766 1 33.44 327 GLN A CA 1
ATOM 2682 C C . GLN A 1 327 ? -17.969 -7.129 29.656 1 33.44 327 GLN A C 1
ATOM 2684 O O . GLN A 1 327 ? -17.312 -6.258 29.062 1 33.44 327 GLN A O 1
ATOM 2689 N N . PRO A 1 328 ? -19.266 -6.934 30.109 1 28.77 328 PRO A N 1
ATOM 2690 C CA . PRO A 1 328 ? -19.922 -5.637 30.312 1 28.77 328 PRO A CA 1
ATOM 2691 C C . PRO A 1 328 ? -19 -4.617 30.969 1 28.77 328 PRO A C 1
ATOM 2693 O O . PRO A 1 328 ? -18.484 -4.863 32.062 1 28.77 328 PRO A O 1
ATOM 2696 N N . THR A 1 329 ? -18.078 -4.105 30.453 1 26.44 329 THR A N 1
ATOM 2697 C CA . THR A 1 329 ? -17.531 -3.037 31.281 1 26.44 329 THR A CA 1
ATOM 2698 C C . THR A 1 329 ? -18.641 -2.057 31.688 1 26.44 329 THR A C 1
ATOM 2700 O O . THR A 1 329 ? -19.391 -1.58 30.844 1 26.44 329 THR A O 1
ATOM 2703 N N . SER A 1 330 ? -19.141 -2.08 32.906 1 24.55 330 SER A N 1
ATOM 2704 C CA . SER A 1 330 ? -20.031 -1.259 33.719 1 24.55 330 SER A CA 1
ATOM 2705 C C . SER A 1 330 ? -19.766 0.227 33.5 1 24.55 330 SER A C 1
ATOM 2707 O O . SER A 1 330 ? -20.25 1.066 34.281 1 24.55 330 SER A O 1
ATOM 2709 N N . SER A 1 331 ? -18.828 0.652 32.844 1 23.62 331 SER A N 1
ATOM 2710 C CA . SER A 1 331 ? -18.797 2.076 33.156 1 23.62 331 SER A CA 1
ATOM 2711 C C . SER A 1 331 ? -20.062 2.785 32.656 1 23.62 331 SER A C 1
ATOM 2713 O O . SER A 1 331 ? -20.922 3.141 33.469 1 23.62 331 SER A O 1
ATOM 2715 N N . ASN A 1 332 ? -20 4.262 32.25 1 19.66 332 ASN A N 1
ATOM 2716 C CA . ASN A 1 332 ? -20.875 5.414 32.438 1 19.66 332 ASN A CA 1
ATOM 2717 C C . ASN A 1 332 ? -22.031 5.402 31.438 1 19.66 332 ASN A C 1
ATOM 2719 O O . ASN A 1 332 ? -21.812 5.504 30.234 1 19.66 332 ASN A O 1
ATOM 2723 N N . LEU A 1 333 ? -23.094 4.785 31.766 1 15.32 333 LEU A N 1
ATOM 2724 C CA . LEU A 1 333 ? -24.344 5.535 31.703 1 15.32 333 LEU A CA 1
ATOM 2725 C C . LEU A 1 333 ? -24.25 6.793 32.562 1 15.32 333 LEU A C 1
ATOM 2727 O O . LEU A 1 333 ? -23.828 6.738 33.719 1 15.32 333 LEU A O 1
ATOM 2731 N N . MET B 1 1 ? 36.812 -3.734 8.047 1 25.83 1 MET B N 1
ATOM 2732 C CA . MET B 1 1 ? 35.875 -2.688 8.398 1 25.83 1 MET B CA 1
ATOM 2733 C C . MET B 1 1 ? 34.469 -3.039 7.91 1 25.83 1 MET B C 1
ATOM 2735 O O . MET B 1 1 ? 34.188 -2.99 6.707 1 25.83 1 MET B O 1
ATOM 2739 N N . GLU B 1 2 ? 33.688 -3.996 8.344 1 35.53 2 GLU B N 1
ATOM 2740 C CA . GLU B 1 2 ? 32.562 -4.91 8.047 1 35.53 2 GLU B CA 1
ATOM 2741 C C . GLU B 1 2 ? 31.266 -4.148 7.852 1 35.53 2 GLU B C 1
ATOM 2743 O O . GLU B 1 2 ? 30.781 -3.484 8.773 1 35.53 2 GLU B O 1
ATOM 2748 N N . THR B 1 3 ? 30.891 -3.312 6.805 1 43.41 3 THR B N 1
ATOM 2749 C CA . THR B 1 3 ? 30.266 -2.045 6.43 1 43.41 3 THR B CA 1
ATOM 2750 C C . THR B 1 3 ? 28.75 -2.119 6.578 1 43.41 3 THR B C 1
ATOM 2752 O O . THR B 1 3 ? 28.109 -2.951 5.945 1 43.41 3 THR B O 1
ATOM 2755 N N . THR B 1 4 ? 28.125 -2.09 7.738 1 54.03 4 THR B N 1
ATOM 2756 C CA . THR B 1 4 ? 26.703 -1.862 7.992 1 54.03 4 THR B CA 1
ATOM 2757 C C . THR B 1 4 ? 26.078 -1.04 6.871 1 54.03 4 THR B C 1
ATOM 2759 O O . THR B 1 4 ? 26.578 0.038 6.535 1 54.03 4 THR B O 1
ATOM 2762 N N . HIS B 1 5 ? 25.297 -1.702 5.949 1 71.81 5 HIS B N 1
ATOM 2763 C CA . HIS B 1 5 ? 24.828 -1.085 4.715 1 71.81 5 HIS B CA 1
ATOM 2764 C C . HIS B 1 5 ? 23.609 -0.188 4.973 1 71.81 5 HIS B C 1
ATOM 2766 O O . HIS B 1 5 ? 22.75 -0.516 5.793 1 71.81 5 HIS B O 1
ATOM 2772 N N . SER B 1 6 ? 23.828 1.018 4.664 1 85.62 6 SER B N 1
ATOM 2773 C CA . SER B 1 6 ? 22.688 1.921 4.664 1 85.62 6 SER B CA 1
ATOM 2774 C C . SER B 1 6 ? 21.609 1.438 3.705 1 85.62 6 SER B C 1
ATOM 2776 O O . SER B 1 6 ? 21.844 0.557 2.877 1 85.62 6 SER B O 1
ATOM 2778 N N . PHE B 1 7 ? 20.469 1.829 4.02 1 89.38 7 PHE B N 1
ATOM 2779 C CA . PHE B 1 7 ? 19.328 1.577 3.143 1 89.38 7 PHE B CA 1
ATOM 2780 C C . PHE B 1 7 ? 19.688 1.902 1.695 1 89.38 7 PHE B C 1
ATOM 2782 O O . PHE B 1 7 ? 19.438 1.094 0.796 1 89.38 7 PHE B O 1
ATOM 2789 N N . GLY B 1 8 ? 20.391 2.973 1.475 1 90.62 8 GLY B N 1
ATOM 2790 C CA . GLY B 1 8 ? 20.828 3.387 0.148 1 90.62 8 GLY B CA 1
ATOM 2791 C C . GLY B 1 8 ? 21.891 2.492 -0.439 1 90.62 8 GLY B C 1
ATOM 2792 O O . GLY B 1 8 ? 21.844 2.143 -1.619 1 90.62 8 GLY B O 1
ATOM 2793 N N . ASP B 1 9 ? 22.797 2.105 0.384 1 90.44 9 ASP B N 1
ATOM 2794 C CA . ASP B 1 9 ? 23.875 1.231 -0.078 1 90.44 9 ASP B CA 1
ATOM 2795 C C . ASP B 1 9 ? 23.328 -0.112 -0.551 1 90.44 9 ASP B C 1
ATOM 2797 O O . ASP B 1 9 ? 23.797 -0.666 -1.547 1 90.44 9 ASP B O 1
ATOM 2801 N N . ARG B 1 10 ? 22.391 -0.543 0.148 1 90.69 10 ARG B N 1
ATOM 2802 C CA . ARG B 1 10 ? 21.781 -1.815 -0.235 1 90.69 10 ARG B CA 1
ATOM 2803 C C . ARG B 1 10 ? 21.047 -1.689 -1.559 1 90.69 10 ARG B C 1
ATOM 2805 O O . ARG B 1 10 ? 21.016 -2.629 -2.357 1 90.69 10 ARG B O 1
ATOM 2812 N N . ALA B 1 11 ? 20.484 -0.551 -1.755 1 94.12 11 ALA B N 1
ATOM 2813 C CA . ALA B 1 11 ? 19.828 -0.291 -3.031 1 94.12 11 ALA B CA 1
ATOM 2814 C C . ALA B 1 11 ? 20.812 -0.366 -4.188 1 94.12 11 ALA B C 1
ATOM 2816 O O . ALA B 1 11 ? 20.562 -1.04 -5.188 1 94.12 11 ALA B O 1
ATOM 2817 N N . VAL B 1 12 ? 21.969 0.271 -3.99 1 94.88 12 VAL B N 1
ATOM 2818 C CA . VAL B 1 12 ? 22.984 0.299 -5.027 1 94.88 12 VAL B CA 1
ATOM 2819 C C . VAL B 1 12 ? 23.469 -1.122 -5.324 1 94.88 12 VAL B C 1
ATOM 2821 O O . VAL B 1 12 ? 23.609 -1.506 -6.488 1 94.88 12 VAL B O 1
ATOM 2824 N N . PHE B 1 13 ? 23.625 -1.836 -4.289 1 93.06 13 PHE B N 1
ATOM 2825 C CA . PHE B 1 13 ? 24.078 -3.215 -4.438 1 93.06 13 PHE B CA 1
ATOM 2826 C C . PHE B 1 13 ? 23.047 -4.039 -5.203 1 93.06 13 PHE B C 1
ATOM 2828 O O . PHE B 1 13 ? 23.391 -4.746 -6.152 1 93.06 13 PHE B O 1
ATOM 2835 N N . ALA B 1 14 ? 21.797 -3.967 -4.82 1 93.5 14 ALA B N 1
ATOM 2836 C CA . ALA B 1 14 ? 20.734 -4.727 -5.461 1 93.5 14 ALA B CA 1
ATOM 2837 C C . ALA B 1 14 ? 20.578 -4.328 -6.926 1 93.5 14 ALA B C 1
ATOM 2839 O O . ALA B 1 14 ? 20.484 -5.191 -7.801 1 93.5 14 ALA B O 1
ATOM 2840 N N . PHE B 1 15 ? 20.562 -3 -7.184 1 96.12 15 PHE B N 1
ATOM 2841 C CA . PHE B 1 15 ? 20.422 -2.518 -8.555 1 96.12 15 PHE B CA 1
ATOM 2842 C C . PHE B 1 15 ? 21.594 -3.004 -9.414 1 96.12 15 PHE B C 1
ATOM 2844 O O . PHE B 1 15 ? 21.391 -3.445 -10.547 1 96.12 15 PHE B O 1
ATOM 2851 N N . GLY B 1 16 ? 22.797 -2.924 -8.836 1 96.12 16 GLY B N 1
ATOM 2852 C CA . GLY B 1 16 ? 23.953 -3.391 -9.562 1 96.12 16 GLY B CA 1
ATOM 2853 C C . GLY B 1 16 ? 23.891 -4.867 -9.914 1 96.12 16 GLY B C 1
ATOM 2854 O O . GLY B 1 16 ? 24.188 -5.254 -11.047 1 96.12 16 GLY B O 1
ATOM 2855 N N . LYS B 1 17 ? 23.469 -5.625 -9.008 1 95.19 17 LYS B N 1
ATOM 2856 C CA . LYS B 1 17 ? 23.375 -7.07 -9.188 1 95.19 17 LYS B CA 1
ATOM 2857 C C . LYS B 1 17 ? 22.375 -7.426 -10.281 1 95.19 17 LYS B C 1
ATOM 2859 O O . LYS B 1 17 ? 22.688 -8.172 -11.211 1 95.19 17 LYS B O 1
ATOM 2864 N N . HIS B 1 18 ? 21.203 -6.859 -10.211 1 96.12 18 HIS B N 1
ATOM 2865 C CA . HIS B 1 18 ? 20.125 -7.254 -11.125 1 96.12 18 HIS B CA 1
ATOM 2866 C C . HIS B 1 18 ? 20.328 -6.637 -12.5 1 96.12 18 HIS B C 1
ATOM 2868 O O . HIS B 1 18 ? 20.031 -7.27 -13.516 1 96.12 18 HIS B O 1
ATOM 2874 N N . THR B 1 19 ? 20.875 -5.398 -12.547 1 96.81 19 THR B N 1
ATOM 2875 C CA . THR B 1 19 ? 21.203 -4.824 -13.844 1 96.81 19 THR B CA 1
ATOM 2876 C C . THR B 1 19 ? 22.344 -5.59 -14.5 1 96.81 19 THR B C 1
ATOM 2878 O O . THR B 1 19 ? 22.359 -5.781 -1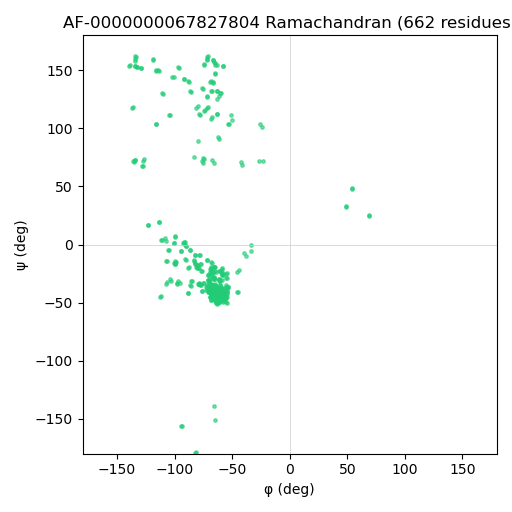5.711 1 96.81 19 THR B O 1
ATOM 2881 N N . GLY B 1 20 ? 23.312 -5.98 -13.68 1 97.06 20 GLY B N 1
ATOM 2882 C CA . GLY B 1 20 ? 24.391 -6.801 -14.195 1 97.06 20 GLY B CA 1
ATOM 2883 C C . GLY B 1 20 ? 23.906 -8.062 -14.883 1 97.06 20 GLY B C 1
ATOM 2884 O O . GLY B 1 20 ? 24.406 -8.43 -15.953 1 97.06 20 GLY B O 1
ATOM 2885 N N . LYS B 1 21 ? 22.953 -8.672 -14.258 1 96.75 21 LYS B N 1
ATOM 2886 C CA . LYS B 1 21 ? 22.359 -9.867 -14.844 1 96.75 21 LYS B CA 1
ATOM 2887 C C . LYS B 1 21 ? 21.672 -9.547 -16.172 1 96.75 21 LYS B C 1
ATOM 2889 O O . LYS B 1 21 ? 21.812 -10.297 -17.141 1 96.75 21 LYS B O 1
ATOM 2894 N N . ILE B 1 22 ? 20.953 -8.469 -16.219 1 97.19 22 ILE B N 1
ATOM 2895 C CA . ILE B 1 22 ? 20.266 -8.047 -17.422 1 97.19 22 ILE B CA 1
ATOM 2896 C C . ILE B 1 22 ? 21.266 -7.789 -18.531 1 97.19 22 ILE B C 1
ATOM 2898 O O . ILE B 1 22 ? 21.094 -8.258 -19.656 1 97.19 22 ILE B O 1
ATOM 2902 N N . PHE B 1 23 ? 22.375 -7.16 -18.188 1 96.62 23 PHE B N 1
ATOM 2903 C CA . PHE B 1 23 ? 23.406 -6.812 -19.172 1 96.62 23 PHE B CA 1
ATOM 2904 C C . PHE B 1 23 ? 24.125 -8.062 -19.672 1 96.62 23 PHE B C 1
ATOM 2906 O O . PHE B 1 23 ? 24.5 -8.141 -20.844 1 96.62 23 PHE B O 1
ATOM 2913 N N . LYS B 1 24 ? 24.234 -8.992 -18.828 1 97.12 24 LYS B N 1
ATOM 2914 C CA . LYS B 1 24 ? 24.938 -10.234 -19.156 1 97.12 24 LYS B CA 1
ATOM 2915 C C . LYS B 1 24 ? 24.109 -11.086 -20.109 1 97.12 24 LYS B C 1
ATOM 2917 O O . LYS B 1 24 ? 24.641 -11.633 -21.078 1 97.12 24 LYS B O 1
ATOM 2922 N N . TYR B 1 25 ? 22.812 -11.117 -19.906 1 97.75 25 TYR B N 1
ATOM 2923 C CA . TYR B 1 25 ? 22.016 -12.133 -20.609 1 97.75 25 TYR B CA 1
ATOM 2924 C C . TYR B 1 25 ? 21.328 -11.539 -21.828 1 97.75 25 TYR B C 1
ATOM 2926 O O . TYR B 1 25 ? 20.938 -12.266 -22.75 1 97.75 25 TYR B O 1
ATOM 2934 N N . ALA B 1 26 ? 21.219 -10.211 -21.938 1 96.94 26 ALA B N 1
ATOM 2935 C CA . ALA B 1 26 ? 20.531 -9.586 -23.062 1 96.94 26 ALA B CA 1
ATOM 2936 C C . ALA B 1 26 ? 21.188 -9.977 -24.391 1 96.94 26 ALA B C 1
ATOM 2938 O O . ALA B 1 26 ? 20.516 -10.461 -25.297 1 96.94 26 ALA B O 1
ATOM 2939 N N . PRO B 1 27 ? 22.531 -9.922 -24.5 1 96.5 27 PRO B N 1
ATOM 2940 C CA . PRO B 1 27 ? 23.141 -10.312 -25.781 1 96.5 27 PRO B CA 1
ATOM 2941 C C . PRO B 1 27 ? 23.031 -11.805 -26.047 1 96.5 27 PRO B C 1
ATOM 2943 O O . PRO B 1 27 ? 22.984 -12.219 -27.219 1 96.5 27 PRO B O 1
ATOM 2946 N N . ARG B 1 28 ? 22.922 -12.594 -25 1 97.19 28 ARG B N 1
ATOM 2947 C CA . ARG B 1 28 ? 22.797 -14.039 -25.172 1 97.19 28 ARG B CA 1
ATOM 2948 C C . ARG B 1 28 ? 21.438 -14.414 -25.734 1 97.19 28 ARG B C 1
ATOM 2950 O O . ARG B 1 28 ? 21.312 -15.367 -26.5 1 97.19 28 ARG B O 1
ATOM 2957 N N . VAL B 1 29 ? 20.469 -13.648 -25.297 1 97.06 29 VAL B N 1
ATOM 2958 C CA . VAL B 1 29 ? 19.094 -13.906 -25.75 1 97.06 29 VAL B CA 1
ATOM 2959 C C . VAL B 1 29 ? 18.984 -13.648 -27.25 1 97.06 29 VAL B C 1
ATOM 2961 O O . VAL B 1 29 ? 18.234 -14.328 -27.953 1 97.06 29 VAL B O 1
ATOM 2964 N N . LEU B 1 30 ? 19.797 -12.742 -27.797 1 96.12 30 LEU B N 1
ATOM 2965 C CA . LEU B 1 30 ? 19.75 -12.367 -29.203 1 96.12 30 LEU B CA 1
ATOM 2966 C C . LEU B 1 30 ? 20.234 -13.508 -30.094 1 96.12 30 LEU B C 1
ATOM 2968 O O . LEU B 1 30 ? 19.859 -13.586 -31.266 1 96.12 30 LEU B O 1
ATOM 2972 N N . LYS B 1 31 ? 21 -14.43 -29.531 1 94.75 31 LYS B N 1
ATOM 2973 C CA . LYS B 1 31 ? 21.5 -15.57 -30.297 1 94.75 31 LYS B CA 1
ATOM 2974 C C . LYS B 1 31 ? 20.453 -16.672 -30.422 1 94.75 31 LYS B C 1
ATOM 2976 O O . LYS B 1 31 ? 20.547 -17.547 -31.281 1 94.75 31 LYS B O 1
ATOM 2981 N N . ASP B 1 32 ? 19.516 -16.609 -29.562 1 93.12 32 ASP B N 1
ATOM 2982 C CA . ASP B 1 32 ? 18.391 -17.547 -29.547 1 93.12 32 ASP B CA 1
ATOM 2983 C C . ASP B 1 32 ? 18.859 -18.984 -29.516 1 93.12 32 ASP B C 1
ATOM 2985 O O . ASP B 1 32 ? 18.359 -19.828 -30.25 1 93.12 32 ASP B O 1
ATOM 2989 N N . GLN B 1 33 ? 19.781 -19.312 -28.641 1 91.62 33 GLN B N 1
ATOM 2990 C CA . GLN B 1 33 ? 20.375 -20.656 -28.609 1 91.62 33 GLN B CA 1
ATOM 2991 C C . GLN B 1 33 ? 19.875 -21.438 -27.406 1 91.62 33 GLN B C 1
ATOM 2993 O O . GLN B 1 33 ? 19.75 -22.672 -27.453 1 91.62 33 GLN B O 1
ATOM 2998 N N . ASP B 1 34 ? 19.656 -20.781 -26.375 1 92.75 34 ASP B N 1
ATOM 2999 C CA . ASP B 1 34 ? 19.281 -21.422 -25.125 1 92.75 34 ASP B CA 1
ATOM 3000 C C . ASP B 1 34 ? 18.141 -20.672 -24.438 1 92.75 34 ASP B C 1
ATOM 3002 O O . ASP B 1 34 ? 18.297 -19.531 -24.016 1 92.75 34 ASP B O 1
ATOM 3006 N N . PRO B 1 35 ? 17.016 -21.391 -24.281 1 93.38 35 PRO B N 1
ATOM 3007 C CA . PRO B 1 35 ? 15.891 -20.734 -23.609 1 93.38 35 PRO B CA 1
ATOM 3008 C C . PRO B 1 35 ? 16.219 -20.266 -22.203 1 93.38 35 PRO B C 1
ATOM 3010 O O . PRO B 1 35 ? 15.547 -19.391 -21.656 1 93.38 35 PRO B O 1
ATOM 3013 N N . GLU B 1 36 ? 17.234 -20.812 -21.609 1 95.31 36 GLU B N 1
ATOM 3014 C CA . GLU B 1 36 ? 17.641 -20.438 -20.25 1 95.31 36 GLU B CA 1
ATOM 3015 C C . GLU B 1 36 ? 18.156 -19.016 -20.203 1 95.31 36 GLU B C 1
ATOM 3017 O O . GLU B 1 36 ? 18 -18.328 -19.188 1 95.31 36 GLU B O 1
ATOM 3022 N N . ASP B 1 37 ? 18.703 -18.594 -21.312 1 96.69 37 ASP B N 1
ATOM 3023 C CA . ASP B 1 37 ? 19.172 -17.219 -21.359 1 96.69 37 ASP B CA 1
ATOM 3024 C C . ASP B 1 37 ? 18.031 -16.234 -21.188 1 96.69 37 ASP B C 1
ATOM 3026 O O . ASP B 1 37 ? 18.141 -15.281 -20.406 1 96.69 37 ASP B O 1
ATOM 3030 N N . LEU B 1 38 ? 16.953 -16.453 -21.938 1 97 38 LEU B N 1
ATOM 3031 C CA . LEU B 1 38 ? 15.773 -15.609 -21.781 1 97 38 LEU B CA 1
ATOM 3032 C C . LEU B 1 38 ? 15.227 -15.695 -20.359 1 97 38 LEU B C 1
ATOM 3034 O O . LEU B 1 38 ? 14.805 -14.68 -19.797 1 97 38 LEU B O 1
ATOM 3038 N N . HIS B 1 39 ? 15.242 -16.859 -19.812 1 95.38 39 HIS B N 1
ATOM 3039 C CA . HIS B 1 39 ? 14.781 -17.047 -18.438 1 95.38 39 HIS B CA 1
ATOM 3040 C C . HIS B 1 39 ? 15.578 -16.188 -17.469 1 95.38 39 HIS B C 1
ATOM 3042 O O . HIS B 1 39 ? 15 -15.461 -16.656 1 95.38 39 HIS B O 1
ATOM 3048 N N . GLN B 1 40 ? 16.844 -16.219 -17.594 1 96.44 40 GLN B N 1
ATOM 3049 C CA . GLN B 1 40 ? 17.719 -15.469 -16.703 1 96.44 40 GLN B CA 1
ATOM 3050 C C . GLN B 1 40 ? 17.562 -13.961 -16.891 1 96.44 40 GLN B C 1
ATOM 3052 O O . GLN B 1 40 ? 17.609 -13.195 -15.93 1 96.44 40 GLN B O 1
ATOM 3057 N N . LEU B 1 41 ? 17.406 -13.594 -18.109 1 97.5 41 LEU B N 1
ATOM 3058 C CA . LEU B 1 41 ? 17.141 -12.18 -18.391 1 97.5 41 LEU B CA 1
ATOM 3059 C C . LEU B 1 41 ? 15.859 -11.727 -17.703 1 97.5 41 LEU B C 1
ATOM 3061 O O . LEU B 1 41 ? 15.844 -10.688 -17.047 1 97.5 41 LEU B O 1
ATOM 3065 N N . ARG B 1 42 ? 14.812 -12.516 -17.781 1 95.44 42 ARG B N 1
ATOM 3066 C CA . ARG B 1 42 ? 13.531 -12.188 -17.156 1 95.44 42 ARG B CA 1
ATOM 3067 C C . ARG B 1 42 ? 13.656 -12.141 -15.641 1 95.44 42 ARG B C 1
ATOM 3069 O O . ARG B 1 42 ? 13.078 -11.266 -14.992 1 95.44 42 ARG B O 1
ATOM 3076 N N . VAL B 1 43 ? 14.375 -13.039 -15.125 1 93.62 43 VAL B N 1
ATOM 3077 C CA . VAL B 1 43 ? 14.617 -13.039 -13.688 1 93.62 43 VAL B CA 1
ATOM 3078 C C . VAL B 1 43 ? 15.297 -11.742 -13.273 1 93.62 43 VAL B C 1
ATOM 3080 O O . VAL B 1 43 ? 14.898 -11.109 -12.297 1 93.62 43 VAL B O 1
ATOM 3083 N N . GLY B 1 44 ? 16.297 -11.391 -14.055 1 95.88 44 GLY B N 1
ATOM 3084 C CA . GLY B 1 44 ? 16.969 -10.133 -13.781 1 95.88 44 GLY B CA 1
ATOM 3085 C C . GLY B 1 44 ? 16.047 -8.93 -13.812 1 95.88 44 GLY B C 1
ATOM 3086 O O . GLY B 1 44 ? 16.078 -8.078 -12.93 1 95.88 44 GLY B O 1
ATOM 3087 N N . VAL B 1 45 ? 15.188 -8.891 -14.805 1 96.56 45 VAL B N 1
ATOM 3088 C CA . VAL B 1 45 ? 14.242 -7.789 -14.977 1 96.56 45 VAL B CA 1
ATOM 3089 C C . VAL B 1 45 ? 13.25 -7.777 -13.82 1 96.56 45 VAL B C 1
ATOM 3091 O O . VAL B 1 45 ? 12.984 -6.727 -13.227 1 96.56 45 VAL B O 1
ATOM 3094 N N . ARG B 1 46 ? 12.742 -8.922 -13.461 1 93.25 46 ARG B N 1
ATOM 3095 C CA . ARG B 1 46 ? 11.75 -9.023 -12.391 1 93.25 46 ARG B CA 1
ATOM 3096 C C . ARG B 1 46 ? 12.344 -8.625 -11.047 1 93.25 46 ARG B C 1
ATOM 3098 O O . ARG B 1 46 ? 11.703 -7.91 -10.273 1 93.25 46 ARG B O 1
ATOM 3105 N N . ARG B 1 47 ? 13.492 -9.062 -10.82 1 94.06 47 ARG B N 1
ATOM 3106 C CA . ARG B 1 47 ? 14.156 -8.742 -9.555 1 94.06 47 ARG B CA 1
ATOM 3107 C C . ARG B 1 47 ? 14.516 -7.258 -9.492 1 94.06 47 ARG B C 1
ATOM 3109 O O . ARG B 1 47 ? 14.453 -6.645 -8.43 1 94.06 47 ARG B O 1
ATOM 3116 N N . LEU B 1 48 ? 14.938 -6.723 -10.648 1 96.5 48 LEU B N 1
ATOM 3117 C CA . LEU B 1 48 ? 15.195 -5.289 -10.695 1 96.5 48 LEU B CA 1
ATOM 3118 C C . LEU B 1 48 ? 13.93 -4.5 -10.367 1 96.5 48 LEU B C 1
ATOM 3120 O O . LEU B 1 48 ? 13.977 -3.533 -9.602 1 96.5 48 LEU B O 1
ATOM 3124 N N . ARG B 1 49 ? 12.805 -4.938 -10.914 1 95.5 49 ARG B N 1
ATOM 3125 C CA . ARG B 1 49 ? 11.531 -4.273 -10.648 1 95.5 49 ARG B CA 1
ATOM 3126 C C . ARG B 1 49 ? 11.203 -4.301 -9.156 1 95.5 49 ARG B C 1
ATOM 3128 O O . ARG B 1 49 ? 10.828 -3.275 -8.586 1 95.5 49 ARG B O 1
ATOM 3135 N N . THR B 1 50 ? 11.398 -5.445 -8.562 1 94 50 THR B N 1
ATOM 3136 C CA . THR B 1 50 ? 11.133 -5.617 -7.137 1 94 50 THR B CA 1
ATOM 3137 C C . THR B 1 50 ? 12.062 -4.738 -6.305 1 94 50 THR B C 1
ATOM 3139 O O . THR B 1 50 ? 11.633 -4.129 -5.324 1 94 50 THR B O 1
ATOM 3142 N N . ALA B 1 51 ? 13.258 -4.727 -6.73 1 94.88 51 ALA B N 1
ATOM 3143 C CA . ALA B 1 51 ? 14.227 -3.896 -6.023 1 94.88 51 ALA B CA 1
ATOM 3144 C C . ALA B 1 51 ? 13.844 -2.42 -6.102 1 94.88 51 ALA B C 1
ATOM 3146 O O . ALA B 1 51 ? 13.953 -1.692 -5.109 1 94.88 51 ALA B O 1
ATOM 3147 N N . VAL B 1 52 ? 13.438 -2.021 -7.258 1 95.62 52 VAL B N 1
ATOM 3148 C CA . VAL B 1 52 ? 13.047 -0.626 -7.434 1 95.62 52 VAL B CA 1
ATOM 3149 C C . VAL B 1 52 ? 11.875 -0.297 -6.512 1 95.62 52 VAL B C 1
ATOM 3151 O O . VAL B 1 52 ? 11.891 0.727 -5.824 1 95.62 52 VAL B O 1
ATOM 3154 N N . ILE B 1 53 ? 10.961 -1.176 -6.395 1 91.44 53 ILE B N 1
ATOM 3155 C CA . ILE B 1 53 ? 9.805 -0.972 -5.527 1 91.44 53 ILE B CA 1
ATOM 3156 C C . ILE B 1 53 ? 10.258 -0.941 -4.066 1 91.44 53 ILE B C 1
ATOM 3158 O O . ILE B 1 53 ? 9.875 -0.047 -3.311 1 91.44 53 ILE B O 1
ATOM 3162 N N . GLY B 1 54 ? 11.07 -1.83 -3.734 1 90.31 54 GLY B N 1
ATOM 3163 C CA . GLY B 1 54 ? 11.5 -1.974 -2.354 1 90.31 54 GLY B CA 1
ATOM 3164 C C . GLY B 1 54 ? 12.398 -0.843 -1.888 1 90.31 54 GLY B C 1
ATOM 3165 O O . GLY B 1 54 ? 12.359 -0.45 -0.72 1 90.31 54 GLY B O 1
ATOM 3166 N N . PHE B 1 55 ? 13.188 -0.259 -2.816 1 93.94 55 PHE B N 1
ATOM 3167 C CA . PHE B 1 55 ? 14.211 0.693 -2.395 1 93.94 55 PHE B CA 1
ATOM 3168 C C . PHE B 1 55 ? 13.859 2.102 -2.857 1 93.94 55 PHE B C 1
ATOM 3170 O O . PHE B 1 55 ? 14.617 3.045 -2.621 1 93.94 55 PHE B O 1
ATOM 3177 N N . MET B 1 56 ? 12.742 2.271 -3.445 1 91.5 56 MET B N 1
ATOM 3178 C CA . MET B 1 56 ? 12.32 3.555 -4 1 91.5 56 MET B CA 1
ATOM 3179 C C . MET B 1 56 ? 12.367 4.648 -2.938 1 91.5 56 MET B C 1
ATOM 3181 O O . MET B 1 56 ? 12.789 5.773 -3.215 1 91.5 56 MET B O 1
ATOM 3185 N N . PRO B 1 57 ? 12.039 4.375 -1.69 1 90.25 57 PRO B N 1
ATOM 3186 C CA . PRO B 1 57 ? 12.086 5.434 -0.679 1 90.25 57 PRO B CA 1
ATOM 3187 C C . PRO B 1 57 ? 13.5 5.938 -0.418 1 90.25 57 PRO B C 1
ATOM 3189 O O . PRO B 1 57 ? 13.688 7.074 0.029 1 90.25 57 PRO B O 1
ATOM 3192 N N . ALA B 1 58 ? 14.469 5.184 -0.766 1 93.62 58 ALA B N 1
ATOM 3193 C CA . ALA B 1 58 ? 15.844 5.492 -0.372 1 93.62 58 ALA B CA 1
ATOM 3194 C C . ALA B 1 58 ? 16.594 6.172 -1.508 1 93.62 58 ALA B C 1
ATOM 3196 O O . ALA B 1 58 ? 17.672 6.73 -1.297 1 93.62 58 ALA B O 1
ATOM 3197 N N . VAL B 1 59 ? 16.031 6.121 -2.73 1 94.94 59 VAL B N 1
ATOM 3198 C CA . VAL B 1 59 ? 16.844 6.531 -3.867 1 94.94 59 VAL B CA 1
ATOM 3199 C C . VAL B 1 59 ? 16.047 7.484 -4.758 1 94.94 59 VAL B C 1
ATOM 3201 O O . VAL B 1 59 ? 14.82 7.496 -4.719 1 94.94 59 VAL B O 1
ATOM 3204 N N . GLN B 1 60 ? 16.766 8.312 -5.426 1 94.5 60 GLN B N 1
ATOM 3205 C CA . GLN B 1 60 ? 16.234 9.125 -6.504 1 94.5 60 GLN B CA 1
ATOM 3206 C C . GLN B 1 60 ? 16.656 8.586 -7.867 1 94.5 60 GLN B C 1
ATOM 3208 O O . GLN B 1 60 ? 17.828 8.648 -8.227 1 94.5 60 GLN B O 1
ATOM 3213 N N . LEU B 1 61 ? 15.711 8.102 -8.547 1 94 61 LEU B N 1
ATOM 3214 C CA . LEU B 1 61 ? 16 7.539 -9.859 1 94 61 LEU B CA 1
ATOM 3215 C C . LEU B 1 61 ? 15.719 8.555 -10.969 1 94 61 LEU B C 1
ATOM 3217 O O . LEU B 1 61 ? 14.898 9.453 -10.789 1 94 61 LEU B O 1
ATOM 3221 N N . PRO B 1 62 ? 16.422 8.398 -12.031 1 88.94 62 PRO B N 1
ATOM 3222 C CA . PRO B 1 62 ? 16.172 9.32 -13.141 1 88.94 62 PRO B CA 1
ATOM 3223 C C . PRO B 1 62 ? 14.773 9.164 -13.727 1 88.94 62 PRO B C 1
ATOM 3225 O O . PRO B 1 62 ? 14.141 8.117 -13.547 1 88.94 62 PRO B O 1
ATOM 3228 N N . GLN B 1 63 ? 14.141 10.141 -14.352 1 81.75 63 GLN B N 1
ATOM 3229 C CA . GLN B 1 63 ? 12.781 10.195 -14.891 1 81.75 63 GLN B CA 1
ATOM 3230 C C . GLN B 1 63 ? 12.523 9.047 -15.859 1 81.75 63 GLN B C 1
ATOM 3232 O O . GLN B 1 63 ? 11.406 8.539 -15.938 1 81.75 63 GLN B O 1
ATOM 3237 N N . GLY B 1 64 ? 13.484 8.477 -16.469 1 80.62 64 GLY B N 1
ATOM 3238 C CA . GLY B 1 64 ? 13.281 7.43 -17.453 1 80.62 64 GLY B CA 1
ATOM 3239 C C . GLY B 1 64 ? 13.273 6.039 -16.844 1 80.62 64 GLY B C 1
ATOM 3240 O O . GLY B 1 64 ? 12.906 5.066 -17.516 1 80.62 64 GLY B O 1
ATOM 3241 N N . ILE B 1 65 ? 13.469 5.934 -15.602 1 88.5 65 ILE B N 1
ATOM 3242 C CA . ILE B 1 65 ? 13.5 4.641 -14.93 1 88.5 65 ILE B CA 1
ATOM 3243 C C . ILE B 1 65 ? 12.352 4.547 -13.922 1 88.5 65 ILE B C 1
ATOM 3245 O O . ILE B 1 65 ? 12.391 5.172 -12.867 1 88.5 65 ILE B O 1
ATOM 3249 N N . THR B 1 66 ? 11.344 3.82 -14.312 1 91 66 THR B N 1
ATOM 3250 C CA . THR B 1 66 ? 10.195 3.598 -13.438 1 91 66 THR B CA 1
ATOM 3251 C C . THR B 1 66 ? 9.867 2.111 -13.344 1 91 66 THR B C 1
ATOM 3253 O O . THR B 1 66 ? 10.219 1.335 -14.234 1 91 66 THR B O 1
ATOM 3256 N N . GLU B 1 67 ? 9.289 1.797 -12.203 1 92.69 67 GLU B N 1
ATOM 3257 C CA . GLU B 1 67 ? 8.844 0.417 -12.031 1 92.69 67 GLU B CA 1
ATOM 3258 C C . GLU B 1 67 ? 7.934 -0.021 -13.172 1 92.69 67 GLU B C 1
ATOM 3260 O O . GLU B 1 67 ? 8 -1.165 -13.625 1 92.69 67 GLU B O 1
ATOM 3265 N N . ARG B 1 68 ? 7.094 0.875 -13.688 1 92.5 68 ARG B N 1
ATOM 3266 C CA . ARG B 1 68 ? 6.164 0.579 -14.773 1 92.5 68 ARG B CA 1
ATOM 3267 C C . ARG B 1 68 ? 6.914 0.226 -16.062 1 92.5 68 ARG B C 1
ATOM 3269 O O . ARG B 1 68 ? 6.559 -0.733 -16.75 1 92.5 68 ARG B O 1
ATOM 3276 N N . LYS B 1 69 ? 7.926 0.97 -16.328 1 93.62 69 LYS B N 1
ATOM 3277 C CA . LYS B 1 69 ? 8.711 0.722 -17.531 1 93.62 69 LYS B CA 1
ATOM 3278 C C . LYS B 1 69 ? 9.445 -0.611 -17.453 1 93.62 69 LYS B C 1
ATOM 3280 O O . LYS B 1 69 ? 9.5 -1.363 -18.422 1 93.62 69 LYS B O 1
ATOM 3285 N N . ILE B 1 70 ? 10 -0.876 -16.297 1 96.19 70 ILE B N 1
ATOM 3286 C CA . ILE B 1 70 ? 10.688 -2.148 -16.094 1 96.19 70 ILE B CA 1
ATOM 3287 C C . ILE B 1 70 ? 9.695 -3.297 -16.219 1 96.19 70 ILE B C 1
ATOM 3289 O O . ILE B 1 70 ? 9.992 -4.324 -16.828 1 96.19 70 ILE B O 1
ATOM 3293 N N . GLY B 1 71 ? 8.531 -3.051 -15.664 1 95.38 71 GLY B N 1
ATOM 3294 C CA . GLY B 1 71 ? 7.469 -4.039 -15.781 1 95.38 71 GLY B CA 1
ATOM 3295 C C . GLY B 1 71 ? 7.066 -4.32 -17.219 1 95.38 71 GLY B C 1
ATOM 3296 O O . GLY B 1 71 ? 6.801 -5.469 -17.578 1 95.38 71 GLY B O 1
ATOM 3297 N N . LYS B 1 72 ? 7.008 -3.316 -18.031 1 95.25 72 LYS B N 1
ATOM 3298 C CA . LYS B 1 72 ? 6.66 -3.475 -19.438 1 95.25 72 LYS B CA 1
ATOM 3299 C C . LYS B 1 72 ? 7.695 -4.32 -20.172 1 95.25 72 LYS B C 1
ATOM 3301 O O . LYS B 1 72 ? 7.348 -5.152 -21.016 1 95.25 72 LYS B O 1
ATOM 3306 N N . ILE B 1 73 ? 8.938 -4.094 -19.844 1 95.94 73 ILE B N 1
ATOM 3307 C CA . ILE B 1 73 ? 10 -4.906 -20.422 1 95.94 73 ILE B CA 1
ATOM 3308 C C . ILE B 1 73 ? 9.797 -6.371 -20.047 1 95.94 73 ILE B C 1
ATOM 3310 O O . ILE B 1 73 ? 9.859 -7.254 -20.906 1 95.94 73 ILE B O 1
ATOM 3314 N N . GLY B 1 74 ? 9.516 -6.594 -18.781 1 96 74 GLY B N 1
ATOM 3315 C CA . GLY B 1 74 ? 9.266 -7.949 -18.312 1 96 74 GLY B CA 1
ATOM 3316 C C . GLY B 1 74 ? 8.094 -8.609 -19.016 1 96 74 GLY B C 1
ATOM 3317 O O . GLY B 1 74 ? 8.156 -9.789 -19.359 1 96 74 GLY B O 1
ATOM 3318 N N . GLN B 1 75 ? 7.086 -7.82 -19.219 1 95.19 75 GLN B N 1
ATOM 3319 C CA . GLN B 1 75 ? 5.883 -8.336 -19.875 1 95.19 75 GLN B CA 1
ATOM 3320 C C . GLN B 1 75 ? 6.172 -8.734 -21.312 1 95.19 75 GLN B C 1
ATOM 3322 O O . GLN B 1 75 ? 5.719 -9.789 -21.766 1 95.19 75 GLN B O 1
ATOM 3327 N N . GLN B 1 76 ? 6.871 -7.949 -21.969 1 95.31 76 GLN B N 1
ATOM 3328 C CA . GLN B 1 76 ? 7.191 -8.234 -23.375 1 95.31 76 GLN B CA 1
ATOM 3329 C C . GLN B 1 76 ? 8.078 -9.469 -23.484 1 95.31 76 GLN B C 1
ATOM 3331 O O . GLN B 1 76 ? 7.871 -10.312 -24.375 1 95.31 76 GLN B O 1
ATOM 3336 N N . LEU B 1 77 ? 9.016 -9.609 -22.609 1 96.12 77 LEU B N 1
ATOM 3337 C CA . LEU B 1 77 ? 9.883 -10.781 -22.594 1 96.12 77 LEU B CA 1
ATOM 3338 C C . LEU B 1 77 ? 9.109 -12.031 -22.219 1 96.12 77 LEU B C 1
ATOM 3340 O O . LEU B 1 77 ? 9.5 -13.148 -22.562 1 96.12 77 LEU B O 1
ATOM 3344 N N . GLY B 1 78 ? 8.031 -11.812 -21.531 1 95.25 78 GLY B N 1
ATOM 3345 C CA . GLY B 1 78 ? 7.246 -12.906 -20.984 1 95.25 78 GLY B CA 1
ATOM 3346 C C . GLY B 1 78 ? 6.508 -13.695 -22.047 1 95.25 78 GLY B C 1
ATOM 3347 O O . GLY B 1 78 ? 6.285 -14.898 -21.891 1 95.25 78 GLY B O 1
ATOM 3348 N N . VAL B 1 79 ? 6.227 -13.07 -23.125 1 92.75 79 VAL B N 1
ATOM 3349 C CA . VAL B 1 79 ? 5.473 -13.727 -24.188 1 92.75 79 VAL B CA 1
ATOM 3350 C C . VAL B 1 79 ? 6.285 -14.875 -24.766 1 92.75 79 VAL B C 1
ATOM 3352 O O . VAL B 1 79 ? 5.777 -15.992 -24.906 1 92.75 79 VAL B O 1
ATOM 3355 N N . GLN B 1 80 ? 7.48 -14.625 -25.062 1 94.44 80 GLN B N 1
ATOM 3356 C CA . GLN B 1 80 ? 8.359 -15.672 -25.578 1 94.44 80 GLN B CA 1
ATOM 3357 C C . GLN B 1 80 ? 8.617 -16.75 -24.516 1 94.44 80 GLN B C 1
ATOM 3359 O O . GLN B 1 80 ? 8.57 -17.938 -24.812 1 94.44 80 GLN B O 1
ATOM 3364 N N . ARG B 1 81 ? 8.797 -16.234 -23.312 1 93.12 81 ARG B N 1
ATOM 3365 C CA . ARG B 1 81 ? 9.125 -17.156 -22.25 1 93.12 81 ARG B CA 1
ATOM 3366 C C . ARG B 1 81 ? 7.965 -18.109 -21.969 1 93.12 81 ARG B C 1
ATOM 3368 O O . ARG B 1 81 ? 8.172 -19.281 -21.672 1 93.12 81 ARG B O 1
ATOM 3375 N N . ASP B 1 82 ? 6.844 -17.625 -22.047 1 91.75 82 ASP B N 1
ATOM 3376 C CA . ASP B 1 82 ? 5.664 -18.453 -21.812 1 91.75 82 ASP B CA 1
ATOM 3377 C C . ASP B 1 82 ? 5.59 -19.578 -22.844 1 91.75 82 ASP B C 1
ATOM 3379 O O . ASP B 1 82 ? 5.254 -20.719 -22.484 1 91.75 82 ASP B O 1
ATOM 3383 N N . ASN B 1 83 ? 5.914 -19.266 -24.047 1 92.12 83 ASN B N 1
ATOM 3384 C CA . ASN B 1 83 ? 5.953 -20.281 -25.078 1 92.12 83 ASN B CA 1
ATOM 3385 C C . ASN B 1 83 ? 7 -21.344 -24.781 1 92.12 83 ASN B C 1
ATOM 3387 O O . ASN B 1 83 ? 6.73 -22.547 -24.906 1 92.12 83 ASN B O 1
ATOM 3391 N N . ASP B 1 84 ? 8.125 -20.906 -24.312 1 93.81 84 ASP B N 1
ATOM 3392 C CA . ASP B 1 84 ? 9.195 -21.828 -23.969 1 93.81 84 ASP B CA 1
ATOM 3393 C C . ASP B 1 84 ? 8.75 -22.797 -22.859 1 93.81 84 ASP B C 1
ATOM 3395 O O . ASP B 1 84 ? 8.992 -24 -22.953 1 93.81 84 ASP B O 1
ATOM 3399 N N . VAL B 1 85 ? 8.109 -22.25 -21.922 1 91.81 85 VAL B N 1
ATOM 3400 C CA . VAL B 1 85 ? 7.684 -23.031 -20.766 1 91.81 85 VAL B CA 1
ATOM 3401 C C . VAL B 1 85 ? 6.613 -24.031 -21.188 1 91.81 85 VAL B C 1
ATOM 3403 O O . VAL B 1 85 ? 6.668 -25.203 -20.812 1 91.81 85 VAL B O 1
ATOM 3406 N N . LEU B 1 86 ? 5.672 -23.641 -21.984 1 91.38 86 LEU B N 1
ATOM 3407 C CA . LEU B 1 86 ? 4.594 -24.516 -22.438 1 91.38 86 LEU B CA 1
ATOM 3408 C C . LEU B 1 86 ? 5.141 -25.656 -23.297 1 91.38 86 LEU B C 1
ATOM 3410 O O . LEU B 1 86 ? 4.711 -26.797 -23.156 1 91.38 86 LEU B O 1
ATOM 3414 N N . GLN B 1 87 ? 6.062 -25.328 -24.156 1 92.31 87 GLN B N 1
ATOM 3415 C CA . GLN B 1 87 ? 6.68 -26.344 -24.984 1 92.31 87 GLN B CA 1
ATOM 3416 C C . GLN B 1 87 ? 7.406 -27.391 -24.125 1 92.31 87 GLN B C 1
ATOM 3418 O O . GLN B 1 87 ? 7.297 -28.594 -24.375 1 92.31 87 GLN B O 1
ATOM 3423 N N . GLU B 1 88 ? 8.109 -26.844 -23.156 1 93.06 88 GLU B N 1
ATOM 3424 C CA . GLU B 1 88 ? 8.852 -27.734 -22.266 1 93.06 88 GLU B CA 1
ATOM 3425 C C . GLU B 1 88 ? 7.91 -28.672 -21.531 1 93.06 88 GLU B C 1
ATOM 3427 O O . GLU B 1 88 ? 8.188 -29.875 -21.406 1 93.06 88 GLU B O 1
ATOM 3432 N N . ILE B 1 89 ? 6.812 -28.172 -21.062 1 92.19 89 ILE B N 1
ATOM 3433 C CA . ILE B 1 89 ? 5.836 -28.969 -20.328 1 92.19 89 ILE B CA 1
ATOM 3434 C C . ILE B 1 89 ? 5.234 -30.031 -21.25 1 92.19 89 ILE B C 1
ATOM 3436 O O . ILE B 1 89 ? 5.129 -31.203 -20.875 1 92.19 89 ILE B O 1
ATOM 3440 N N . LEU B 1 90 ? 4.898 -29.672 -22.484 1 91.69 90 LEU B N 1
ATOM 3441 C CA . LEU B 1 90 ? 4.293 -30.594 -23.438 1 91.69 90 LEU B CA 1
ATOM 3442 C C . LEU B 1 90 ? 5.254 -31.719 -23.797 1 91.69 90 LEU B C 1
ATOM 3444 O O . LEU B 1 90 ? 4.863 -32.906 -23.812 1 91.69 90 LEU B O 1
ATOM 3448 N N . LEU B 1 91 ? 6.469 -31.375 -23.953 1 92.62 91 LEU B N 1
ATOM 3449 C CA . LEU B 1 91 ? 7.469 -32.312 -24.438 1 92.62 91 LEU B CA 1
ATOM 3450 C C . LEU B 1 91 ? 7.875 -33.281 -23.328 1 92.62 91 LEU B C 1
ATOM 3452 O O . LEU B 1 91 ? 8.031 -34.5 -23.578 1 92.62 91 LEU B O 1
ATOM 3456 N N . HIS B 1 92 ? 8.008 -32.781 -22.109 1 92.19 92 HIS B N 1
ATOM 3457 C CA . HIS B 1 92 ? 8.641 -33.562 -21.078 1 92.19 92 HIS B CA 1
ATOM 3458 C C . HIS B 1 92 ? 7.613 -34.156 -20.109 1 92.19 92 HIS B C 1
ATOM 3460 O O . HIS B 1 92 ? 7.793 -35.25 -19.578 1 92.19 92 HIS B O 1
ATOM 3466 N N . LYS B 1 93 ? 6.57 -33.438 -19.938 1 90.12 93 LYS B N 1
ATOM 3467 C CA . LYS B 1 93 ? 5.609 -33.875 -18.922 1 90.12 93 LYS B CA 1
ATOM 3468 C C . LYS B 1 93 ? 4.477 -34.656 -19.562 1 90.12 93 LYS B C 1
ATOM 3470 O O . LYS B 1 93 ? 3.967 -35.625 -18.969 1 90.12 93 LYS B O 1
ATOM 3475 N N . TYR B 1 94 ? 4.051 -34.375 -20.859 1 90.12 94 TYR B N 1
ATOM 3476 C CA . TYR B 1 94 ? 2.822 -34.969 -21.375 1 90.12 94 TYR B CA 1
ATOM 3477 C C . TYR B 1 94 ? 3.119 -35.969 -22.5 1 90.12 94 TYR B C 1
ATOM 3479 O O . TYR B 1 94 ? 2.602 -37.062 -22.516 1 90.12 94 TYR B O 1
ATOM 3487 N N . LEU B 1 95 ? 3.965 -35.625 -23.406 1 90.81 95 LEU B N 1
ATOM 3488 C CA . LEU B 1 95 ? 4.195 -36.406 -24.625 1 90.81 95 LEU B CA 1
ATOM 3489 C C . LEU B 1 95 ? 4.551 -37.844 -24.281 1 90.81 95 LEU B C 1
ATOM 3491 O O . LEU B 1 95 ? 3.957 -38.781 -24.828 1 90.81 95 LEU B O 1
ATOM 3495 N N . PRO B 1 96 ? 5.457 -38 -23.281 1 91.44 96 PRO B N 1
ATOM 3496 C CA . PRO B 1 96 ? 5.879 -39.375 -23 1 91.44 96 PRO B CA 1
ATOM 3497 C C . PRO B 1 96 ? 4.758 -40.25 -22.406 1 91.44 96 PRO B C 1
ATOM 3499 O O . PRO B 1 96 ? 4.848 -41.469 -22.406 1 91.44 96 PRO B O 1
ATOM 3502 N N . HIS B 1 97 ? 3.717 -39.656 -21.938 1 91 97 HIS B N 1
ATOM 3503 C CA . HIS B 1 97 ? 2.682 -40.406 -21.219 1 91 97 HIS B CA 1
ATOM 3504 C C . HIS B 1 97 ? 1.42 -40.531 -22.062 1 91 97 HIS B C 1
ATOM 3506 O O . HIS B 1 97 ? 0.415 -41.094 -21.594 1 91 97 HIS B O 1
ATOM 3512 N N . LEU B 1 98 ? 1.475 -40.094 -23.266 1 91.69 98 LEU B N 1
ATOM 3513 C CA . LEU B 1 98 ? 0.311 -40.156 -24.141 1 91.69 98 LEU B CA 1
ATOM 3514 C C . LEU B 1 98 ? 0.442 -41.312 -25.125 1 91.69 98 LEU B C 1
ATOM 3516 O O . LEU B 1 98 ? 1.544 -41.625 -25.578 1 91.69 98 LEU B O 1
ATOM 3520 N N . PRO B 1 99 ? -0.687 -41.906 -25.406 1 92.25 99 PRO B N 1
ATOM 3521 C CA . PRO B 1 99 ? -0.665 -42.938 -26.453 1 92.25 99 PRO B CA 1
ATOM 3522 C C . PRO B 1 99 ? -0.357 -42.344 -27.828 1 92.25 99 PRO B C 1
ATOM 3524 O O . PRO B 1 99 ? -0.522 -41.156 -28.047 1 92.25 99 PRO B O 1
ATOM 3527 N N . THR B 1 100 ? 0.099 -43.219 -28.688 1 89.5 100 THR B N 1
ATOM 3528 C CA . THR B 1 100 ? 0.529 -42.812 -30.016 1 89.5 100 THR B CA 1
ATOM 3529 C C . THR B 1 100 ? -0.581 -42.062 -30.734 1 89.5 100 THR B C 1
ATOM 3531 O O . THR B 1 100 ? -0.311 -41.094 -31.469 1 89.5 100 THR B O 1
ATOM 3534 N N . SER B 1 101 ? -1.798 -42.438 -30.5 1 85.5 101 SER B N 1
ATOM 3535 C CA . SER B 1 101 ? -2.934 -41.812 -31.172 1 85.5 101 SER B CA 1
ATOM 3536 C C . SER B 1 101 ? -3.098 -40.375 -30.734 1 85.5 101 SER B C 1
ATOM 3538 O O . SER B 1 101 ? -3.559 -39.531 -31.516 1 85.5 101 SER B O 1
ATOM 3540 N N . GLU B 1 102 ? -2.678 -40.094 -29.578 1 90.31 102 GLU B N 1
ATOM 3541 C CA . GLU B 1 102 ? -2.85 -38.75 -29.047 1 90.31 102 GLU B CA 1
ATOM 3542 C C . GLU B 1 102 ? -1.568 -37.938 -29.188 1 90.31 102 GLU B C 1
ATOM 3544 O O . GLU B 1 102 ? -1.596 -36.719 -29.094 1 90.31 102 GLU B O 1
ATOM 3549 N N . GLN B 1 103 ? -0.458 -38.594 -29.438 1 91.56 103 GLN B N 1
ATOM 3550 C CA . GLN B 1 103 ? 0.812 -37.906 -29.625 1 91.56 103 GLN B CA 1
ATOM 3551 C C . GLN B 1 103 ? 0.771 -37.031 -30.875 1 91.56 103 GLN B C 1
ATOM 3553 O O . GLN B 1 103 ? 1.378 -35.938 -30.906 1 91.56 103 GLN B O 1
ATOM 3558 N N . GLY B 1 104 ? 0.055 -37.531 -31.828 1 87.94 104 GLY B N 1
ATOM 3559 C CA . GLY B 1 104 ? -0.097 -36.75 -33.031 1 87.94 104 GLY B CA 1
ATOM 3560 C C . GLY B 1 104 ? -0.748 -35.406 -32.781 1 87.94 104 GLY B C 1
ATOM 3561 O O . GLY B 1 104 ? -0.33 -34.375 -33.344 1 87.94 104 GLY B O 1
ATOM 3562 N N . CYS B 1 105 ? -1.749 -35.406 -31.969 1 86.81 105 CYS B N 1
ATOM 3563 C CA . CYS B 1 105 ? -2.434 -34.156 -31.625 1 86.81 105 CYS B CA 1
ATOM 3564 C C . CYS B 1 105 ? -1.494 -33.219 -30.891 1 86.81 105 CYS B C 1
ATOM 3566 O O . CYS B 1 105 ? -1.482 -32 -31.172 1 86.81 105 CYS B O 1
ATOM 3568 N N . LEU B 1 106 ? -0.749 -33.75 -29.969 1 89.81 106 LEU B N 1
ATOM 3569 C CA . LEU B 1 106 ? 0.203 -32.938 -29.203 1 89.81 106 LEU B CA 1
ATOM 3570 C C . LEU B 1 106 ? 1.269 -32.344 -30.125 1 89.81 106 LEU B C 1
ATOM 3572 O O . LEU B 1 106 ? 1.675 -31.203 -29.953 1 89.81 106 LEU B O 1
ATOM 3576 N N . GLU B 1 107 ? 1.668 -33.125 -31.094 1 90.62 107 GLU B N 1
ATOM 3577 C CA . GLU B 1 107 ? 2.684 -32.656 -32.031 1 90.62 107 GLU B CA 1
ATOM 3578 C C . GLU B 1 107 ? 2.174 -31.469 -32.844 1 90.62 107 GLU B C 1
ATOM 3580 O O . GLU B 1 107 ? 2.938 -30.562 -33.188 1 90.62 107 GLU B O 1
ATOM 3585 N N . LYS B 1 108 ? 0.947 -31.516 -33.156 1 89.31 108 LYS B N 1
ATOM 3586 C CA . LYS B 1 108 ? 0.341 -30.406 -33.875 1 89.31 108 LYS B CA 1
ATOM 3587 C C . LYS B 1 108 ? 0.365 -29.125 -33.031 1 89.31 108 LYS B C 1
ATOM 3589 O O . LYS B 1 108 ? 0.645 -28.047 -33.531 1 89.31 108 LYS B O 1
ATOM 3594 N N . VAL B 1 109 ? 0.042 -29.297 -31.812 1 90.56 109 VAL B N 1
ATOM 3595 C CA . VAL B 1 109 ? 0.062 -28.172 -30.875 1 90.56 109 VAL B CA 1
ATOM 3596 C C . VAL B 1 109 ? 1.483 -27.625 -30.75 1 90.56 109 VAL B C 1
ATOM 3598 O O . VAL B 1 109 ? 1.693 -26.406 -30.766 1 90.56 109 VAL B O 1
ATOM 3601 N N . LEU B 1 110 ? 2.434 -28.5 -30.688 1 92.5 110 LEU B N 1
ATOM 3602 C CA . LEU B 1 110 ? 3.836 -28.125 -30.562 1 92.5 110 LEU B CA 1
ATOM 3603 C C . LEU B 1 110 ? 4.297 -27.328 -31.766 1 92.5 110 LEU B C 1
ATOM 3605 O O . LEU B 1 110 ? 5.035 -26.359 -31.625 1 92.5 110 LEU B O 1
ATOM 3609 N N . LYS B 1 111 ? 3.887 -27.734 -32.906 1 92.69 111 LYS B N 1
ATOM 3610 C CA . LYS B 1 111 ? 4.25 -27.047 -34.125 1 92.69 111 LYS B CA 1
ATOM 3611 C C . LYS B 1 111 ? 3.701 -25.609 -34.125 1 92.69 111 LYS B C 1
ATOM 3613 O O . LYS B 1 111 ? 4.379 -24.688 -34.594 1 92.69 111 LYS B O 1
ATOM 3618 N N . ARG B 1 112 ? 2.564 -25.516 -33.688 1 91.44 112 ARG B N 1
ATOM 3619 C CA . ARG B 1 112 ? 1.96 -24.188 -33.625 1 91.44 112 ARG B CA 1
ATOM 3620 C C . ARG B 1 112 ? 2.695 -23.297 -32.594 1 91.44 112 ARG B C 1
ATOM 3622 O O . ARG B 1 112 ? 2.93 -22.125 -32.875 1 91.44 112 ARG B O 1
ATOM 3629 N N . LEU B 1 113 ? 2.996 -23.859 -31.453 1 92.62 113 LEU B N 1
ATOM 3630 C CA . LEU B 1 113 ? 3.725 -23.141 -30.422 1 92.62 113 LEU B CA 1
ATOM 3631 C C . LEU B 1 113 ? 5.09 -22.688 -30.938 1 92.62 113 LEU B C 1
ATOM 3633 O O . LEU B 1 113 ? 5.559 -21.594 -30.609 1 92.62 113 LEU B O 1
ATOM 3637 N N . GLN B 1 114 ? 5.691 -23.516 -31.719 1 92.81 114 GLN B N 1
ATOM 3638 C CA . GLN B 1 114 ? 7 -23.203 -32.281 1 92.81 114 GLN B CA 1
ATOM 3639 C C . GLN B 1 114 ? 6.906 -22.016 -33.25 1 92.81 114 GLN B C 1
ATOM 3641 O O . GLN B 1 114 ? 7.797 -21.172 -33.281 1 92.81 114 GLN B O 1
ATOM 3646 N N . LYS B 1 115 ? 5.848 -21.984 -33.969 1 93.31 115 LYS B N 1
ATOM 3647 C CA . LYS B 1 115 ? 5.617 -20.859 -34.875 1 93.31 115 LYS B CA 1
ATOM 3648 C C . LYS B 1 115 ? 5.398 -19.562 -34.094 1 93.31 115 LYS B C 1
ATOM 3650 O O . LYS B 1 115 ? 5.949 -18.516 -34.469 1 93.31 115 LYS B O 1
ATOM 3655 N N . GLU B 1 116 ? 4.641 -19.672 -33.094 1 93.06 116 GLU B N 1
ATOM 3656 C CA . GLU B 1 116 ? 4.375 -18.516 -32.25 1 93.06 116 GLU B CA 1
ATOM 3657 C C . GLU B 1 116 ? 5.641 -18.031 -31.562 1 93.06 116 GLU B C 1
ATOM 3659 O O . GLU B 1 116 ? 5.844 -16.828 -31.375 1 93.06 116 GLU B O 1
ATOM 3664 N N . ARG B 1 117 ? 6.434 -19 -31.109 1 94.06 117 ARG B N 1
ATOM 3665 C CA . ARG B 1 117 ? 7.688 -18.688 -30.438 1 94.06 117 ARG B CA 1
ATOM 3666 C C . ARG B 1 117 ? 8.602 -17.875 -31.344 1 94.06 117 ARG B C 1
ATOM 3668 O O . ARG B 1 117 ? 9.273 -16.938 -30.906 1 94.06 117 ARG B O 1
ATOM 3675 N N . LYS B 1 118 ? 8.617 -18.219 -32.625 1 93.75 118 LYS B N 1
ATOM 3676 C CA . LYS B 1 118 ? 9.43 -17.484 -33.594 1 93.75 118 LYS B CA 1
ATOM 3677 C C . LYS B 1 118 ? 8.961 -16.047 -33.75 1 93.75 118 LYS B C 1
ATOM 3679 O O . LYS B 1 118 ? 9.773 -15.125 -33.844 1 93.75 118 LYS B O 1
ATOM 3684 N N . GLN B 1 119 ? 7.703 -15.906 -33.719 1 95 119 GLN B N 1
ATOM 3685 C CA . GLN B 1 119 ? 7.148 -14.555 -33.781 1 95 119 GLN B CA 1
ATOM 3686 C C . GLN B 1 119 ? 7.461 -13.773 -32.5 1 95 119 GLN B C 1
ATOM 3688 O O . GLN B 1 119 ? 7.797 -12.586 -32.562 1 95 119 GLN B O 1
ATOM 3693 N N . ALA B 1 120 ? 7.285 -14.422 -31.406 1 95.5 120 ALA B N 1
ATOM 3694 C CA . ALA B 1 120 ? 7.582 -13.789 -30.125 1 95.5 120 ALA B CA 1
ATOM 3695 C C . ALA B 1 120 ? 9.055 -13.391 -30.031 1 95.5 120 ALA B C 1
ATOM 3697 O O . ALA B 1 120 ? 9.391 -12.359 -29.453 1 95.5 120 ALA B O 1
ATOM 3698 N N . PHE B 1 121 ? 9.914 -14.195 -30.625 1 96.19 121 PHE B N 1
ATOM 3699 C CA . PHE B 1 121 ? 11.344 -13.891 -30.609 1 96.19 121 PHE B CA 1
ATOM 3700 C C . PHE B 1 121 ? 11.633 -12.633 -31.422 1 96.19 121 PHE B C 1
ATOM 3702 O O . PHE B 1 121 ? 12.492 -11.828 -31.047 1 96.19 121 PHE B O 1
ATOM 3709 N N . LYS B 1 122 ? 10.922 -12.445 -32.469 1 96.44 122 LYS B N 1
ATOM 3710 C CA . LYS B 1 122 ? 11.094 -11.227 -33.281 1 96.44 122 LYS B CA 1
ATOM 3711 C C . LYS B 1 122 ? 10.797 -9.984 -32.438 1 96.44 122 LYS B C 1
ATOM 3713 O O . LYS B 1 122 ? 11.523 -8.984 -32.531 1 96.44 122 LYS B O 1
ATOM 3718 N N . ALA B 1 123 ? 9.789 -10.109 -31.672 1 96.19 123 ALA B N 1
ATOM 3719 C CA . ALA B 1 123 ? 9.43 -9 -30.797 1 96.19 123 ALA B CA 1
ATOM 3720 C C . ALA B 1 123 ? 10.492 -8.781 -29.734 1 96.19 123 ALA B C 1
ATOM 3722 O O . ALA B 1 123 ? 10.844 -7.641 -29.422 1 96.19 123 ALA B O 1
ATOM 3723 N N . THR B 1 124 ? 10.969 -9.875 -29.156 1 97.06 124 THR B N 1
ATOM 3724 C CA . THR B 1 124 ? 12.031 -9.812 -28.172 1 97.06 124 THR B CA 1
ATOM 3725 C C . THR B 1 124 ? 13.297 -9.203 -28.766 1 97.06 124 THR B C 1
ATOM 3727 O O . THR B 1 124 ? 13.922 -8.336 -28.141 1 97.06 124 THR B O 1
ATOM 3730 N N . TYR B 1 125 ? 13.586 -9.602 -29.953 1 96.75 125 TYR B N 1
ATOM 3731 C CA . TYR B 1 125 ? 14.758 -9.094 -30.672 1 96.75 125 TYR B CA 1
ATOM 3732 C C . TYR B 1 125 ? 14.648 -7.59 -30.891 1 96.75 125 TYR B C 1
ATOM 3734 O O . TYR B 1 125 ? 15.602 -6.848 -30.641 1 96.75 125 TYR B O 1
ATOM 3742 N N . LYS B 1 126 ? 13.516 -7.148 -31.281 1 97.12 126 LYS B N 1
ATOM 3743 C CA . LYS B 1 126 ? 13.273 -5.73 -31.516 1 97.12 126 LYS B CA 1
ATOM 3744 C C . LYS B 1 126 ? 13.383 -4.934 -30.219 1 97.12 126 LYS B C 1
ATOM 3746 O O . LYS B 1 126 ? 13.961 -3.84 -30.203 1 97.12 126 LYS B O 1
ATOM 3751 N N . LEU B 1 127 ? 12.875 -5.465 -29.156 1 96.69 127 LEU B N 1
ATOM 3752 C CA . LEU B 1 127 ? 12.922 -4.816 -27.859 1 96.69 127 LEU B CA 1
ATOM 3753 C C . LEU B 1 127 ? 14.359 -4.613 -27.406 1 96.69 127 LEU B C 1
ATOM 3755 O O . LEU B 1 127 ? 14.742 -3.512 -27 1 96.69 127 LEU B O 1
ATOM 3759 N N . LEU B 1 128 ? 15.203 -5.641 -27.578 1 97.06 128 LEU B N 1
ATOM 3760 C CA . LEU B 1 128 ? 16.547 -5.648 -27.016 1 97.06 128 LEU B CA 1
ATOM 3761 C C . LEU B 1 128 ? 17.516 -4.875 -27.906 1 97.06 128 LEU B C 1
ATOM 3763 O O . LEU B 1 128 ? 18.609 -4.504 -27.469 1 97.06 128 LEU B O 1
ATOM 3767 N N . THR B 1 129 ? 17.094 -4.633 -29.125 1 96.38 129 THR B N 1
ATOM 3768 C CA . THR B 1 129 ? 17.969 -3.912 -30.047 1 96.38 129 THR B CA 1
ATOM 3769 C C . THR B 1 129 ? 17.484 -2.482 -30.25 1 96.38 129 THR B C 1
ATOM 3771 O O . THR B 1 129 ? 18.141 -1.692 -30.938 1 96.38 129 THR B O 1
ATOM 3774 N N . HIS B 1 130 ? 16.391 -2.201 -29.672 1 94.5 130 HIS B N 1
ATOM 3775 C CA . HIS B 1 130 ? 15.82 -0.867 -29.797 1 94.5 130 HIS B CA 1
ATOM 3776 C C . HIS B 1 130 ? 16.625 0.155 -29 1 94.5 130 HIS B C 1
ATOM 3778 O O . HIS B 1 130 ? 17.25 -0.188 -27.984 1 94.5 130 HIS B O 1
ATOM 3784 N N . ASP B 1 131 ? 16.453 1.395 -29.328 1 93.25 131 ASP B N 1
ATOM 3785 C CA . ASP B 1 131 ? 17.172 2.49 -28.688 1 93.25 131 ASP B CA 1
ATOM 3786 C C . ASP B 1 131 ? 16.719 2.676 -27.234 1 93.25 131 ASP B C 1
ATOM 3788 O O . ASP B 1 131 ? 17.516 3.02 -26.375 1 93.25 131 ASP B O 1
ATOM 3792 N N . LYS B 1 132 ? 15.508 2.418 -27.062 1 91.94 132 LYS B N 1
ATOM 3793 C CA . LYS B 1 132 ? 14.953 2.604 -25.719 1 91.94 132 LYS B CA 1
ATOM 3794 C C . LYS B 1 132 ? 15.609 1.651 -24.719 1 91.94 132 LYS B C 1
ATOM 3796 O O . LYS B 1 132 ? 15.805 2.008 -23.562 1 91.94 132 LYS B O 1
ATOM 3801 N N . PHE B 1 133 ? 15.906 0.464 -25.203 1 94.88 133 PHE B N 1
ATOM 3802 C CA . PHE B 1 133 ? 16.562 -0.499 -24.312 1 94.88 133 PHE B CA 1
ATOM 3803 C C . PHE B 1 133 ? 18 -0.109 -24.047 1 94.88 133 PHE B C 1
ATOM 3805 O O . PHE B 1 133 ? 18.5 -0.259 -22.938 1 94.88 133 PHE B O 1
ATOM 3812 N N . THR B 1 134 ? 18.656 0.418 -25.031 1 94.12 134 THR B N 1
ATOM 3813 C CA . THR B 1 134 ? 20.016 0.917 -24.891 1 94.12 134 THR B CA 1
ATOM 3814 C C . THR B 1 134 ? 20.047 2.092 -23.906 1 94.12 134 THR B C 1
ATOM 3816 O O . THR B 1 134 ? 20.938 2.166 -23.047 1 94.12 134 THR B O 1
ATOM 3819 N N . GLN B 1 135 ? 19.109 2.936 -24.062 1 94.31 135 GLN B N 1
ATOM 3820 C CA . GLN B 1 135 ? 19.016 4.07 -23.156 1 94.31 135 GLN B CA 1
ATOM 3821 C C . GLN B 1 135 ? 18.734 3.609 -21.719 1 94.31 135 GLN B C 1
ATOM 3823 O O . GLN B 1 135 ? 19.266 4.176 -20.766 1 94.31 135 GLN B O 1
ATOM 3828 N N . PHE B 1 136 ? 17.922 2.631 -21.688 1 94.69 136 PHE B N 1
ATOM 3829 C CA . PHE B 1 136 ? 17.609 2.018 -20.406 1 94.69 136 PHE B CA 1
ATOM 3830 C C . PHE B 1 136 ? 18.891 1.512 -19.719 1 94.69 136 PHE B C 1
ATOM 3832 O O . PHE B 1 136 ? 19.141 1.816 -18.562 1 94.69 136 PHE B O 1
ATOM 3839 N N . LYS B 1 137 ? 19.719 0.828 -20.438 1 94.44 137 LYS B N 1
ATOM 3840 C CA . LYS B 1 137 ? 20.969 0.294 -19.906 1 94.44 137 LYS B CA 1
ATOM 3841 C C . LYS B 1 137 ? 21.922 1.419 -19.516 1 94.44 137 LYS B C 1
ATOM 3843 O O . LYS B 1 137 ? 22.516 1.39 -18.438 1 94.44 137 LYS B O 1
ATOM 3848 N N . GLN B 1 138 ? 21.938 2.43 -20.281 1 94.69 138 GLN B N 1
ATOM 3849 C CA . GLN B 1 138 ? 22.844 3.553 -20.047 1 94.69 138 GLN B CA 1
ATOM 3850 C C . GLN B 1 138 ? 22.422 4.336 -18.812 1 94.69 138 GLN B C 1
ATOM 3852 O O . GLN B 1 138 ? 23.281 4.77 -18.031 1 94.69 138 GLN B O 1
ATOM 3857 N N . SER B 1 139 ? 21.156 4.496 -18.672 1 95.38 139 SER B N 1
ATOM 3858 C CA . SER B 1 139 ? 20.656 5.23 -17.516 1 95.38 139 SER B CA 1
ATOM 3859 C C . SER B 1 139 ? 21.047 4.543 -16.219 1 95.38 139 SER B C 1
ATOM 3861 O O . SER B 1 139 ? 21.391 5.211 -15.234 1 95.38 139 SER B O 1
ATOM 3863 N N . TRP B 1 140 ? 20.984 3.23 -16.234 1 95.5 140 TRP B N 1
ATOM 3864 C CA . TRP B 1 140 ? 21.359 2.48 -15.047 1 95.5 140 TRP B CA 1
ATOM 3865 C C . TRP B 1 140 ? 22.859 2.561 -14.805 1 95.5 140 TRP B C 1
ATOM 3867 O O . TRP B 1 140 ? 23.297 2.705 -13.656 1 95.5 140 TRP B O 1
ATOM 3877 N N . GLU B 1 141 ? 23.656 2.48 -15.875 1 95 141 GLU B N 1
ATOM 3878 C CA . GLU B 1 141 ? 25.109 2.58 -15.742 1 95 141 GLU B CA 1
ATOM 3879 C C . GLU B 1 141 ? 25.516 3.92 -15.141 1 95 141 GLU B C 1
ATOM 3881 O O . GLU B 1 141 ? 26.328 3.969 -14.219 1 95 141 GLU B O 1
ATOM 3886 N N . ILE B 1 142 ? 24.875 4.934 -15.586 1 95.38 142 ILE B N 1
ATOM 3887 C CA . ILE B 1 142 ? 25.188 6.277 -15.102 1 95.38 142 ILE B CA 1
ATOM 3888 C C . ILE B 1 142 ? 24.766 6.406 -13.641 1 95.38 142 ILE B C 1
ATOM 3890 O O . ILE B 1 142 ? 25.516 6.93 -12.82 1 95.38 142 ILE B O 1
ATOM 3894 N N . TRP B 1 143 ? 23.578 5.949 -13.367 1 96 143 TRP B N 1
ATOM 3895 C CA . TRP B 1 143 ? 23.078 6.07 -12 1 96 143 TRP B CA 1
ATOM 3896 C C . TRP B 1 143 ? 23.953 5.285 -11.031 1 96 143 TRP B C 1
ATOM 3898 O O . TRP B 1 143 ? 24.25 5.75 -9.922 1 96 143 TRP B O 1
ATOM 3908 N N . LEU B 1 144 ? 24.391 4.062 -11.438 1 95.5 144 LEU B N 1
ATOM 3909 C CA . LEU B 1 144 ? 25.203 3.209 -10.57 1 95.5 144 LEU B CA 1
ATOM 3910 C C . LEU B 1 144 ? 26.562 3.828 -10.32 1 95.5 144 LEU B C 1
ATOM 3912 O O . LEU B 1 144 ? 27.172 3.592 -9.273 1 95.5 144 LEU B O 1
ATOM 3916 N N . GLU B 1 145 ? 27.016 4.668 -11.188 1 95.5 145 GLU B N 1
ATOM 3917 C CA . GLU B 1 145 ? 28.281 5.387 -11.016 1 95.5 145 GLU B CA 1
ATOM 3918 C C . GLU B 1 145 ? 28.109 6.57 -10.07 1 95.5 145 GLU B C 1
ATOM 3920 O O . GLU B 1 145 ? 29.047 6.926 -9.336 1 95.5 145 GLU B O 1
ATOM 3925 N N . HIS B 1 146 ? 26.922 7.133 -10.164 1 95.56 146 HIS B N 1
ATOM 3926 C CA . HIS B 1 146 ? 26.625 8.289 -9.336 1 95.56 146 HIS B CA 1
ATOM 3927 C C . HIS B 1 146 ? 25.25 8.164 -8.68 1 95.56 146 HIS B C 1
ATOM 3929 O O . HIS B 1 146 ? 24.344 8.945 -8.969 1 95.56 146 HIS B O 1
ATOM 3935 N N . PRO B 1 147 ? 25.188 7.289 -7.703 1 95.5 147 PRO B N 1
ATOM 3936 C CA . PRO B 1 147 ? 23.875 7.082 -7.09 1 95.5 147 PRO B CA 1
ATOM 3937 C C . PRO B 1 147 ? 23.375 8.312 -6.336 1 95.5 147 PRO B C 1
ATOM 3939 O O . PRO B 1 147 ? 24.188 9.062 -5.77 1 95.5 147 PRO B O 1
ATOM 3942 N N . HIS B 1 148 ? 22.156 8.57 -6.461 1 95 148 HIS B N 1
ATOM 3943 C CA . HIS B 1 148 ? 21.5 9.648 -5.73 1 95 148 HIS B CA 1
ATOM 3944 C C . HIS B 1 148 ? 20.531 9.094 -4.688 1 95 148 HIS B C 1
ATOM 3946 O O . HIS B 1 148 ? 19.672 8.266 -5.004 1 95 148 HIS B O 1
ATOM 3952 N N . PHE B 1 149 ? 20.672 9.609 -3.455 1 93.38 149 PHE B N 1
ATOM 3953 C CA . PHE B 1 149 ? 19.891 9.07 -2.35 1 93.38 149 PHE B CA 1
ATOM 3954 C C . PHE B 1 149 ? 18.906 10.109 -1.827 1 93.38 149 PHE B C 1
ATOM 3956 O O . PHE B 1 149 ? 19.109 11.312 -1.999 1 93.38 149 PHE B O 1
ATOM 3963 N N . THR B 1 150 ? 17.797 9.617 -1.323 1 92.38 150 THR B N 1
ATOM 3964 C CA . THR B 1 150 ? 16.922 10.453 -0.512 1 92.38 150 THR B CA 1
ATOM 3965 C C . THR B 1 150 ? 17.422 10.523 0.928 1 92.38 150 THR B C 1
ATOM 3967 O O . THR B 1 150 ? 18.438 9.922 1.264 1 92.38 150 THR B O 1
ATOM 3970 N N . SER B 1 151 ? 16.703 11.242 1.752 1 88.5 151 SER B N 1
ATOM 3971 C CA . SER B 1 151 ? 17.062 11.336 3.162 1 88.5 151 SER B CA 1
ATOM 3972 C C . SER B 1 151 ? 16.969 9.984 3.854 1 88.5 151 SER B C 1
ATOM 3974 O O . SER B 1 151 ? 17.703 9.711 4.809 1 88.5 151 SER B O 1
ATOM 3976 N N . LEU B 1 152 ? 16.156 9.102 3.287 1 90.56 152 LEU B N 1
ATOM 3977 C CA . LEU B 1 152 ? 15.961 7.793 3.898 1 90.56 152 LEU B CA 1
ATOM 3978 C C . LEU B 1 152 ? 17.125 6.863 3.584 1 90.56 152 LEU B C 1
ATOM 3980 O O . LEU B 1 152 ? 17.312 5.844 4.254 1 90.56 152 LEU B O 1
ATOM 3984 N N . GLY B 1 153 ? 17.828 7.219 2.533 1 90.56 153 GLY B N 1
ATOM 3985 C CA . GLY B 1 153 ? 18.938 6.375 2.102 1 90.56 153 GLY B CA 1
ATOM 3986 C C . GLY B 1 153 ? 19.984 6.176 3.178 1 90.56 153 GLY B C 1
ATOM 3987 O O . GLY B 1 153 ? 20.688 5.16 3.189 1 90.56 153 GLY B O 1
ATOM 3988 N N . GLY B 1 154 ? 20.062 7.105 4.121 1 86.94 154 GLY B N 1
ATOM 3989 C CA . GLY B 1 154 ? 21.078 7.051 5.16 1 86.94 154 GLY B CA 1
ATOM 3990 C C . GLY B 1 154 ? 20.672 6.223 6.359 1 86.94 154 GLY B C 1
ATOM 3991 O O . GLY B 1 154 ? 21.484 5.957 7.246 1 86.94 154 GLY B O 1
ATOM 3992 N N . LEU B 1 155 ? 19.484 5.727 6.41 1 87.31 155 LEU B N 1
ATOM 3993 C CA . LEU B 1 155 ? 19 4.93 7.531 1 87.31 155 LEU B CA 1
ATOM 3994 C C . LEU B 1 155 ? 19.594 3.529 7.508 1 87.31 155 LEU B C 1
ATOM 3996 O O . LEU B 1 155 ? 20 3.039 6.453 1 87.31 155 LEU B O 1
ATOM 4000 N N . ALA B 1 156 ? 19.641 2.969 8.711 1 86.56 156 ALA B N 1
ATOM 4001 C CA . ALA B 1 156 ? 20.031 1.563 8.781 1 86.56 156 ALA B CA 1
ATOM 4002 C C . ALA B 1 156 ? 18.969 0.664 8.156 1 86.56 156 ALA B C 1
ATOM 4004 O O . ALA B 1 156 ? 17.781 0.79 8.469 1 86.56 156 ALA B O 1
ATOM 4005 N N . ILE B 1 157 ? 19.406 -0.212 7.34 1 87.38 157 ILE B N 1
ATOM 4006 C CA . ILE B 1 157 ? 18.469 -1.059 6.609 1 87.38 157 ILE B CA 1
ATOM 4007 C C . ILE B 1 157 ? 17.641 -1.886 7.59 1 87.38 157 ILE B C 1
ATOM 4009 O O . ILE B 1 157 ? 16.438 -2.104 7.379 1 87.38 157 ILE B O 1
ATOM 4013 N N . ALA B 1 158 ? 18.156 -2.373 8.68 1 85.56 158 ALA B N 1
ATOM 4014 C CA . ALA B 1 158 ? 17.469 -3.217 9.656 1 85.56 158 ALA B CA 1
ATOM 4015 C C . ALA B 1 158 ? 16.281 -2.484 10.273 1 85.56 158 ALA B C 1
ATOM 4017 O O . ALA B 1 158 ? 15.273 -3.104 10.609 1 85.56 158 ALA B O 1
ATOM 4018 N N . ASP B 1 159 ? 16.422 -1.131 10.352 1 87 159 ASP B N 1
ATOM 4019 C CA . ASP B 1 159 ? 15.398 -0.332 11.008 1 87 159 ASP B CA 1
ATOM 4020 C C . ASP B 1 159 ? 14.211 -0.09 10.078 1 87 159 ASP B C 1
ATOM 4022 O O . ASP B 1 159 ? 13.117 0.252 10.531 1 87 159 ASP B O 1
ATOM 4026 N N . VAL B 1 160 ? 14.453 -0.291 8.82 1 90.62 160 VAL B N 1
ATOM 4027 C CA . VAL B 1 160 ? 13.398 0.051 7.867 1 90.62 160 VAL B CA 1
ATOM 4028 C C . VAL B 1 160 ? 12.758 -1.224 7.32 1 90.62 160 VAL B C 1
ATOM 4030 O O . VAL B 1 160 ? 11.672 -1.184 6.75 1 90.62 160 VAL B O 1
ATOM 4033 N N . LEU B 1 161 ? 13.375 -2.377 7.52 1 92.62 161 LEU B N 1
ATOM 4034 C CA . LEU B 1 161 ? 12.992 -3.641 6.898 1 92.62 161 LEU B CA 1
ATOM 4035 C C . LEU B 1 161 ? 11.562 -4.012 7.262 1 92.62 161 LEU B C 1
ATOM 4037 O O . LEU B 1 161 ? 10.773 -4.402 6.395 1 92.62 161 LEU B O 1
ATOM 4041 N N . PRO B 1 162 ? 11.164 -3.848 8.578 1 94.62 162 PRO B N 1
ATOM 4042 C CA . PRO B 1 162 ? 9.789 -4.215 8.914 1 94.62 162 PRO B CA 1
ATOM 4043 C C . PRO B 1 162 ? 8.758 -3.428 8.109 1 94.62 162 PRO B C 1
ATOM 4045 O O . PRO B 1 162 ? 7.785 -4.004 7.617 1 94.62 162 PRO B O 1
ATOM 4048 N N . ASP B 1 163 ? 9.062 -2.189 7.914 1 95.12 163 ASP B N 1
ATOM 4049 C CA . ASP B 1 163 ? 8.109 -1.317 7.238 1 95.12 163 ASP B CA 1
ATOM 4050 C C . ASP B 1 163 ? 8.117 -1.555 5.73 1 95.12 163 ASP B C 1
ATOM 4052 O O . ASP B 1 163 ? 7.18 -1.157 5.031 1 95.12 163 ASP B O 1
ATOM 4056 N N . LEU B 1 164 ? 9.125 -2.188 5.219 1 93.81 164 LEU B N 1
ATOM 4057 C CA . LEU B 1 164 ? 9.195 -2.537 3.805 1 93.81 164 LEU B CA 1
ATOM 4058 C C . LEU B 1 164 ? 8.477 -3.857 3.535 1 93.81 164 LEU B C 1
ATOM 4060 O O . LEU B 1 164 ? 7.879 -4.039 2.471 1 93.81 164 LEU B O 1
ATOM 4064 N N . LEU B 1 165 ? 8.484 -4.754 4.484 1 96.25 165 LEU B N 1
ATOM 4065 C CA . LEU B 1 165 ? 8.023 -6.121 4.25 1 96.25 165 LEU B CA 1
ATOM 4066 C C . LEU B 1 165 ? 6.582 -6.297 4.711 1 96.25 165 LEU B C 1
ATOM 4068 O O . LEU B 1 165 ? 5.812 -7.031 4.086 1 96.25 165 LEU B O 1
ATOM 4072 N N . LEU B 1 166 ? 6.168 -5.605 5.781 1 96.75 166 LEU B N 1
ATOM 4073 C CA . LEU B 1 166 ? 4.871 -5.832 6.406 1 96.75 166 LEU B CA 1
ATOM 4074 C C . LEU B 1 166 ? 3.738 -5.5 5.438 1 96.75 166 LEU B C 1
ATOM 4076 O O . LEU B 1 166 ? 2.762 -6.246 5.34 1 96.75 166 LEU B O 1
ATOM 4080 N N . PRO B 1 167 ? 3.859 -4.406 4.695 1 95.94 167 PRO B N 1
ATOM 4081 C CA . PRO B 1 167 ? 2.762 -4.098 3.775 1 95.94 167 PRO B CA 1
ATOM 4082 C C . PRO B 1 167 ? 2.543 -5.191 2.73 1 95.94 167 PRO B C 1
ATOM 4084 O O . PRO B 1 167 ? 1.399 -5.543 2.432 1 95.94 167 PRO B O 1
ATOM 4087 N N . GLN B 1 168 ? 3.615 -5.688 2.207 1 95.56 168 GLN B N 1
ATOM 4088 C CA . GLN B 1 168 ? 3.496 -6.75 1.213 1 95.56 168 GLN B CA 1
ATOM 4089 C C . GLN B 1 168 ? 2.908 -8.016 1.83 1 95.56 168 GLN B C 1
ATOM 4091 O O . GLN B 1 168 ? 2.07 -8.68 1.217 1 95.56 168 GLN B O 1
ATOM 4096 N N . LEU B 1 169 ? 3.338 -8.383 3.004 1 96.75 169 LEU B N 1
ATOM 4097 C CA . LEU B 1 169 ? 2.801 -9.547 3.697 1 96.75 169 LEU B CA 1
ATOM 4098 C C . LEU B 1 169 ? 1.307 -9.391 3.953 1 96.75 169 LEU B C 1
ATOM 4100 O O . LEU B 1 169 ? 0.541 -10.344 3.805 1 96.75 169 LEU B O 1
ATOM 4104 N N . SER B 1 170 ? 0.961 -8.203 4.34 1 96.38 170 SER B N 1
ATOM 4105 C CA . SER B 1 170 ? -0.45 -7.918 4.586 1 96.38 170 SER B CA 1
ATOM 4106 C C . SER B 1 170 ? -1.286 -8.156 3.334 1 96.38 170 SER B C 1
ATOM 4108 O O . SER B 1 170 ? -2.352 -8.773 3.398 1 96.38 170 SER B O 1
ATOM 4110 N N . GLN B 1 171 ? -0.804 -7.66 2.211 1 95.31 171 GLN B N 1
ATOM 4111 C CA . GLN B 1 171 ? -1.502 -7.867 0.948 1 95.31 171 GLN B CA 1
ATOM 4112 C C . GLN B 1 171 ? -1.608 -9.352 0.617 1 95.31 171 GLN B C 1
ATOM 4114 O O . GLN B 1 171 ? -2.658 -9.82 0.171 1 95.31 171 GLN B O 1
ATOM 4119 N N . PHE B 1 172 ? -0.535 -10.07 0.878 1 97.94 172 PHE B N 1
ATOM 4120 C CA . PHE B 1 172 ? -0.497 -11.508 0.635 1 97.94 172 PHE B CA 1
ATOM 4121 C C . PHE B 1 172 ? -1.526 -12.227 1.496 1 97.94 172 PHE B C 1
ATOM 4123 O O . PHE B 1 172 ? -2.268 -13.078 1.004 1 97.94 172 PHE B O 1
ATOM 4130 N N . PHE B 1 173 ? -1.658 -11.82 2.746 1 96.69 173 PHE B N 1
ATOM 4131 C CA . PHE B 1 173 ? -2.531 -12.5 3.697 1 96.69 173 PHE B CA 1
ATOM 4132 C C . PHE B 1 173 ? -3.994 -12.188 3.404 1 96.69 173 PHE B C 1
ATOM 4134 O O . PHE B 1 173 ? -4.863 -13.055 3.57 1 96.69 173 PHE B O 1
ATOM 4141 N N . LEU B 1 174 ? -4.27 -11 2.926 1 94.62 174 LEU B N 1
ATOM 4142 C CA . LEU B 1 174 ? -5.652 -10.57 2.75 1 94.62 174 LEU B CA 1
ATOM 4143 C C . LEU B 1 174 ? -6.152 -10.914 1.35 1 94.62 174 LEU B C 1
ATOM 4145 O O . LEU B 1 174 ? -7.27 -10.539 0.977 1 94.62 174 LEU B O 1
ATOM 4149 N N . HIS B 1 175 ? -5.367 -11.547 0.543 1 96.75 175 HIS B N 1
ATOM 4150 C CA . HIS B 1 175 ? -5.812 -11.906 -0.799 1 96.75 175 HIS B CA 1
ATOM 4151 C C . HIS B 1 175 ? -6.98 -12.883 -0.75 1 96.75 175 HIS B C 1
ATOM 4153 O O . HIS B 1 175 ? -6.902 -13.914 -0.073 1 96.75 175 HIS B O 1
ATOM 4159 N N . PRO B 1 176 ? -8.008 -12.633 -1.495 1 95.25 176 PRO B N 1
ATOM 4160 C CA . PRO B 1 176 ? -9.211 -13.461 -1.401 1 95.25 176 PRO B CA 1
ATOM 4161 C C . PRO B 1 176 ? -8.984 -14.883 -1.916 1 95.25 176 PRO B C 1
ATOM 4163 O O . PRO B 1 176 ? -9.742 -15.797 -1.573 1 95.25 176 PRO B O 1
ATOM 4166 N N . GLY B 1 177 ? -7.938 -15.055 -2.721 1 97 177 GLY B N 1
ATOM 4167 C CA . GLY B 1 177 ? -7.641 -16.375 -3.25 1 97 177 GLY B CA 1
ATOM 4168 C C . GLY B 1 177 ? -7.406 -17.406 -2.168 1 97 177 GLY B C 1
ATOM 4169 O O . GLY B 1 177 ? -7.602 -18.609 -2.395 1 97 177 GLY B O 1
ATOM 4170 N N . TRP B 1 178 ? -6.98 -16.984 -0.997 1 96.75 178 TRP B N 1
ATOM 4171 C CA . TRP B 1 178 ? -6.719 -17.906 0.109 1 96.75 178 TRP B CA 1
ATOM 4172 C C . TRP B 1 178 ? -8.008 -18.578 0.574 1 96.75 178 TRP B C 1
ATOM 4174 O O . TRP B 1 178 ? -7.969 -19.625 1.232 1 96.75 178 TRP B O 1
ATOM 4184 N N . LEU B 1 179 ? -9.102 -17.984 0.23 1 94.62 179 LEU B N 1
ATOM 4185 C CA . LEU B 1 179 ? -10.359 -18.453 0.815 1 94.62 179 LEU B CA 1
ATOM 4186 C C . LEU B 1 179 ? -11.109 -19.344 -0.161 1 94.62 179 LEU B C 1
ATOM 4188 O O . LEU B 1 179 ? -12.203 -19.828 0.152 1 94.62 179 LEU B O 1
ATOM 4192 N N . VAL B 1 180 ? -10.531 -19.562 -1.321 1 96.12 180 VAL B N 1
ATOM 4193 C CA . VAL B 1 180 ? -11.148 -20.469 -2.295 1 96.12 180 VAL B CA 1
ATOM 4194 C C . VAL B 1 180 ? -11.281 -21.859 -1.696 1 96.12 180 VAL B C 1
ATOM 4196 O O . VAL B 1 180 ? -10.312 -22.422 -1.173 1 96.12 180 VAL B O 1
ATOM 4199 N N . GLY B 1 181 ? -12.445 -22.438 -1.787 1 95.19 181 GLY B N 1
ATOM 4200 C CA . GLY B 1 181 ? -12.68 -23.781 -1.28 1 95.19 181 GLY B CA 1
ATOM 4201 C C . GLY B 1 181 ? -12.633 -23.859 0.234 1 95.19 181 GLY B C 1
ATOM 4202 O O . GLY B 1 181 ? -12.203 -24.875 0.793 1 95.19 181 GLY B O 1
ATOM 4203 N N . THR B 1 182 ? -12.906 -22.734 0.914 1 93.56 182 THR B N 1
ATOM 4204 C CA . THR B 1 182 ? -12.945 -22.703 2.371 1 93.56 182 THR B CA 1
ATOM 4205 C C . THR B 1 182 ? -14.328 -22.297 2.869 1 93.56 182 THR B C 1
ATOM 4207 O O . THR B 1 182 ? -15.148 -21.781 2.098 1 93.56 182 THR B O 1
ATOM 4210 N N . GLU B 1 183 ? -14.578 -22.641 4.07 1 88.19 183 GLU B N 1
ATOM 4211 C CA . GLU B 1 183 ? -15.82 -22.25 4.738 1 88.19 183 GLU B CA 1
ATOM 4212 C C . GLU B 1 183 ? -15.562 -21.844 6.188 1 88.19 183 GLU B C 1
ATOM 4214 O O . GLU B 1 183 ? -14.531 -22.203 6.762 1 88.19 183 GLU B O 1
ATOM 4219 N N . ILE B 1 184 ? -16.453 -21 6.699 1 81.75 184 ILE B N 1
ATOM 4220 C CA . ILE B 1 184 ? -16.391 -20.656 8.117 1 81.75 184 ILE B CA 1
ATOM 4221 C C . ILE B 1 184 ? -16.828 -21.844 8.961 1 81.75 184 ILE B C 1
ATOM 4223 O O . ILE B 1 184 ? -17.859 -22.453 8.695 1 81.75 184 ILE B O 1
ATOM 4227 N N . ASP B 1 185 ? -15.953 -22.172 9.906 1 76.12 185 ASP B N 1
ATOM 4228 C CA . ASP B 1 185 ? -16.297 -23.266 10.812 1 76.12 185 ASP B CA 1
ATOM 4229 C C . ASP B 1 185 ? -17.531 -22.938 11.648 1 76.12 185 ASP B C 1
ATOM 4231 O O . ASP B 1 185 ? -17.516 -21.984 12.422 1 76.12 185 ASP B O 1
ATOM 4235 N N . PRO B 1 186 ? -18.5 -23.688 11.32 1 63.88 186 PRO B N 1
ATOM 4236 C CA . PRO B 1 186 ? -19.75 -23.406 12.023 1 63.88 186 PRO B CA 1
ATOM 4237 C C . PRO B 1 186 ? -19.609 -23.531 13.539 1 63.88 186 PRO B C 1
ATOM 4239 O O . PRO B 1 186 ? -20.422 -22.969 14.289 1 63.88 186 PRO B O 1
ATOM 4242 N N . ASP B 1 187 ? -18.656 -24.328 13.93 1 63.75 187 ASP B N 1
ATOM 4243 C CA . ASP B 1 187 ? -18.5 -24.594 15.352 1 63.75 187 ASP B CA 1
ATOM 4244 C C . ASP B 1 187 ? -17.797 -23.438 16.062 1 63.75 187 ASP B C 1
ATOM 4246 O O . ASP B 1 187 ? -17.641 -23.453 17.281 1 63.75 187 ASP B O 1
ATOM 4250 N N . THR B 1 188 ? -17.359 -22.609 15.266 1 61.53 188 THR B N 1
ATOM 4251 C CA . THR B 1 188 ? -16.656 -21.484 15.891 1 61.53 188 THR B CA 1
ATOM 4252 C C . THR B 1 188 ? -17.641 -20.391 16.266 1 61.53 188 THR B C 1
ATOM 4254 O O . THR B 1 188 ? -18.719 -20.266 15.672 1 61.53 188 THR B O 1
ATOM 4257 N N . ASN B 1 189 ? -17.453 -19.969 17.484 1 57.75 189 ASN B N 1
ATOM 4258 C CA . ASN B 1 189 ? -18.297 -18.875 17.953 1 57.75 189 ASN B CA 1
ATOM 4259 C C . ASN B 1 189 ? -18.016 -17.594 17.188 1 57.75 189 ASN B C 1
ATOM 4261 O O . ASN B 1 189 ? -17.047 -17.516 16.438 1 57.75 189 ASN B O 1
ATOM 4265 N N . SER B 1 190 ? -19.031 -16.797 17.234 1 53.22 190 SER B N 1
ATOM 4266 C CA . SER B 1 190 ? -19.078 -15.547 16.484 1 53.22 190 SER B CA 1
ATOM 4267 C C . SER B 1 190 ? -17.766 -14.773 16.625 1 53.22 190 SER B C 1
ATOM 4269 O O . SER B 1 190 ? -17.375 -14.039 15.719 1 53.22 190 SER B O 1
ATOM 4271 N N . SER B 1 191 ? -17.078 -15.102 17.75 1 55.78 191 SER B N 1
ATOM 4272 C CA . SER B 1 191 ? -15.883 -14.312 18.031 1 55.78 191 SER B CA 1
ATOM 4273 C C . SER B 1 191 ? -14.656 -14.883 17.344 1 55.78 191 SER B C 1
ATOM 4275 O O . SER B 1 191 ? -13.664 -14.172 17.141 1 55.78 191 SER B O 1
ATOM 4277 N N . ASN B 1 192 ? -14.898 -16.203 17 1 62.62 192 ASN B N 1
ATOM 4278 C CA . ASN B 1 192 ? -13.781 -16.875 16.359 1 62.62 192 ASN B CA 1
ATOM 4279 C C . ASN B 1 192 ? -14.195 -17.531 15.039 1 62.62 192 ASN B C 1
ATOM 4281 O O . ASN B 1 192 ? -14.5 -18.719 15.008 1 62.62 192 ASN B O 1
ATOM 4285 N N . ARG B 1 193 ? -14.438 -16.781 14.094 1 69.44 193 ARG B N 1
ATOM 4286 C CA . ARG B 1 193 ? -14.852 -17.281 12.789 1 69.44 193 ARG B CA 1
ATOM 4287 C C . ARG B 1 193 ? -13.664 -17.859 12.023 1 69.44 193 ARG B C 1
ATOM 4289 O O . ARG B 1 193 ? -13.211 -17.266 11.039 1 69.44 193 ARG B O 1
ATOM 4296 N N . GLN B 1 194 ? -13.281 -19 12.555 1 76 194 GLN B N 1
ATOM 4297 C CA . GLN B 1 194 ? -12.133 -19.641 11.922 1 76 194 GLN B CA 1
ATOM 4298 C C . GLN B 1 194 ? -12.531 -20.297 10.609 1 76 194 GLN B C 1
ATOM 4300 O O . GLN B 1 194 ? -13.609 -20.891 10.508 1 76 194 GLN B O 1
ATOM 4305 N N . ARG B 1 195 ? -11.773 -20.094 9.617 1 84.81 195 ARG B N 1
ATOM 4306 C CA . ARG B 1 195 ? -11.984 -20.719 8.312 1 84.81 195 ARG B CA 1
ATOM 4307 C C . ARG B 1 195 ? -11.219 -22.031 8.195 1 84.81 195 ARG B C 1
ATOM 4309 O O . ARG B 1 195 ? -10.117 -22.156 8.742 1 84.81 195 ARG B O 1
ATOM 4316 N N . ARG B 1 196 ? -11.867 -22.969 7.531 1 87.25 196 ARG B N 1
ATOM 4317 C CA . ARG B 1 196 ? -11.211 -24.25 7.25 1 87.25 196 ARG B CA 1
ATOM 4318 C C . ARG B 1 196 ? -11.438 -24.672 5.801 1 87.25 196 ARG B C 1
ATOM 4320 O O . ARG B 1 196 ? -12.422 -24.266 5.176 1 87.25 196 ARG B O 1
ATOM 4327 N N . CYS B 1 197 ? -10.492 -25.484 5.266 1 91.56 197 CYS B N 1
ATOM 4328 C CA . CYS B 1 197 ? -10.641 -26.031 3.92 1 91.56 197 CYS B CA 1
ATOM 4329 C C . CYS B 1 197 ? -11.766 -27.047 3.873 1 91.56 197 CYS B C 1
ATOM 4331 O O . CYS B 1 197 ? -11.914 -27.859 4.789 1 91.56 197 CYS B O 1
ATOM 4333 N N . ILE B 1 198 ? -12.477 -26.969 2.814 1 89.69 198 ILE B N 1
ATOM 4334 C CA . ILE B 1 198 ? -13.609 -27.875 2.639 1 89.69 198 ILE B CA 1
ATOM 4335 C C . ILE B 1 198 ? -13.133 -29.172 1.973 1 89.69 198 ILE B C 1
ATOM 4337 O O . ILE B 1 198 ? -12.273 -29.141 1.088 1 89.69 198 ILE B O 1
ATOM 4341 N N . ASP B 1 199 ? -13.695 -30.25 2.463 1 90.69 199 ASP B N 1
ATOM 4342 C CA . ASP B 1 199 ? -13.477 -31.516 1.779 1 90.69 199 ASP B CA 1
ATOM 4343 C C . ASP B 1 199 ? -14.367 -31.641 0.544 1 90.69 199 ASP B C 1
ATOM 4345 O O . ASP B 1 199 ? -15.594 -31.734 0.662 1 90.69 199 ASP B O 1
ATOM 4349 N N . LEU B 1 200 ? -13.789 -31.625 -0.558 1 93.5 200 LEU B N 1
ATOM 4350 C CA . LEU B 1 200 ? -14.539 -31.641 -1.807 1 93.5 200 LEU B CA 1
ATOM 4351 C C . LEU B 1 200 ? -14.25 -32.906 -2.602 1 93.5 200 LEU B C 1
ATOM 4353 O O . LEU B 1 200 ? -13.156 -33.469 -2.521 1 93.5 200 LEU B O 1
ATOM 4357 N N . SER B 1 201 ? -15.266 -33.312 -3.352 1 94.56 201 SER B N 1
ATOM 4358 C CA . SER B 1 201 ? -15.07 -34.406 -4.305 1 94.56 201 SER B CA 1
ATOM 4359 C C . SER B 1 201 ? -14.227 -33.938 -5.488 1 94.56 201 SER B C 1
ATOM 4361 O O . SER B 1 201 ? -14.109 -32.75 -5.762 1 94.56 201 SER B O 1
ATOM 4363 N N . PRO B 1 202 ? -13.648 -34.906 -6.145 1 93.69 202 PRO B N 1
ATOM 4364 C CA . PRO B 1 202 ? -12.836 -34.562 -7.316 1 93.69 202 PRO B CA 1
ATOM 4365 C C . PRO B 1 202 ? -13.609 -33.719 -8.344 1 93.69 202 PRO B C 1
ATOM 4367 O O . PRO B 1 202 ? -13.07 -32.75 -8.883 1 93.69 202 PRO B O 1
ATOM 4370 N N . THR B 1 203 ? -14.836 -34.062 -8.555 1 93.06 203 THR B N 1
ATOM 4371 C CA . THR B 1 203 ? -15.648 -33.344 -9.523 1 93.06 203 THR B CA 1
ATOM 4372 C C . THR B 1 203 ? -15.93 -31.938 -9.039 1 93.06 203 THR B C 1
ATOM 4374 O O . THR B 1 203 ? -15.922 -30.984 -9.836 1 93.06 203 THR B O 1
ATOM 4377 N N . ALA B 1 204 ? -16.156 -31.812 -7.789 1 94.75 204 ALA B N 1
ATOM 4378 C CA . ALA B 1 204 ? -16.422 -30.5 -7.207 1 94.75 204 ALA B CA 1
ATOM 4379 C C . ALA B 1 204 ? -15.172 -29.625 -7.254 1 94.75 204 ALA B C 1
ATOM 4381 O O . ALA B 1 204 ? -15.266 -28.406 -7.469 1 94.75 204 ALA B O 1
ATOM 4382 N N . ILE B 1 205 ? -14.039 -30.25 -7.059 1 95.12 205 ILE B N 1
ATOM 4383 C CA . ILE B 1 205 ? -12.773 -29.531 -7.117 1 95.12 205 ILE B CA 1
ATOM 4384 C C . ILE B 1 205 ? -12.562 -28.969 -8.523 1 95.12 205 ILE B C 1
ATOM 4386 O O . ILE B 1 205 ? -12.195 -27.812 -8.688 1 95.12 205 ILE B O 1
ATOM 4390 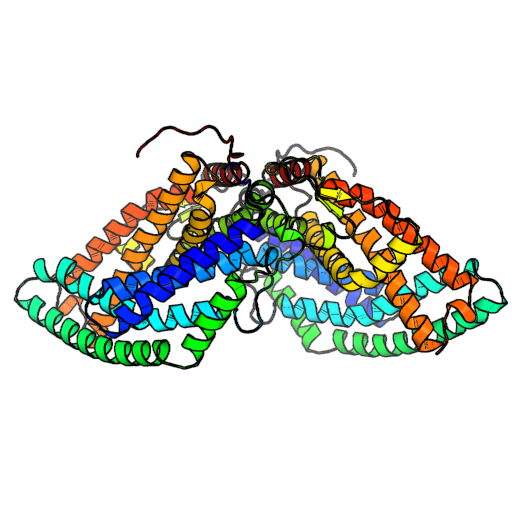N N . GLU B 1 206 ? -12.836 -29.766 -9.453 1 91.56 206 GLU B N 1
ATOM 4391 C CA . GLU B 1 206 ? -12.672 -29.344 -10.836 1 91.56 206 GLU B CA 1
ATOM 4392 C C . GLU B 1 206 ? -13.578 -28.156 -11.156 1 91.56 206 GLU B C 1
ATOM 4394 O O . GLU B 1 206 ? -13.133 -27.172 -11.773 1 91.56 206 GLU B O 1
ATOM 4399 N N . THR B 1 207 ? -14.82 -28.281 -10.789 1 93.81 207 THR B N 1
ATOM 4400 C CA . THR B 1 207 ? -15.781 -27.203 -11.023 1 93.81 207 THR B CA 1
ATOM 4401 C C . THR B 1 207 ? -15.344 -25.922 -10.32 1 93.81 207 THR B C 1
ATOM 4403 O O . THR B 1 207 ? -15.414 -24.828 -10.891 1 93.81 207 THR B O 1
ATOM 4406 N N . LEU B 1 208 ? -14.891 -26.094 -9.117 1 95.31 208 LEU B N 1
ATOM 4407 C CA . LEU B 1 208 ? -14.422 -24.953 -8.328 1 95.31 208 LEU B CA 1
ATOM 4408 C C . LEU B 1 208 ? -13.211 -24.297 -8.984 1 95.31 208 LEU B C 1
ATOM 4410 O O . LEU B 1 208 ? -13.164 -23.078 -9.133 1 95.31 208 LEU B O 1
ATOM 4414 N N . LEU B 1 209 ? -12.258 -25.094 -9.391 1 94.5 209 LEU B N 1
ATOM 4415 C CA . LEU B 1 209 ? -11.031 -24.578 -10 1 94.5 209 LEU B CA 1
ATOM 4416 C C . LEU B 1 209 ? -11.328 -23.844 -11.297 1 94.5 209 LEU B C 1
ATOM 4418 O O . LEU B 1 209 ? -10.742 -22.797 -11.57 1 94.5 209 LEU B O 1
ATOM 4422 N N . ASP B 1 210 ? -12.219 -24.328 -12.062 1 92.25 210 ASP B N 1
ATOM 4423 C CA . ASP B 1 210 ? -12.609 -23.672 -13.312 1 92.25 210 ASP B CA 1
ATOM 4424 C C . ASP B 1 210 ? -13.242 -22.312 -13.039 1 92.25 210 ASP B C 1
ATOM 4426 O O . ASP B 1 210 ? -12.984 -21.344 -13.766 1 92.25 210 ASP B O 1
ATOM 4430 N N . GLY B 1 211 ? -14.016 -22.297 -12.031 1 93.62 211 GLY B N 1
ATOM 4431 C CA . GLY B 1 211 ? -14.719 -21.062 -11.695 1 93.62 211 GLY B CA 1
ATOM 4432 C C . GLY B 1 211 ? -13.828 -20.031 -11.016 1 93.62 211 GLY B C 1
ATOM 4433 O O . GLY B 1 211 ? -14.109 -18.844 -11.062 1 93.62 211 GLY B O 1
ATOM 4434 N N . GLU B 1 212 ? -12.742 -20.484 -10.398 1 95.19 212 GLU B N 1
ATOM 4435 C CA . GLU B 1 212 ? -11.906 -19.609 -9.586 1 95.19 212 GLU B CA 1
ATOM 4436 C C . GLU B 1 212 ? -10.531 -19.422 -10.211 1 95.19 212 GLU B C 1
ATOM 4438 O O . GLU B 1 212 ? -9.578 -19.047 -9.531 1 95.19 212 GLU B O 1
ATOM 4443 N N . GLU B 1 213 ? -10.414 -19.688 -11.461 1 94.5 213 GLU B N 1
ATOM 4444 C CA . GLU B 1 213 ? -9.133 -19.609 -12.148 1 94.5 213 GLU B CA 1
ATOM 4445 C C . GLU B 1 213 ? -8.516 -18.219 -12.023 1 94.5 213 GLU B C 1
ATOM 4447 O O . GLU B 1 213 ? -7.336 -18.078 -11.695 1 94.5 213 GLU B O 1
ATOM 4452 N N . SER B 1 214 ? -9.312 -17.219 -12.211 1 95.19 214 SER B N 1
ATOM 4453 C CA . SER B 1 214 ? -8.828 -15.836 -12.219 1 95.19 214 SER B CA 1
ATOM 4454 C C . SER B 1 214 ? -8.297 -15.43 -10.844 1 95.19 214 SER B C 1
ATOM 4456 O O . SER B 1 214 ? -7.223 -14.836 -10.734 1 95.19 214 SER B O 1
ATOM 4458 N N . ILE B 1 215 ? -9 -15.688 -9.797 1 96.12 215 ILE B N 1
ATOM 4459 C CA . ILE B 1 215 ? -8.609 -15.289 -8.453 1 96.12 215 ILE B CA 1
ATOM 4460 C C . ILE B 1 215 ? -7.379 -16.078 -8.008 1 96.12 215 ILE B C 1
ATOM 4462 O O . ILE B 1 215 ? -6.508 -15.539 -7.32 1 96.12 215 ILE B O 1
ATOM 4466 N N . LEU B 1 216 ? -7.301 -17.328 -8.398 1 97.12 216 LEU B N 1
ATOM 4467 C CA . LEU B 1 216 ? -6.133 -18.141 -8.055 1 97.12 216 LEU B CA 1
ATOM 4468 C C . LEU B 1 216 ? -4.902 -17.656 -8.82 1 97.12 216 LEU B C 1
ATOM 4470 O O . LEU B 1 216 ? -3.793 -17.656 -8.281 1 97.12 216 LEU B O 1
ATOM 4474 N N . HIS B 1 217 ? -5.141 -17.312 -9.992 1 95.44 217 HIS B N 1
ATOM 4475 C CA . HIS B 1 217 ? -4.055 -16.719 -10.766 1 95.44 217 HIS B CA 1
ATOM 4476 C C . HIS B 1 217 ? -3.547 -15.438 -10.117 1 95.44 217 HIS B C 1
ATOM 4478 O O . HIS B 1 217 ? -2.34 -15.188 -10.078 1 95.44 217 HIS B O 1
ATOM 4484 N N . ASP B 1 218 ? -4.453 -14.648 -9.672 1 97.06 218 ASP B N 1
ATOM 4485 C CA . ASP B 1 218 ? -4.098 -13.406 -9 1 97.06 218 ASP B CA 1
ATOM 4486 C C . ASP B 1 218 ? -3.338 -13.68 -7.699 1 97.06 218 ASP B C 1
ATOM 4488 O O . ASP B 1 218 ? -2.395 -12.969 -7.363 1 97.06 218 ASP B O 1
ATOM 4492 N N . LEU B 1 219 ? -3.736 -14.68 -6.988 1 97.94 219 LEU B N 1
ATOM 4493 C CA . LEU B 1 219 ? -3.014 -15.078 -5.785 1 97.94 219 LEU B CA 1
ATOM 4494 C C . LEU B 1 219 ? -1.593 -15.516 -6.129 1 97.94 219 LEU B C 1
ATOM 4496 O O . LEU B 1 219 ? -0.649 -15.195 -5.398 1 97.94 219 LEU B O 1
ATOM 4500 N N . ARG B 1 220 ? -1.455 -16.234 -7.176 1 96.94 220 ARG B N 1
ATOM 4501 C CA . ARG B 1 220 ? -0.126 -16.625 -7.637 1 96.94 220 ARG B CA 1
ATOM 4502 C C . ARG B 1 220 ? 0.75 -15.398 -7.875 1 96.94 220 ARG B C 1
ATOM 4504 O O . ARG B 1 220 ? 1.916 -15.375 -7.477 1 96.94 220 ARG B O 1
ATOM 4511 N N . LYS B 1 221 ? 0.233 -14.406 -8.508 1 94 221 LYS B N 1
ATOM 4512 C CA . LYS B 1 221 ? 0.979 -13.18 -8.758 1 94 221 LYS B CA 1
ATOM 4513 C C . LYS B 1 221 ? 1.402 -12.516 -7.449 1 94 221 LYS B C 1
ATOM 4515 O O . LYS B 1 221 ? 2.527 -12.023 -7.332 1 94 221 LYS B O 1
ATOM 4520 N N . GLU B 1 222 ? 0.472 -12.5 -6.535 1 97 222 GLU B N 1
ATOM 4521 C CA . GLU B 1 222 ? 0.774 -11.922 -5.23 1 97 222 GLU B CA 1
ATOM 4522 C C . GLU B 1 222 ? 1.855 -12.719 -4.508 1 97 222 GLU B C 1
ATOM 4524 O O . GLU B 1 222 ? 2.729 -12.148 -3.855 1 97 222 GLU B O 1
ATOM 4529 N N . ALA B 1 223 ? 1.772 -14.031 -4.59 1 97.81 223 ALA B N 1
ATOM 4530 C CA . ALA B 1 223 ? 2.791 -14.891 -3.998 1 97.81 223 ALA B CA 1
ATOM 4531 C C . ALA B 1 223 ? 4.164 -14.625 -4.609 1 97.81 223 ALA B C 1
ATOM 4533 O O . ALA B 1 223 ? 5.168 -14.562 -3.898 1 97.81 223 ALA B O 1
ATOM 4534 N N . LYS B 1 224 ? 4.137 -14.438 -5.855 1 93.44 224 LYS B N 1
ATOM 4535 C CA . LYS B 1 224 ? 5.379 -14.133 -6.559 1 93.44 224 LYS B CA 1
ATOM 4536 C C . LYS B 1 224 ? 5.961 -12.797 -6.086 1 93.44 224 LYS B C 1
ATOM 4538 O O . LYS B 1 224 ? 7.148 -12.711 -5.773 1 93.44 224 LYS B O 1
ATOM 4543 N N . ARG B 1 225 ? 5.176 -11.805 -6.059 1 93.25 225 ARG B N 1
ATOM 4544 C CA . ARG B 1 225 ? 5.609 -10.492 -5.586 1 93.25 225 ARG B CA 1
ATOM 4545 C C . ARG B 1 225 ? 6.16 -10.578 -4.168 1 93.25 225 ARG B C 1
ATOM 4547 O O . ARG B 1 225 ? 7.211 -10.008 -3.867 1 93.25 225 ARG B O 1
ATOM 4554 N N . THR B 1 226 ? 5.43 -11.289 -3.355 1 97.12 226 THR B N 1
ATOM 4555 C CA . THR B 1 226 ? 5.844 -11.461 -1.967 1 97.12 226 THR B CA 1
ATOM 4556 C C . THR B 1 226 ? 7.18 -12.195 -1.884 1 97.12 226 THR B C 1
ATOM 4558 O O . THR B 1 226 ? 8.078 -11.773 -1.157 1 97.12 226 THR B O 1
ATOM 4561 N N . ARG B 1 227 ? 7.316 -13.242 -2.67 1 96.69 227 ARG B N 1
ATOM 4562 C CA . ARG B 1 227 ? 8.555 -14.016 -2.688 1 96.69 227 ARG B CA 1
ATOM 4563 C C . ARG B 1 227 ? 9.742 -13.133 -3.051 1 96.69 227 ARG B C 1
ATOM 4565 O O . ARG B 1 227 ? 10.758 -13.133 -2.348 1 96.69 227 ARG B O 1
ATOM 4572 N N . TYR B 1 228 ? 9.562 -12.375 -4.062 1 91.88 228 TYR B N 1
ATOM 4573 C CA . TYR B 1 228 ? 10.688 -11.594 -4.57 1 91.88 228 TYR B CA 1
ATOM 4574 C C . TYR B 1 228 ? 11.086 -10.5 -3.582 1 91.88 228 TYR B C 1
ATOM 4576 O O . TYR B 1 228 ? 12.273 -10.234 -3.387 1 91.88 228 TYR B O 1
ATOM 4584 N N . GLN B 1 229 ? 10.133 -9.945 -3.057 1 93.38 229 GLN B N 1
ATOM 4585 C CA . GLN B 1 229 ? 10.445 -8.93 -2.055 1 93.38 229 GLN B CA 1
ATOM 4586 C C . GLN B 1 229 ? 11.156 -9.547 -0.851 1 93.38 229 GLN B C 1
ATOM 4588 O O . GLN B 1 229 ? 12.133 -9 -0.351 1 93.38 229 GLN B O 1
ATOM 4593 N N . MET B 1 230 ? 10.648 -10.664 -0.431 1 95.62 230 MET B N 1
ATOM 4594 C CA . MET B 1 230 ? 11.266 -11.344 0.707 1 95.62 230 MET B CA 1
ATOM 4595 C C . MET B 1 230 ? 12.68 -11.805 0.371 1 95.62 230 MET B C 1
ATOM 4597 O O . MET B 1 230 ? 13.578 -11.703 1.204 1 95.62 230 MET B O 1
ATOM 4601 N N . GLU B 1 231 ? 12.836 -12.266 -0.807 1 93.94 231 GLU B N 1
ATOM 4602 C CA . GLU B 1 231 ? 14.148 -12.734 -1.234 1 93.94 231 GLU B CA 1
ATOM 4603 C C . GLU B 1 231 ? 15.172 -11.602 -1.23 1 93.94 231 GLU B C 1
ATOM 4605 O O . GLU B 1 231 ? 16.344 -11.812 -0.912 1 93.94 231 GLU B O 1
ATOM 4610 N N . LEU B 1 232 ? 14.711 -10.453 -1.605 1 89.75 232 LEU B N 1
ATOM 4611 C CA . LEU B 1 232 ? 15.57 -9.281 -1.677 1 89.75 232 LEU B CA 1
ATOM 4612 C C . LEU B 1 232 ? 16.266 -9.031 -0.342 1 89.75 232 LEU B C 1
ATOM 4614 O O . LEU B 1 232 ? 17.406 -8.555 -0.308 1 89.75 232 LEU B O 1
ATOM 4618 N N . PHE B 1 233 ? 15.68 -9.414 0.78 1 90.81 233 PHE B N 1
ATOM 4619 C CA . PHE B 1 233 ? 16.203 -9.047 2.092 1 90.81 233 PHE B CA 1
ATOM 4620 C C . PHE B 1 233 ? 16.484 -10.289 2.928 1 90.81 233 PHE B C 1
ATOM 4622 O O . PHE B 1 233 ? 16.609 -10.203 4.152 1 90.81 233 PHE B O 1
ATOM 4629 N N . SER B 1 234 ? 16.562 -11.438 2.299 1 91.81 234 SER B N 1
ATOM 4630 C CA . SER B 1 234 ? 16.656 -12.719 2.994 1 91.81 234 SER B CA 1
ATOM 4631 C C . SER B 1 234 ? 17.922 -12.781 3.855 1 91.81 234 SER B C 1
ATOM 4633 O O . SER B 1 234 ? 17.922 -13.43 4.906 1 91.81 234 SER B O 1
ATOM 4635 N N . ASP B 1 235 ? 18.953 -11.984 3.545 1 88.25 235 ASP B N 1
ATOM 4636 C CA . ASP B 1 235 ? 20.234 -12.016 4.25 1 88.25 235 ASP B CA 1
ATOM 4637 C C . ASP B 1 235 ? 20.109 -11.422 5.648 1 88.25 235 ASP B C 1
ATOM 4639 O O . ASP B 1 235 ? 20.984 -11.617 6.496 1 88.25 235 ASP B O 1
ATOM 4643 N N . TYR B 1 236 ? 19.062 -10.773 5.902 1 90.06 236 TYR B N 1
ATOM 4644 C CA . TYR B 1 236 ? 18.906 -10.07 7.168 1 90.06 236 TYR B CA 1
ATOM 4645 C C . TYR B 1 236 ? 18.047 -10.875 8.141 1 90.06 236 TYR B C 1
ATOM 4647 O O . TYR B 1 236 ? 17.688 -10.383 9.219 1 90.06 236 TYR B O 1
ATOM 4655 N N . PHE B 1 237 ? 17.719 -12.102 7.762 1 94 237 PHE B N 1
ATOM 4656 C CA . PHE B 1 237 ? 16.828 -12.898 8.594 1 94 237 PHE B CA 1
ATOM 4657 C C . PHE B 1 237 ? 17.359 -14.312 8.758 1 94 237 PHE B C 1
ATOM 4659 O O . PHE B 1 237 ? 18.234 -14.742 8.008 1 94 237 PHE B O 1
ATOM 4666 N N . GLY B 1 238 ? 16.859 -15.016 9.766 1 93.19 238 GLY B N 1
ATOM 4667 C CA . GLY B 1 238 ? 17.359 -16.344 10.109 1 93.19 238 GLY B CA 1
ATOM 4668 C C . GLY B 1 238 ? 16.562 -17.453 9.469 1 93.19 238 GLY B C 1
ATOM 4669 O O . GLY B 1 238 ? 15.922 -17.25 8.43 1 93.19 238 GLY B O 1
ATOM 4670 N N . GLU B 1 239 ? 16.609 -18.594 10.055 1 94.75 239 GLU B N 1
ATOM 4671 C CA . GLU B 1 239 ? 16.094 -19.828 9.484 1 94.75 239 GLU B CA 1
ATOM 4672 C C . GLU B 1 239 ? 14.578 -19.797 9.352 1 94.75 239 GLU B C 1
ATOM 4674 O O . GLU B 1 239 ? 14.023 -20.281 8.367 1 94.75 239 GLU B O 1
ATOM 4679 N N . GLU B 1 240 ? 13.93 -19.266 10.328 1 95.94 240 GLU B N 1
ATOM 4680 C CA . GLU B 1 240 ? 12.469 -19.219 10.289 1 95.94 240 GLU B CA 1
ATOM 4681 C C . GLU B 1 240 ? 11.969 -18.406 9.109 1 95.94 240 GLU B C 1
ATOM 4683 O O . GLU B 1 240 ? 10.961 -18.734 8.492 1 95.94 240 GLU B O 1
ATOM 4688 N N . TYR B 1 241 ? 12.664 -17.359 8.852 1 96.19 241 TYR B N 1
ATOM 4689 C CA . TYR B 1 241 ? 12.344 -16.547 7.688 1 96.19 241 TYR B CA 1
ATOM 4690 C C . TYR B 1 241 ? 12.555 -17.328 6.398 1 96.19 241 TYR B C 1
ATOM 4692 O O . TYR B 1 241 ? 11.734 -17.266 5.48 1 96.19 241 TYR B O 1
ATOM 4700 N N . GLN B 1 242 ? 13.602 -18.078 6.355 1 96.25 242 GLN B N 1
ATOM 4701 C CA . GLN B 1 242 ? 13.883 -18.906 5.18 1 96.25 242 GLN B CA 1
ATOM 4702 C C . GLN B 1 242 ? 12.797 -19.953 4.973 1 96.25 242 GLN B C 1
ATOM 4704 O O . GLN B 1 242 ? 12.43 -20.266 3.838 1 96.25 242 GLN B O 1
ATOM 4709 N N . GLN B 1 243 ? 12.352 -20.438 6.047 1 97.5 243 GLN B N 1
ATOM 4710 C CA . GLN B 1 243 ? 11.273 -21.406 5.957 1 97.5 243 GLN B CA 1
ATOM 4711 C C . GLN B 1 243 ? 10 -20.766 5.418 1 97.5 243 GLN B C 1
ATOM 4713 O O . GLN B 1 243 ? 9.312 -21.344 4.57 1 97.5 243 GLN B O 1
ATOM 4718 N N . LEU B 1 244 ? 9.656 -19.578 5.965 1 97.75 244 LEU B N 1
ATOM 4719 C CA . LEU B 1 244 ? 8.5 -18.844 5.453 1 97.75 244 LEU B CA 1
ATOM 4720 C C . LEU B 1 244 ? 8.656 -18.562 3.963 1 97.75 244 LEU B C 1
ATOM 4722 O O . LEU B 1 244 ? 7.723 -18.766 3.184 1 97.75 244 LEU B O 1
ATOM 4726 N N . LEU B 1 245 ? 9.805 -18.125 3.551 1 97.75 245 LEU B N 1
ATOM 4727 C CA . LEU B 1 245 ? 10.109 -17.859 2.152 1 97.75 245 LEU B CA 1
ATOM 4728 C C . LEU B 1 245 ? 9.914 -19.094 1.295 1 97.75 245 LEU B C 1
ATOM 4730 O O . LEU B 1 245 ? 9.352 -19.031 0.201 1 97.75 245 LEU B O 1
ATOM 4734 N N . ALA B 1 246 ? 10.312 -20.219 1.797 1 98 246 ALA B N 1
ATOM 4735 C CA . ALA B 1 246 ? 10.156 -21.484 1.083 1 98 246 ALA B CA 1
ATOM 4736 C C . ALA B 1 246 ? 8.68 -21.812 0.893 1 98 246 ALA B C 1
ATOM 4738 O O . ALA B 1 246 ? 8.281 -22.312 -0.162 1 98 246 ALA B O 1
ATOM 4739 N N . GLN B 1 247 ? 7.938 -21.547 1.908 1 98.19 247 GLN B N 1
ATOM 4740 C CA . GLN B 1 247 ? 6.504 -21.812 1.811 1 98.19 247 GLN B CA 1
ATOM 4741 C C . GLN B 1 247 ? 5.848 -20.891 0.786 1 98.19 247 GLN B C 1
ATOM 4743 O O . GLN B 1 247 ? 4.969 -21.312 0.032 1 98.19 247 GLN B O 1
ATOM 4748 N N . VAL B 1 248 ? 6.219 -19.641 0.774 1 98.38 248 VAL B N 1
ATOM 4749 C CA . VAL B 1 248 ? 5.703 -18.688 -0.211 1 98.38 248 VAL B CA 1
ATOM 4750 C C . VAL B 1 248 ? 6.098 -19.141 -1.615 1 98.38 248 VAL B C 1
ATOM 4752 O O . VAL B 1 248 ? 5.273 -19.125 -2.533 1 98.38 248 VAL B O 1
ATOM 4755 N N . LYS B 1 249 ? 7.301 -19.609 -1.76 1 97.62 249 LYS B N 1
ATOM 4756 C CA . LYS B 1 249 ? 7.789 -20.141 -3.035 1 97.62 249 LYS B CA 1
ATOM 4757 C C . LYS B 1 249 ? 6.984 -21.359 -3.479 1 97.62 249 LYS B C 1
ATOM 4759 O O . LYS B 1 249 ? 6.605 -21.469 -4.645 1 97.62 249 LYS B O 1
ATOM 4764 N N . MET B 1 250 ? 6.797 -22.188 -2.555 1 98.19 250 MET B N 1
ATOM 4765 C CA . MET B 1 250 ? 6.016 -23.391 -2.859 1 98.19 250 MET B CA 1
ATOM 4766 C C . MET B 1 250 ? 4.609 -23.016 -3.311 1 98.19 250 MET B C 1
ATOM 4768 O O . MET B 1 250 ? 4.082 -23.609 -4.258 1 98.19 250 MET B O 1
ATOM 4772 N N . THR B 1 251 ? 4.004 -22.062 -2.619 1 98.25 251 THR B N 1
ATOM 4773 C CA . THR B 1 251 ? 2.682 -21.578 -3.008 1 98.25 251 THR B CA 1
ATOM 4774 C C . THR B 1 251 ? 2.695 -21.062 -4.441 1 98.25 251 THR B C 1
ATOM 4776 O O . THR B 1 251 ? 1.852 -21.438 -5.254 1 98.25 251 THR B O 1
ATOM 4779 N N . GLN B 1 252 ? 3.66 -20.25 -4.746 1 97.31 252 GLN B N 1
ATOM 4780 C CA . GLN B 1 252 ? 3.805 -19.703 -6.086 1 97.31 252 GLN B CA 1
ATOM 4781 C C . GLN B 1 252 ? 3.965 -20.812 -7.125 1 97.31 252 GLN B C 1
ATOM 4783 O O . GLN B 1 252 ? 3.357 -20.75 -8.195 1 97.31 252 GLN B O 1
ATOM 4788 N N . GLU B 1 253 ? 4.738 -21.797 -6.844 1 96.94 253 GLU B N 1
ATOM 4789 C CA . GLU B 1 253 ? 5.031 -22.875 -7.777 1 96.94 253 GLU B CA 1
ATOM 4790 C C . GLU B 1 253 ? 3.793 -23.734 -8.023 1 96.94 253 GLU B C 1
ATOM 4792 O O . GLU B 1 253 ? 3.461 -24.047 -9.172 1 96.94 253 GLU B O 1
ATOM 4797 N N . ILE B 1 254 ? 3.162 -24.094 -6.973 1 97.94 254 ILE B N 1
ATOM 4798 C CA . ILE B 1 254 ? 1.983 -24.953 -7.094 1 97.94 254 ILE B CA 1
ATOM 4799 C C . ILE B 1 254 ? 0.901 -24.219 -7.887 1 97.94 254 ILE B C 1
ATOM 4801 O O . ILE B 1 254 ? 0.334 -24.766 -8.828 1 97.94 254 ILE B O 1
ATOM 4805 N N . LEU B 1 255 ? 0.605 -22.969 -7.496 1 97.62 255 LEU B N 1
ATOM 4806 C CA . LEU B 1 255 ? -0.405 -22.188 -8.203 1 97.62 255 LEU B CA 1
ATOM 4807 C C . LEU B 1 255 ? 0.036 -21.906 -9.633 1 97.62 255 LEU B C 1
ATOM 4809 O O . LEU B 1 255 ? -0.8 -21.781 -10.531 1 97.62 255 LEU B O 1
ATOM 4813 N N . GLY B 1 256 ? 1.346 -21.812 -9.828 1 95.69 256 GLY B N 1
ATOM 4814 C CA . GLY B 1 256 ? 1.884 -21.672 -11.172 1 95.69 256 GLY B CA 1
ATOM 4815 C C . GLY B 1 256 ? 1.624 -22.875 -12.047 1 95.69 256 GLY B C 1
ATOM 4816 O O . GLY B 1 256 ? 1.223 -22.75 -13.203 1 95.69 256 GLY B O 1
ATOM 4817 N N . ASN B 1 257 ? 1.873 -24.031 -11.477 1 94.75 257 ASN B N 1
ATOM 4818 C CA . ASN B 1 257 ? 1.586 -25.281 -12.195 1 94.75 257 ASN B CA 1
ATOM 4819 C C . ASN B 1 257 ? 0.103 -25.391 -12.531 1 94.75 257 ASN B C 1
ATOM 4821 O O . ASN B 1 257 ? -0.256 -25.828 -13.633 1 94.75 257 ASN B O 1
ATOM 4825 N N . LEU B 1 258 ? -0.679 -25.016 -11.586 1 95 258 LEU B N 1
ATOM 4826 C CA . LEU B 1 258 ? -2.121 -25.016 -11.82 1 95 258 LEU B CA 1
ATOM 4827 C C . LEU B 1 258 ? -2.492 -24.078 -12.961 1 95 258 LEU B C 1
ATOM 4829 O O . LEU B 1 258 ? -3.258 -24.453 -13.852 1 95 258 LEU B O 1
ATOM 4833 N N . GLN B 1 259 ? -1.947 -22.906 -12.953 1 92.62 259 GLN B N 1
ATOM 4834 C CA . GLN B 1 259 ? -2.195 -21.938 -14.008 1 92.62 259 GLN B CA 1
ATOM 4835 C C . GLN B 1 259 ? -1.744 -22.469 -15.367 1 92.62 259 GLN B C 1
ATOM 4837 O O . GLN B 1 259 ? -2.443 -22.297 -16.359 1 92.62 259 GLN B O 1
ATOM 4842 N N . ASP B 1 260 ? -0.617 -23.125 -15.406 1 91.06 260 ASP B N 1
ATOM 4843 C CA . ASP B 1 260 ? -0.112 -23.703 -16.656 1 91.06 260 ASP B CA 1
ATOM 4844 C C . ASP B 1 260 ? -1.085 -24.75 -17.203 1 91.06 260 ASP B C 1
ATOM 4846 O O . ASP B 1 260 ? -1.281 -24.828 -18.422 1 91.06 260 ASP B O 1
ATOM 4850 N N . SER B 1 261 ? -1.613 -25.5 -16.344 1 90.12 261 SER B N 1
ATOM 4851 C CA . SER B 1 261 ? -2.564 -26.516 -16.766 1 90.12 261 SER B CA 1
ATOM 4852 C C . SER B 1 261 ? -3.789 -25.891 -17.422 1 90.12 261 SER B C 1
ATOM 4854 O O . SER B 1 261 ? -4.305 -26.406 -18.422 1 90.12 261 SER B O 1
ATOM 4856 N N . PHE B 1 262 ? -4.262 -24.734 -16.906 1 89.69 262 PHE B N 1
ATOM 4857 C CA . PHE B 1 262 ? -5.395 -24.016 -17.484 1 89.69 262 PHE B CA 1
ATOM 4858 C C . PHE B 1 262 ? -5.035 -23.469 -18.859 1 89.69 262 PHE B C 1
ATOM 4860 O O . PHE B 1 262 ? -5.793 -23.641 -19.828 1 89.69 262 PHE B O 1
ATOM 4867 N N . VAL B 1 263 ? -3.926 -22.906 -18.906 1 89.19 263 VAL B N 1
ATOM 4868 C CA . VAL B 1 263 ? -3.49 -22.266 -20.141 1 89.19 263 VAL B CA 1
ATOM 4869 C C . VAL B 1 263 ? -3.289 -23.312 -21.234 1 89.19 263 VAL B C 1
ATOM 4871 O O . VAL B 1 263 ? -3.729 -23.141 -22.375 1 89.19 263 VAL B O 1
ATOM 4874 N N . LEU B 1 264 ? -2.682 -24.422 -20.891 1 88.12 264 LEU B N 1
ATOM 4875 C CA . LEU B 1 264 ? -2.406 -25.484 -21.844 1 88.12 264 LEU B CA 1
ATOM 4876 C C . LEU B 1 264 ? -3.701 -26.109 -22.359 1 88.12 264 LEU B C 1
ATOM 4878 O O . LEU B 1 264 ? -3.844 -26.344 -23.562 1 88.12 264 LEU B O 1
ATOM 4882 N N . ARG B 1 265 ? -4.555 -26.328 -21.484 1 85.69 265 ARG B N 1
ATOM 4883 C CA . ARG B 1 265 ? -5.832 -26.906 -21.891 1 85.69 265 ARG B CA 1
ATOM 4884 C C . ARG B 1 265 ? -6.562 -25.969 -22.859 1 85.69 265 ARG B C 1
ATOM 4886 O O . ARG B 1 265 ? -7.047 -26.406 -23.906 1 85.69 265 ARG B O 1
ATOM 4893 N N . ALA B 1 266 ? -6.629 -24.734 -22.469 1 86.12 266 ALA B N 1
ATOM 4894 C CA . ALA B 1 266 ? -7.297 -23.75 -23.312 1 86.12 266 ALA B CA 1
ATOM 4895 C C . ALA B 1 266 ? -6.617 -23.656 -24.672 1 86.12 266 ALA B C 1
ATOM 4897 O O . ALA B 1 266 ? -7.293 -23.547 -25.703 1 86.12 266 ALA B O 1
ATOM 4898 N N . MET B 1 267 ? -5.371 -23.734 -24.688 1 86.25 267 MET B N 1
ATOM 4899 C CA . MET B 1 267 ? -4.59 -23.625 -25.922 1 86.25 267 MET B CA 1
ATOM 4900 C C . MET B 1 267 ? -4.812 -24.844 -26.812 1 86.25 267 MET B C 1
ATOM 4902 O O . MET B 1 267 ? -4.977 -24.703 -28.016 1 86.25 267 MET B O 1
ATOM 4906 N N . VAL B 1 268 ? -4.781 -25.984 -26.219 1 84.12 268 VAL B N 1
ATOM 4907 C CA . VAL B 1 268 ? -4.977 -27.234 -26.969 1 84.12 268 VAL B CA 1
ATOM 4908 C C . VAL B 1 268 ? -6.367 -27.234 -27.594 1 84.12 268 VAL B C 1
ATOM 4910 O O . VAL B 1 268 ? -6.523 -27.578 -28.766 1 84.12 268 VAL B O 1
ATOM 4913 N N . GLU B 1 269 ? -7.285 -26.797 -26.859 1 85.69 269 GLU B N 1
ATOM 4914 C CA . GLU B 1 269 ? -8.656 -26.75 -27.375 1 85.69 269 GLU B CA 1
ATOM 4915 C C . GLU B 1 269 ? -8.789 -25.734 -28.484 1 85.69 269 GLU B C 1
ATOM 4917 O O . GLU B 1 269 ? -9.508 -25.969 -29.469 1 85.69 269 GLU B O 1
ATOM 4922 N N . GLN B 1 270 ? -8.141 -24.672 -28.312 1 85.94 270 GLN B N 1
ATOM 4923 C CA . GLN B 1 270 ? -8.18 -23.625 -29.328 1 85.94 270 GLN B CA 1
ATOM 4924 C C . GLN B 1 270 ? -7.477 -24.062 -30.609 1 85.94 270 GLN B C 1
ATOM 4926 O O . GLN B 1 270 ? -7.992 -23.859 -31.703 1 85.94 270 GLN B O 1
ATOM 4931 N N . TYR B 1 271 ? -6.352 -24.719 -30.469 1 85 271 TYR B N 1
ATOM 4932 C CA . TYR B 1 271 ? -5.52 -25.062 -31.625 1 85 271 TYR B CA 1
ATOM 4933 C C . TYR B 1 271 ? -6.078 -26.266 -32.375 1 85 271 TYR B C 1
ATOM 4935 O O . TYR B 1 271 ? -5.965 -26.359 -33.594 1 85 271 TYR B O 1
ATOM 4943 N N . LEU B 1 272 ? -6.652 -27.141 -31.656 1 82.31 272 LEU B N 1
ATOM 4944 C CA . LEU B 1 272 ? -7.16 -28.359 -32.281 1 82.31 272 LEU B CA 1
ATOM 4945 C C . LEU B 1 272 ? -8.633 -28.203 -32.625 1 82.31 272 LEU B C 1
ATOM 4947 O O . LEU B 1 272 ? -9.195 -29.031 -33.344 1 82.31 272 LEU B O 1
ATOM 4951 N N . ASP B 1 273 ? -9.211 -27.094 -32.219 1 78.31 273 ASP B N 1
ATOM 4952 C CA . ASP B 1 273 ? -10.617 -26.797 -32.469 1 78.31 273 ASP B CA 1
ATOM 4953 C C . ASP B 1 273 ? -11.508 -27.984 -32.094 1 78.31 273 ASP B C 1
ATOM 4955 O O . ASP B 1 273 ? -12.328 -28.438 -32.906 1 78.31 273 ASP B O 1
ATOM 4959 N N . VAL B 1 274 ? -11.133 -28.719 -31.109 1 74.81 274 VAL B N 1
ATOM 4960 C CA . VAL B 1 274 ? -11.906 -29.875 -30.672 1 74.81 274 VAL B CA 1
ATOM 4961 C C . VAL B 1 274 ? -12.023 -29.875 -29.141 1 74.81 274 VAL B C 1
ATOM 4963 O O . VAL B 1 274 ? -11.281 -29.172 -28.469 1 74.81 274 VAL B O 1
ATOM 4966 N N . ASP B 1 275 ? -13.062 -30.625 -28.75 1 77.19 275 ASP B N 1
ATOM 4967 C CA . ASP B 1 275 ? -13.156 -30.938 -27.328 1 77.19 275 ASP B CA 1
ATOM 4968 C C . ASP B 1 275 ? -12.125 -31.984 -26.922 1 77.19 275 ASP B C 1
ATOM 4970 O O . ASP B 1 275 ? -12.141 -33.125 -27.438 1 77.19 275 ASP B O 1
ATOM 4974 N N . LEU B 1 276 ? -11.211 -31.609 -26.109 1 78.94 276 LEU B N 1
ATOM 4975 C CA . LEU B 1 276 ? -10.078 -32.438 -25.719 1 78.94 276 LEU B CA 1
ATOM 4976 C C . LEU B 1 276 ? -10.547 -33.781 -25.172 1 78.94 276 LEU B C 1
ATOM 4978 O O . LEU B 1 276 ? -9.922 -34.812 -25.406 1 78.94 276 LEU B O 1
ATOM 4982 N N . LYS B 1 277 ? -11.633 -33.719 -24.422 1 80.12 277 LYS B N 1
ATOM 4983 C CA . LYS B 1 277 ? -12.141 -34.938 -23.797 1 80.12 277 LYS B CA 1
ATOM 4984 C C . LYS B 1 277 ? -12.484 -36 -24.844 1 80.12 277 LYS B C 1
ATOM 4986 O O . LYS B 1 277 ? -12.32 -37.188 -24.609 1 80.12 277 LYS B O 1
ATOM 4991 N N . GLN B 1 278 ? -12.852 -35.562 -25.922 1 82.88 278 GLN B N 1
ATOM 4992 C CA . GLN B 1 278 ? -13.281 -36.469 -26.969 1 82.88 278 GLN B CA 1
ATOM 4993 C C . GLN B 1 278 ? -12.094 -36.906 -27.828 1 82.88 278 GLN B C 1
ATOM 4995 O O . GLN B 1 278 ? -11.945 -38.094 -28.125 1 82.88 278 GLN B O 1
ATOM 5000 N N . LEU B 1 279 ? -11.273 -36.062 -28.141 1 82.44 279 LEU B N 1
ATOM 5001 C CA . LEU B 1 279 ? -10.203 -36.344 -29.094 1 82.44 279 LEU B CA 1
ATOM 5002 C C . LEU B 1 279 ? -9 -36.938 -28.391 1 82.44 279 LEU B C 1
ATOM 5004 O O . LEU B 1 279 ? -8.32 -37.812 -28.953 1 82.44 279 LEU B O 1
ATOM 5008 N N . CYS B 1 280 ? -8.789 -36.469 -27.172 1 87.5 280 CYS B N 1
ATOM 5009 C CA . CYS B 1 280 ? -7.633 -36.938 -26.422 1 87.5 280 CYS B CA 1
ATOM 5010 C C . CYS B 1 280 ? -8.016 -37.25 -24.984 1 87.5 280 CYS B C 1
ATOM 5012 O O . CYS B 1 280 ? -7.605 -36.562 -24.047 1 87.5 280 CYS B O 1
ATOM 5014 N N . PRO B 1 281 ? -8.734 -38.312 -24.812 1 88.56 281 PRO B N 1
ATOM 5015 C CA . PRO B 1 281 ? -9.25 -38.656 -23.484 1 88.56 281 PRO B CA 1
ATOM 5016 C C . PRO B 1 281 ? -8.133 -38.875 -22.469 1 88.56 281 PRO B C 1
ATOM 5018 O O . PRO B 1 281 ? -8.289 -38.531 -21.297 1 88.56 281 PRO B O 1
ATOM 5021 N N . GLN B 1 282 ? -7.117 -39.5 -22.844 1 90.25 282 GLN B N 1
ATOM 5022 C CA . GLN B 1 282 ? -6.023 -39.75 -21.906 1 90.25 282 GLN B CA 1
ATOM 5023 C C . GLN B 1 282 ? -5.367 -38.438 -21.484 1 90.25 282 GLN B C 1
ATOM 5025 O O . GLN B 1 282 ? -5.043 -38.25 -20.312 1 90.25 282 GLN B O 1
ATOM 5030 N N . TRP B 1 283 ? -5.121 -37.625 -22.453 1 88.44 283 TRP B N 1
ATOM 5031 C CA . TRP B 1 283 ? -4.555 -36.312 -22.141 1 88.44 283 TRP B CA 1
ATOM 5032 C C . TRP B 1 283 ? -5.457 -35.531 -21.172 1 88.44 283 TRP B C 1
ATOM 5034 O O . TRP B 1 283 ? -4.977 -34.938 -20.203 1 88.44 283 TRP B O 1
ATOM 5044 N N . SER B 1 284 ? -6.719 -35.562 -21.406 1 88.31 284 SER B N 1
ATOM 5045 C CA . SER B 1 284 ? -7.699 -34.906 -20.547 1 88.31 284 SER B CA 1
ATOM 5046 C C . SER B 1 284 ? -7.656 -35.469 -19.125 1 88.31 284 SER B C 1
ATOM 5048 O O . SER B 1 284 ? -7.758 -34.75 -18.141 1 88.31 284 SER B O 1
ATOM 5050 N N . ALA B 1 285 ? -7.52 -36.75 -19.078 1 89.62 285 ALA B N 1
ATOM 5051 C CA . ALA B 1 285 ? -7.449 -37.438 -17.781 1 89.62 285 ALA B CA 1
ATOM 5052 C C . ALA B 1 285 ? -6.195 -37 -17.016 1 89.62 285 ALA B C 1
ATOM 5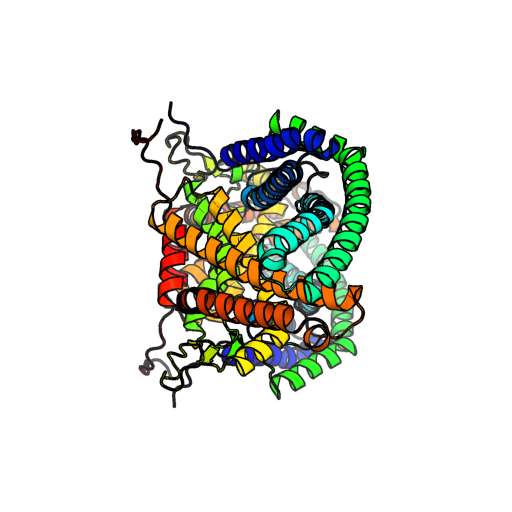054 O O . ALA B 1 285 ? -6.23 -36.875 -15.797 1 89.62 285 ALA B O 1
ATOM 5055 N N . ILE B 1 286 ? -5.133 -36.844 -17.719 1 89.62 286 ILE B N 1
ATOM 5056 C CA . ILE B 1 286 ? -3.887 -36.406 -17.094 1 89.62 286 ILE B CA 1
ATOM 5057 C C . ILE B 1 286 ? -4.035 -35 -16.547 1 89.62 286 ILE B C 1
ATOM 5059 O O . ILE B 1 286 ? -3.615 -34.719 -15.43 1 89.62 286 ILE B O 1
ATOM 5063 N N . PHE B 1 287 ? -4.633 -34.094 -17.328 1 88.62 287 PHE B N 1
ATOM 5064 C CA . PHE B 1 287 ? -4.891 -32.75 -16.875 1 88.62 287 PHE B CA 1
ATOM 5065 C C . PHE B 1 287 ? -5.695 -32.75 -15.578 1 88.62 287 PHE B C 1
ATOM 5067 O O . PHE B 1 287 ? -5.379 -32 -14.641 1 88.62 287 PHE B O 1
ATOM 5074 N N . HIS B 1 288 ? -6.707 -33.562 -15.586 1 89.62 288 HIS B N 1
ATOM 5075 C CA . HIS B 1 288 ? -7.578 -33.656 -14.422 1 89.62 288 HIS B CA 1
ATOM 5076 C C . HIS B 1 288 ? -6.812 -34.156 -13.203 1 89.62 288 HIS B C 1
ATOM 5078 O O . HIS B 1 288 ? -6.945 -33.594 -12.109 1 89.62 288 HIS B O 1
ATOM 5084 N N . GLY B 1 289 ? -6.051 -35.188 -13.398 1 92.56 289 GLY B N 1
ATOM 5085 C CA . GLY B 1 289 ? -5.238 -35.719 -12.32 1 92.56 289 GLY B CA 1
ATOM 5086 C C . GLY B 1 289 ? -4.23 -34.719 -11.781 1 92.56 289 GLY B C 1
ATOM 5087 O O . GLY B 1 289 ? -4.023 -34.625 -10.57 1 92.56 289 GLY B O 1
ATOM 5088 N N . ASP B 1 290 ? -3.576 -34.031 -12.656 1 92.75 290 ASP B N 1
ATOM 5089 C CA . ASP B 1 290 ? -2.611 -33 -12.266 1 92.75 290 ASP B CA 1
ATOM 5090 C C . ASP B 1 290 ? -3.262 -31.938 -11.383 1 92.75 290 ASP B C 1
ATOM 5092 O O . ASP B 1 290 ? -2.711 -31.562 -10.336 1 92.75 290 ASP B O 1
ATOM 5096 N N . ARG B 1 291 ? -4.367 -31.469 -11.797 1 93.88 291 ARG B N 1
ATOM 5097 C CA . ARG B 1 291 ? -5.059 -30.406 -11.078 1 93.88 291 ARG B CA 1
ATOM 5098 C C . ARG B 1 291 ? -5.445 -30.859 -9.672 1 93.88 291 ARG B C 1
ATOM 5100 O O . ARG B 1 291 ? -5.301 -30.094 -8.711 1 93.88 291 ARG B O 1
ATOM 5107 N N . LEU B 1 292 ? -5.945 -32.094 -9.609 1 95.31 292 LEU B N 1
ATOM 5108 C CA . LEU B 1 292 ? -6.273 -32.625 -8.297 1 95.31 292 LEU B CA 1
ATOM 5109 C C . LEU B 1 292 ? -5.031 -32.719 -7.422 1 95.31 292 LEU B C 1
ATOM 5111 O O . LEU B 1 292 ? -5.086 -32.469 -6.223 1 95.31 292 LEU B O 1
ATOM 5115 N N . GLY B 1 293 ? -3.957 -33.125 -8.047 1 95.88 293 GLY B N 1
ATOM 5116 C CA . GLY B 1 293 ? -2.695 -33.219 -7.332 1 95.88 293 GLY B CA 1
ATOM 5117 C C . GLY B 1 293 ? -2.219 -31.859 -6.828 1 95.88 293 GLY B C 1
ATOM 5118 O O . GLY B 1 293 ? -1.776 -31.734 -5.684 1 95.88 293 GLY B O 1
ATOM 5119 N N . TYR B 1 294 ? -2.242 -30.859 -7.668 1 96.31 294 TYR B N 1
ATOM 5120 C CA . TYR B 1 294 ? -1.847 -29.516 -7.273 1 96.31 294 TYR B CA 1
ATOM 5121 C C . TYR B 1 294 ? -2.736 -29 -6.152 1 96.31 294 TYR B C 1
ATOM 5123 O O . TYR B 1 294 ? -2.252 -28.359 -5.215 1 96.31 294 TYR B O 1
ATOM 5131 N N . TRP B 1 295 ? -4.047 -29.234 -6.277 1 96.06 295 TRP B N 1
ATOM 5132 C CA . TRP B 1 295 ? -4.992 -28.844 -5.234 1 96.06 295 TRP B CA 1
ATOM 5133 C C . TRP B 1 295 ? -4.609 -29.469 -3.895 1 96.06 295 TRP B C 1
ATOM 5135 O O . TRP B 1 295 ? -4.551 -28.766 -2.877 1 96.06 295 TRP B O 1
ATOM 5145 N N . ASP B 1 296 ? -4.277 -30.734 -3.936 1 96.12 296 ASP B N 1
ATOM 5146 C CA . ASP B 1 296 ? -3.92 -31.453 -2.725 1 96.12 296 ASP B CA 1
ATOM 5147 C C . ASP B 1 296 ? -2.637 -30.906 -2.107 1 96.12 296 ASP B C 1
ATOM 5149 O O . ASP B 1 296 ? -2.502 -30.844 -0.884 1 96.12 296 ASP B O 1
ATOM 5153 N N . GLN B 1 297 ? -1.748 -30.562 -2.959 1 96.88 297 GLN B N 1
ATOM 5154 C CA . GLN B 1 297 ? -0.485 -30 -2.488 1 96.88 297 GLN B CA 1
ATOM 5155 C C . GLN B 1 297 ? -0.682 -28.594 -1.92 1 96.88 297 GLN B C 1
ATOM 5157 O O . GLN B 1 297 ? 0.045 -28.188 -1.016 1 96.88 297 GLN B O 1
ATOM 5162 N N . TRP B 1 298 ? -1.643 -27.859 -2.43 1 96.69 298 TRP B N 1
ATOM 5163 C CA . TRP B 1 298 ? -1.863 -26.469 -2.076 1 96.69 298 TRP B CA 1
ATOM 5164 C C . TRP B 1 298 ? -2.592 -26.359 -0.741 1 96.69 298 TRP B C 1
ATOM 5166 O O . TRP B 1 298 ? -2.318 -25.438 0.047 1 96.69 298 TRP B O 1
ATOM 5176 N N . GLN B 1 299 ? -3.471 -27.234 -0.393 1 95.81 299 GLN B N 1
ATOM 5177 C CA . GLN B 1 299 ? -4.414 -27.109 0.714 1 95.81 299 GLN B CA 1
ATOM 5178 C C . GLN B 1 299 ? -3.682 -26.984 2.047 1 95.81 299 GLN B C 1
ATOM 5180 O O . GLN B 1 299 ? -4.062 -26.156 2.887 1 95.81 299 GLN B O 1
ATOM 5185 N N . PRO B 1 300 ? -2.582 -27.828 2.23 1 96.44 300 PRO B N 1
ATOM 5186 C CA . PRO B 1 300 ? -1.872 -27.641 3.496 1 96.44 300 PRO B CA 1
ATOM 5187 C C . PRO B 1 300 ? -1.287 -26.234 3.633 1 96.44 300 PRO B C 1
ATOM 5189 O O . PRO B 1 300 ? -1.299 -25.656 4.727 1 96.44 300 PRO B O 1
ATOM 5192 N N . LEU B 1 301 ? -0.773 -25.688 2.574 1 97.38 301 LEU B N 1
ATOM 5193 C CA . LEU B 1 301 ? -0.252 -24.328 2.59 1 97.38 301 LEU B CA 1
ATOM 5194 C C . LEU B 1 301 ? -1.376 -23.312 2.797 1 97.38 301 LEU B C 1
ATOM 5196 O O . LEU B 1 301 ? -1.229 -22.375 3.57 1 97.38 301 LEU B O 1
ATOM 5200 N N . GLN B 1 302 ? -2.48 -23.547 2.064 1 97 302 GLN B N 1
ATOM 5201 C CA . GLN B 1 302 ? -3.66 -22.703 2.221 1 97 302 GLN B CA 1
ATOM 5202 C C . GLN B 1 302 ? -4.117 -22.656 3.676 1 97 302 GLN B C 1
ATOM 5204 O O . GLN B 1 302 ? -4.328 -21.578 4.234 1 97 302 GLN B O 1
ATOM 5209 N N . SER B 1 303 ? -4.238 -23.828 4.297 1 95.56 303 SER B N 1
ATOM 5210 C CA . SER B 1 303 ? -4.668 -23.938 5.688 1 95.56 303 SER B CA 1
ATOM 5211 C C . SER B 1 303 ? -3.725 -23.188 6.617 1 95.56 303 SER B C 1
ATOM 5213 O O . SER B 1 303 ? -4.168 -22.531 7.562 1 95.56 303 SER B O 1
ATOM 5215 N N . GLN B 1 304 ? -2.496 -23.266 6.332 1 95.94 304 GLN B N 1
ATOM 5216 C CA . GLN B 1 304 ? -1.491 -22.594 7.141 1 95.94 304 GLN B CA 1
ATOM 5217 C C . GLN B 1 304 ? -1.621 -21.078 7.02 1 95.94 304 GLN B C 1
ATOM 5219 O O . GLN B 1 304 ? -1.616 -20.359 8.031 1 95.94 304 GLN B O 1
ATOM 5224 N N . PHE B 1 305 ? -1.812 -20.562 5.832 1 96.62 305 PHE B N 1
ATOM 5225 C CA . PHE B 1 305 ? -1.76 -19.125 5.59 1 96.62 305 PHE B CA 1
ATOM 5226 C C . PHE B 1 305 ? -3.094 -18.469 5.934 1 96.62 305 PHE B C 1
ATOM 5228 O O . PHE B 1 305 ? -3.184 -17.234 6.02 1 96.62 305 PHE B O 1
ATOM 5235 N N . ILE B 1 306 ? -4.18 -19.234 6.117 1 93.81 306 ILE B N 1
ATOM 5236 C CA . ILE B 1 306 ? -5.441 -18.641 6.543 1 93.81 306 ILE B CA 1
ATOM 5237 C C . ILE B 1 306 ? -5.523 -18.641 8.07 1 93.81 306 ILE B C 1
ATOM 5239 O O . ILE B 1 306 ? -6.406 -18 8.648 1 93.81 306 ILE B O 1
ATOM 5243 N N . ASP B 1 307 ? -4.617 -19.391 8.742 1 92.81 307 ASP B N 1
ATOM 5244 C CA . ASP B 1 307 ? -4.566 -19.453 10.203 1 92.81 307 ASP B CA 1
ATOM 5245 C C . ASP B 1 307 ? -4.047 -18.141 10.797 1 92.81 307 ASP B C 1
ATOM 5247 O O . ASP B 1 307 ? -2.893 -17.781 10.57 1 92.81 307 ASP B O 1
ATOM 5251 N N . PRO B 1 308 ? -4.879 -17.453 11.609 1 90.12 308 PRO B N 1
ATOM 5252 C CA . PRO B 1 308 ? -4.469 -16.172 12.172 1 90.12 308 PRO B CA 1
ATOM 5253 C C . PRO B 1 308 ? -3.232 -16.281 13.062 1 90.12 308 PRO B C 1
ATOM 5255 O O . PRO B 1 308 ? -2.434 -15.344 13.148 1 90.12 308 PRO B O 1
ATOM 5258 N N . VAL B 1 309 ? -3.068 -17.406 13.727 1 92.5 309 VAL B N 1
ATOM 5259 C CA . VAL B 1 309 ? -1.921 -17.594 14.602 1 92.5 309 VAL B CA 1
ATOM 5260 C C . VAL B 1 309 ? -0.64 -17.656 13.773 1 92.5 309 VAL B C 1
ATOM 5262 O O . VAL B 1 309 ? 0.37 -17.047 14.133 1 92.5 309 VAL B O 1
ATOM 5265 N N . TYR B 1 310 ? -0.712 -18.391 12.719 1 95.44 310 TYR B N 1
ATOM 5266 C CA . TYR B 1 310 ? 0.452 -18.484 11.844 1 95.44 310 TYR B CA 1
ATOM 5267 C C . TYR B 1 310 ? 0.773 -17.125 11.227 1 95.44 310 TYR B C 1
ATOM 5269 O O . TYR B 1 310 ? 1.94 -16.734 11.125 1 95.44 310 TYR B O 1
ATOM 5277 N N . ARG B 1 311 ? -0.241 -16.391 10.789 1 95.44 311 ARG B N 1
ATOM 5278 C CA . ARG B 1 311 ? -0.039 -15.055 10.219 1 95.44 311 ARG B CA 1
ATOM 5279 C C . ARG B 1 311 ? 0.633 -14.125 11.227 1 95.44 311 ARG B C 1
ATOM 5281 O O . ARG B 1 311 ? 1.512 -13.344 10.859 1 95.44 311 ARG B O 1
ATOM 5288 N N . HIS B 1 312 ? 0.181 -14.211 12.445 1 94.88 312 HIS B N 1
ATOM 5289 C CA . HIS B 1 312 ? 0.797 -13.406 13.5 1 94.88 312 HIS B CA 1
ATOM 5290 C C . HIS B 1 312 ? 2.283 -13.727 13.633 1 94.88 312 HIS B C 1
ATOM 5292 O O . HIS B 1 312 ? 3.111 -12.82 13.727 1 94.88 312 HIS B O 1
ATOM 5298 N N . HIS B 1 313 ? 2.574 -14.992 13.633 1 95.69 313 HIS B N 1
ATOM 5299 C CA . HIS B 1 313 ? 3.963 -15.43 13.719 1 95.69 313 HIS B CA 1
ATOM 5300 C C . HIS B 1 313 ? 4.785 -14.867 12.555 1 95.69 313 HIS B C 1
ATOM 5302 O O . HIS B 1 313 ? 5.902 -14.391 12.758 1 95.69 313 HIS B O 1
ATOM 5308 N 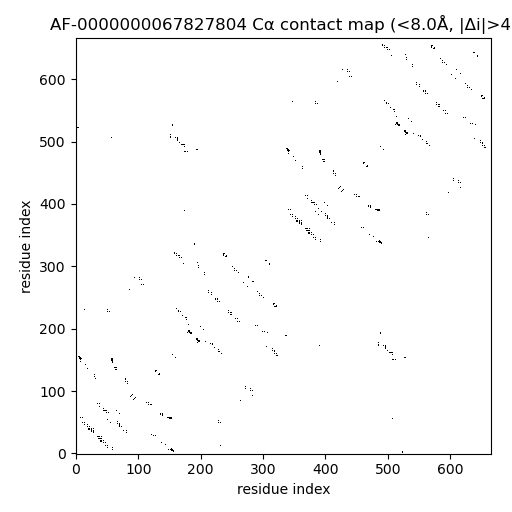N . CYS B 1 314 ? 4.254 -14.93 11.375 1 97.12 314 CYS B N 1
ATOM 5309 C CA . CYS B 1 314 ? 4.941 -14.422 10.195 1 97.12 314 CYS B CA 1
ATOM 5310 C C . CYS B 1 314 ? 5.223 -12.93 10.328 1 97.12 314 CYS B C 1
ATOM 5312 O O . CYS B 1 314 ? 6.32 -12.469 10 1 97.12 314 CYS B O 1
ATOM 5314 N N . ARG B 1 315 ? 4.234 -12.164 10.805 1 96.06 315 ARG B N 1
ATOM 5315 C CA . ARG B 1 315 ? 4.418 -10.727 10.992 1 96.06 315 ARG B CA 1
ATOM 5316 C C . ARG B 1 315 ? 5.527 -10.445 12 1 96.06 315 ARG B C 1
ATOM 5318 O O . ARG B 1 315 ? 6.328 -9.531 11.805 1 96.06 315 ARG B O 1
ATOM 5325 N N . GLN B 1 316 ? 5.57 -11.227 13.047 1 94.31 316 GLN B N 1
ATOM 5326 C CA . GLN B 1 316 ? 6.609 -11.055 14.062 1 94.31 316 GLN B CA 1
ATOM 5327 C C . GLN B 1 316 ? 7.992 -11.344 13.484 1 94.31 316 GLN B C 1
ATOM 5329 O O . GLN B 1 316 ? 8.961 -10.641 13.797 1 94.31 316 GLN B O 1
ATOM 5334 N N . LEU B 1 317 ? 8.008 -12.312 12.719 1 94.62 317 LEU B N 1
ATOM 5335 C CA . LEU B 1 317 ? 9.273 -12.742 12.133 1 94.62 317 LEU B CA 1
ATOM 5336 C C . LEU B 1 317 ? 9.914 -11.609 11.344 1 94.62 317 LEU B C 1
ATOM 5338 O O . LEU B 1 317 ? 11.117 -11.359 11.469 1 94.62 317 LEU B O 1
ATOM 5342 N N . VAL B 1 318 ? 9.148 -10.844 10.562 1 94.88 318 VAL B N 1
ATOM 5343 C CA . VAL B 1 318 ? 9.719 -9.852 9.656 1 94.88 318 VAL B CA 1
ATOM 5344 C C . VAL B 1 318 ? 10.031 -8.57 10.414 1 94.88 318 VAL B C 1
ATOM 5346 O O . VAL B 1 318 ? 10.625 -7.645 9.867 1 94.88 318 VAL B O 1
ATOM 5349 N N . GLN B 1 319 ? 9.586 -8.492 11.672 1 93.38 319 GLN B N 1
ATOM 5350 C CA . GLN B 1 319 ? 9.852 -7.309 12.484 1 93.38 319 GLN B CA 1
ATOM 5351 C C . GLN B 1 319 ? 11.133 -7.477 13.305 1 93.38 319 GLN B C 1
ATOM 5353 O O . GLN B 1 319 ? 11.531 -6.562 14.031 1 93.38 319 GLN B O 1
ATOM 5358 N N . ASN B 1 320 ? 11.773 -8.625 13.125 1 90.25 320 ASN B N 1
ATOM 5359 C CA . ASN B 1 320 ? 12.961 -8.891 13.922 1 90.25 320 ASN B CA 1
ATOM 5360 C C . ASN B 1 320 ? 14.141 -9.305 13.047 1 90.25 320 ASN B C 1
ATOM 5362 O O . ASN B 1 320 ? 14.625 -10.438 13.141 1 90.25 320 ASN B O 1
ATOM 5366 N N . PRO B 1 321 ? 14.602 -8.375 12.281 1 88.75 321 PRO B N 1
ATOM 5367 C CA . PRO B 1 321 ? 15.789 -8.695 11.484 1 88.75 321 PRO B CA 1
ATOM 5368 C C . PRO B 1 321 ? 17.016 -8.953 12.352 1 88.75 321 PRO B C 1
ATOM 5370 O O . PRO B 1 321 ? 17.094 -8.484 13.492 1 88.75 321 PRO B O 1
ATOM 5373 N N . LEU B 1 322 ? 17.844 -9.844 11.828 1 79.5 322 LEU B N 1
ATOM 5374 C CA . LEU B 1 322 ? 19.094 -10.141 12.523 1 79.5 322 LEU B CA 1
ATOM 5375 C C . LEU B 1 322 ? 20.031 -8.945 12.477 1 79.5 322 LEU B C 1
ATOM 5377 O O . LEU B 1 322 ? 20.125 -8.266 11.453 1 79.5 322 LEU B O 1
ATOM 5381 N N . VAL B 1 323 ? 20.094 -8.422 13.586 1 60.09 323 VAL B N 1
ATOM 5382 C CA . VAL B 1 323 ? 21.062 -7.336 13.617 1 60.09 323 VAL B CA 1
ATOM 5383 C C . VAL B 1 323 ? 22.453 -7.879 13.305 1 60.09 323 VAL B C 1
ATOM 5385 O O . VAL B 1 323 ? 22.859 -8.922 13.836 1 60.09 323 VAL B O 1
ATOM 5388 N N . ASN B 1 324 ? 22.906 -7.914 12.078 1 49.34 324 ASN B N 1
ATOM 5389 C CA . ASN B 1 324 ? 24.234 -8.398 11.719 1 49.34 324 ASN B CA 1
ATOM 5390 C C . ASN B 1 324 ? 25.203 -8.305 12.891 1 49.34 324 ASN B C 1
ATOM 5392 O O . ASN B 1 324 ? 25.5 -7.211 13.367 1 49.34 324 ASN B O 1
ATOM 5396 N N . SER B 1 325 ? 25.078 -9.141 13.922 1 39.66 325 SER B N 1
ATOM 5397 C CA . SER B 1 325 ? 26.391 -9.438 14.523 1 39.66 325 SER B CA 1
ATOM 5398 C C . SER B 1 325 ? 27.391 -9.867 13.461 1 39.66 325 SER B C 1
ATOM 5400 O O . SER B 1 325 ? 27.031 -10.562 12.508 1 39.66 325 SER B O 1
ATOM 5402 N N . ASP B 1 326 ? 28.406 -9.117 13.133 1 35.47 326 ASP B N 1
ATOM 5403 C CA . ASP B 1 326 ? 29.641 -9.438 12.422 1 35.47 326 ASP B CA 1
ATOM 5404 C C . ASP B 1 326 ? 30.109 -10.859 12.734 1 35.47 326 ASP B C 1
ATOM 5406 O O . ASP B 1 326 ? 31.266 -11.195 12.523 1 35.47 326 ASP B O 1
ATOM 5410 N N . GLN B 1 327 ? 29.672 -11.75 13.555 1 33.09 327 GLN B N 1
ATOM 5411 C CA . GLN B 1 327 ? 30.547 -12.914 13.586 1 33.09 327 GLN B CA 1
ATOM 5412 C C . GLN B 1 327 ? 30.578 -13.609 12.227 1 33.09 327 GLN B C 1
ATOM 5414 O O . GLN B 1 327 ? 29.547 -13.836 11.609 1 33.09 327 GLN B O 1
ATOM 5419 N N . PRO B 1 328 ? 31.844 -13.797 11.672 1 28.7 328 PRO B N 1
ATOM 5420 C CA . PRO B 1 328 ? 32.156 -14.633 10.508 1 28.7 328 PRO B CA 1
ATOM 5421 C C . PRO B 1 328 ? 31.391 -15.961 10.523 1 28.7 328 PRO B C 1
ATOM 5423 O O . PRO B 1 328 ? 31.531 -16.734 11.469 1 28.7 328 PRO B O 1
ATOM 5426 N N . THR B 1 329 ? 30.234 -16.078 10.375 1 26.56 329 THR B N 1
ATOM 5427 C CA . THR B 1 329 ? 29.875 -17.484 10.266 1 26.56 329 THR B CA 1
ATOM 5428 C C . THR B 1 329 ? 30.703 -18.156 9.18 1 26.56 329 THR B C 1
ATOM 5430 O O . THR B 1 329 ? 30.797 -17.656 8.055 1 26.56 329 THR B O 1
ATOM 5433 N N . SER B 1 330 ? 31.734 -18.953 9.484 1 24.58 330 SER B N 1
ATOM 5434 C CA . SER B 1 330 ? 32.656 -19.891 8.844 1 24.58 330 SER B CA 1
ATOM 5435 C C . SER B 1 330 ? 31.922 -20.719 7.777 1 24.58 330 SER B C 1
ATOM 5437 O O . SER B 1 330 ? 32.469 -21.688 7.262 1 24.58 330 SER B O 1
ATOM 5439 N N . SER B 1 331 ? 30.703 -20.719 7.629 1 24.11 331 SER B N 1
ATOM 5440 C CA . SER B 1 331 ? 30.453 -21.891 6.785 1 24.11 331 SER B CA 1
ATOM 5441 C C . SER B 1 331 ? 31.062 -21.703 5.395 1 24.11 331 SER B C 1
ATOM 5443 O O . SER B 1 331 ? 31.984 -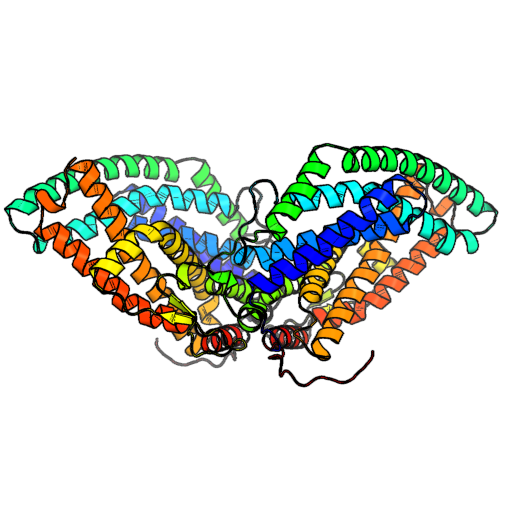22.422 5.012 1 24.11 331 SER B O 1
ATOM 5445 N N . ASN B 1 332 ? 30.328 -22.141 4.145 1 20.03 332 ASN B N 1
ATOM 5446 C CA . ASN B 1 332 ? 30.781 -22.812 2.938 1 20.03 332 ASN B CA 1
ATOM 5447 C C . ASN B 1 332 ? 31.375 -21.844 1.934 1 20.03 332 ASN B C 1
ATOM 5449 O O . ASN B 1 332 ? 30.672 -21.016 1.357 1 20.03 332 ASN B O 1
ATOM 5453 N N . LEU B 1 333 ? 32.562 -21.344 2.123 1 15.84 333 LEU B N 1
ATOM 5454 C CA . LEU B 1 333 ? 33.438 -21.422 0.963 1 15.84 333 LEU B CA 1
ATOM 5455 C C . LEU B 1 333 ? 33.562 -22.859 0.46 1 15.84 333 LEU B C 1
ATOM 5457 O O . LEU B 1 333 ? 33.781 -23.781 1.249 1 15.84 333 LEU B O 1
#

Organism: Synechocystis sp. (strain ATCC 27184 / PCC 6803 / Kazusa) (NCBI:txid1111708)